Protein 8K8H (pdb70)

InterPro domains:
  IPR000562 Fibronectin type II domain [PF00040] (169-209)
  IPR000562 Fibronectin type II domain [PS00023] (169-209)
  IPR000562 Fibronectin type II domain [PS51092] (164-211)
  IPR000562 Fibronectin type II domain [SM00059] (162-209)
  IPR000562 Fibronectin type II domain [cd00062] (163-209)
  IPR000772 Ricin B, lectin domain [PF24562] (33-124)
  IPR000772 Ricin B, lectin domain [SM00458] (33-146)
  IPR001304 C-type lectin-like [PF00059] (237-342)
  IPR001304 C-type lectin-like [PF00059] (379-487)
  IPR001304 C-type lectin-like [PF00059] (531-625)
  IPR001304 C-type lectin-like [PF00059] (668-791)
  IPR001304 C-type lectin-like [PF00059] (831-932)
  IPR001304 C-type lectin-like [PF00059] (970-1090)
  IPR001304 C-type lectin-like [PF00059] (1121-1221)
  IPR001304 C-type lectin-like [PF00059] (1269-1342)
  IPR001304 C-type lectin-like [PF00059] (1412-1513)
  IPR001304 C-type lectin-like [PF00059] (1554-1660)
  IPR001304 C-type lectin-like [PS50041] (225-341)
  IPR001304 C-type lectin-like [PS50041] (368-486)
  IPR001304 C-type lectin-like [PS50041] (507-614)

Secondary structure (DSSP, 8-state):
----B-EEETTT-PEEEEETTEEEEE---SSSTT-EEEEGGGEEEETTTTEEEEEE-STT--EEEEE-TT-SSB---EEETTEEE-GGG-EEEESSSBEEEETT----EEESSS---TTSS------EESTTTTTPPP-SSEEETTEEESS-B--TTSSS-EEE-SS-HHHH--EEEE----SS--SS--EEGGGTEEEEEEEEEEE-HHHHHHHHHHTT-EE----SHHHHHHHHH-SSS-SEEEEEEESSSSSSS-EETT-----EE-B-TTS-SS-SSTT--EEEEETTT--EEEE-TT--EEEEEEEE------S----TTSEEETTEEEEEEEEEE-HHHHHHHHHTTTSEE----SHHHHHHIIIII--S--SS-EEEEEEE-SSSEE-B-TT--------BPTT---PPTT---EEEEEETTTTEEEEE-TT--EEEEEEEE-----TTTTEEEETTEEEEEEEEEE-TTSS------SHHHHHHHHHHHHHH-TTS--EEEEEEE-SSTTS--EE---------B-TT-S-SSS-EEEEESSTTTT-BEEE-TTT--EEEEEEE--

Organism: Homo sapiens (NCBI:txid9606)

Sequence (574 aa):
ANDPFTIVHGNTGKCIKPVYGWIVADDCDETEDKLWKWVSQHRLFHLHSQKCLGLDITKSVNELRMFSCDSSAMLWWKCEHHSLYGAARYRLALKDGHGTAISNASDVWKKGGSEESLCDQQPYHEIYTRDGNSYGRPCEFPFLIDGTWHHDCILDEDHSGPWCATTLNYEYDRKWGICLKPENGCEDNWEKNEQFGSCYQFNTQTALSWKEAYVSCQNQGADLLSINSAAELTYLKEKEGIAKIFWIGLNQLYSARGWEWSDHKPLNFLNWDPDRPSAPTIGGSSCARMDAESGLWQSFSCEAQLPYVCRKPLNNTYSDTRCDAGWLPNNGFCYLLVNESNSWDKAHAKCKAFSSDLISIHSLADVEVVVTKLHNEDIKEEVWIGLKNINIPTLFQWSDGTEVTLTYWDENEPNVPYNKTPNCVSYLGELGQWKVQSCEEKLKYVCKRKGEMCPPDEGWKRHGETCYKIYEDEVPFGTNCNLTITSRFEQEYLNDLMKKYDKSLRKYFWTGLRDVDSCGEYNWATRAVTFSNWNFLEPASPGGCVAMSTGKSVGKWEVKDCRSFKALSICKKMS

Foldseek 3Di:
DDDKFFKAKDVPRFTWFDDVFWIFTHHDDPDQRRIWDAFPPAWIARQPVRWTWFFAPPPNCRGTTTDNPPDPTFRHWDDDQFWIATPVGFTWDDDPRTTGTHPPDDIGIATPPDGDHPCVDDDQWWWFADFQAQTATAHAFEDDPHHTDGFFDADPVDPGTKHARDRYCVPPVGMGHTLAADADQPPQWADDPVVQKIKGFRARHWFFLVRQQSNLVRNVWGFDDQADPVSLVVLLPDPDGHQKAFGQWWQQQALAFTARLLRFADFFAFADPQAALCGPPPPQTGWMARSNVSHIHRGRRGTTGITMIMHGHDDVQDWWDDDPQWDTDRQKTKHWFQFFFFQVVVQVVLVVVVFGFADAADLLRLVCCDPPNDDPPLVFWAFGQWKFFDVRGGIAGVVRDDDHYQQAHHSPAGDDPPDDIWTKTFGDPRRHIYIDDRGGGGIGMTMGGTGPADVVVAWDDRGQKIKGKAPDWAFPQPPHAADQADPSSLNVVLVVQSNPCSPQPAKEFHQWFQQDQPDDTDGVVDGPPDAFADPCPPVGGGFGWIATTTSRRSHIYTHHRSRGTHMYMDMDSD

Radius of gyration: 27.58 Å; Cα contacts (8 Å, |Δi|>4): 1359; chains: 1; bounding box: 54×62×80 Å

Solvent-accessible surface area: 27143 Å² total; per-residue (Å²): 18,70,78,58,24,30,1,21,11,41,142,74,44,71,0,1,29,16,68,221,28,123,3,19,14,49,110,66,54,177,68,104,32,1,42,0,10,28,2,12,111,102,22,0,1,4,33,113,49,51,62,0,2,0,0,31,56,99,181,76,74,36,53,5,72,15,19,47,3,102,38,115,25,77,11,87,1,87,34,60,48,49,10,0,16,0,5,88,129,50,46,1,2,23,156,108,20,102,15,40,4,84,62,136,7,100,27,51,0,54,14,25,94,54,107,68,5,1,51,46,67,53,66,58,58,19,14,0,45,86,37,58,3,135,0,74,24,4,29,14,5,3,40,27,119,66,46,27,48,54,48,26,18,139,56,181,114,34,103,12,49,6,0,0,19,27,120,71,19,75,180,66,124,86,60,0,5,1,5,64,82,68,154,36,6,116,123,24,17,72,110,30,152,142,43,38,6,0,0,9,31,6,48,129,8,26,0,13,0,52,43,0,10,54,2,0,47,40,3,58,6,31,2,0,1,0,28,36,48,48,10,3,63,47,0,82,121,53,158,75,26,16,141,54,2,0,0,0,0,0,21,31,12,11,44,49,0,5,27,1,2,30,48,91,29,2,19,2,0,17,7,11,59,106,61,27,0,42,29,87,112,72,67,9,24,0,0,29,0,26,12,122,47,0,33,0,17,2,36,50,8,112,27,109,23,22,1,2,0,25,18,93,79,140,158,186,232,100,110,7,208,26,112,102,68,36,52,53,30,114,26,66,5,5,40,26,8,85,119,63,36,18,8,89,134,0,52,58,69,0,121,83,76,77,5,16,0,0,1,1,52,40,24,24,14,3,52,31,3,7,38,127,37,19,80,139,72,41,175,38,19,2,0,0,0,0,39,2,113,73,104,36,10,51,0,97,10,39,51,61,59,136,15,73,35,22,25,6,32,95,52,18,0,59,18,61,124,114,140,61,64,10,0,0,0,13,40,17,103,21,2,20,0,44,14,33,60,10,135,80,148,18,33,2,0,0,22,101,150,26,132,167,14,46,111,138,102,29,38,110,144,20,48,105,19,0,4,28,21,64,120,102,66,27,67,26,29,76,61,38,58,6,19,1,49,36,93,16,12,4,18,16,0,6,40,12,0,26,113,87,6,54,44,32,158,76,51,0,8,1,0,0,79,3,118,101,92,90,41,114,23,80,13,24,166,212,84,51,118,39,57,16,56,27,168,138,40,63,65,58,79,26,4,0,0,0,0,13,12,6,120,44,9,0,81,0,34,18,38,80,29,179,36,54,53,0,0,2,1,8,69,85,77,104

GO terms:
  GO:0005886 plasma membrane (C, TAS)
  GO:0038023 signaling receptor activity (F, TAS)
  GO:0006954 inflammatory response (P, TAS)
  GO:0006955 immune response (P, TAS)
  GO:0070062 extracellular exosome (C, HDA)
  GO:0005515 protein binding (F, IPI)

Structure (mmCIF, N/CA/C/O backbone):
data_8K8H
#
_entry.id   8K8H
#
_cell.length_a   141.582
_cell.length_b   79.205
_cell.length_c   89.542
_cell.angle_alpha   90.00
_cell.angle_beta   121.53
_cell.angle_gamma   90.00
#
_symmetry.space_group_name_H-M   'C 1 2 1'
#
loop_
_entity.id
_entity.type
_entity.pdbx_description
1 polymer 'Lymphocyte antigen 75'
2 water water
#
loop_
_atom_site.group_PDB
_atom_site.id
_atom_site.type_symbol
_atom_site.label_atom_id
_atom_site.label_alt_id
_atom_site.label_comp_id
_atom_site.label_asym_id
_atom_site.label_entity_id
_atom_site.label_seq_id
_atom_site.pdbx_PDB_ins_code
_atom_site.Cartn_x
_atom_site.Cartn_y
_atom_site.Cartn_z
_atom_site.occupancy
_atom_site.B_iso_or_equiv
_atom_site.auth_seq_id
_atom_site.auth_comp_id
_atom_site.auth_asym_id
_atom_site.auth_atom_id
_atom_site.pdbx_PDB_model_num
ATOM 1 N N . ALA A 1 1 ? 33.373 -6.422 53.506 1.00 53.37 32 ALA A N 1
ATOM 2 C CA . ALA A 1 1 ? 32.452 -6.470 52.387 1.00 46.38 32 ALA A CA 1
ATOM 3 C C . ALA A 1 1 ? 31.146 -5.897 52.823 1.00 59.40 32 ALA A C 1
ATOM 4 O O . ALA A 1 1 ? 30.936 -4.671 52.868 1.00 58.76 32 ALA A O 1
ATOM 6 N N . ASN A 1 2 ? 30.207 -6.785 53.177 1.00 62.49 33 ASN A N 1
ATOM 7 C CA . ASN A 1 2 ? 28.841 -6.265 53.446 1.00 56.89 33 ASN A CA 1
ATOM 8 C C . ASN A 1 2 ? 28.108 -6.923 54.619 1.00 53.06 33 ASN A C 1
ATOM 9 O O . ASN A 1 2 ? 28.027 -6.279 55.682 1.00 47.84 33 ASN A O 1
ATOM 14 N N . ASP A 1 3 ? 27.586 -8.144 54.446 1.00 54.82 34 ASP A N 1
ATOM 15 C CA . ASP A 1 3 ? 26.683 -8.703 55.493 1.00 50.80 34 ASP A CA 1
ATOM 16 C C . ASP A 1 3 ? 27.203 -9.915 56.271 1.00 49.06 34 ASP A C 1
ATOM 17 O O . ASP A 1 3 ? 27.861 -10.783 55.663 1.00 45.53 34 ASP A O 1
ATOM 22 N N . PRO A 1 4 ? 26.942 -9.983 57.598 1.00 44.31 35 PRO A N 1
ATOM 23 C CA . PRO A 1 4 ? 27.253 -11.171 58.413 1.00 43.31 35 PRO A CA 1
ATOM 24 C C . PRO A 1 4 ? 26.725 -12.457 57.817 1.00 37.29 35 PRO A C 1
ATOM 25 O O . PRO A 1 4 ? 25.824 -12.431 56.985 1.00 44.81 35 PRO A O 1
ATOM 29 N N . PHE A 1 5 ? 27.276 -13.590 58.216 1.00 39.19 36 PHE A N 1
ATOM 30 C CA . PHE A 1 5 ? 26.710 -14.866 57.812 1.00 41.88 36 PHE A CA 1
ATOM 31 C C . PHE A 1 5 ? 27.170 -15.957 58.778 1.00 52.37 36 PHE A C 1
ATOM 32 O O . PHE A 1 5 ? 27.963 -15.722 59.699 1.00 51.26 36 PHE A O 1
ATOM 40 N N . THR A 1 6 ? 26.653 -17.161 58.558 1.00 42.30 37 THR A N 1
ATOM 41 C CA . THR A 1 6 ? 26.964 -18.314 59.376 1.00 40.73 37 THR A CA 1
ATOM 42 C C . THR A 1 6 ? 27.636 -19.350 58.505 1.00 46.75 37 THR A C 1
ATOM 43 O O . THR A 1 6 ? 27.273 -19.519 57.338 1.00 55.89 37 THR A O 1
ATOM 47 N N . ILE A 1 7 ? 28.605 -20.050 59.077 1.00 44.49 38 ILE A N 1
ATOM 48 C CA . ILE A 1 7 ? 29.445 -20.968 58.327 1.00 45.46 38 ILE A CA 1
ATOM 49 C C . ILE A 1 7 ? 28.995 -22.378 58.677 1.00 48.73 38 ILE A C 1
ATOM 50 O O . ILE A 1 7 ? 29.047 -22.787 59.841 1.00 54.03 38 ILE A O 1
ATOM 55 N N . VAL A 1 8 ? 28.499 -23.103 57.680 1.00 51.60 39 VAL A N 1
ATOM 56 C CA . VAL A 1 8 ? 27.715 -24.313 57.900 1.00 59.57 39 VAL A CA 1
ATOM 57 C C . VAL A 1 8 ? 28.466 -25.493 57.310 1.00 59.57 39 VAL A C 1
ATOM 58 O O . VAL A 1 8 ? 28.852 -25.466 56.131 1.00 51.53 39 VAL A O 1
ATOM 62 N N . HIS A 1 9 ? 28.670 -26.526 58.130 1.00 63.26 40 HIS A N 1
ATOM 63 C CA . HIS A 1 9 ? 29.380 -27.707 57.662 1.00 62.83 40 HIS A CA 1
ATOM 64 C C . HIS A 1 9 ? 28.502 -28.477 56.687 1.00 59.78 40 HIS A C 1
ATOM 65 O O . HIS A 1 9 ? 27.286 -28.591 56.871 1.00 59.99 40 HIS A O 1
ATOM 72 N N . GLY A 1 10 ? 29.126 -28.978 55.623 1.00 59.39 41 GLY A N 1
ATOM 73 C CA . GLY A 1 10 ? 28.367 -29.661 54.590 1.00 63.28 41 GLY A CA 1
ATOM 74 C C . GLY A 1 10 ? 27.817 -30.996 55.057 1.00 63.80 41 GLY A C 1
ATOM 75 O O . GLY A 1 10 ? 26.642 -31.307 54.838 1.00 56.08 41 GLY A O 1
ATOM 76 N N . ASN A 1 11 ? 28.657 -31.804 55.707 1.00 61.00 42 ASN A N 1
ATOM 77 C CA . ASN A 1 11 ? 28.250 -33.158 56.064 1.00 62.85 42 ASN A CA 1
ATOM 78 C C . ASN A 1 11 ? 27.344 -33.202 57.289 1.00 59.06 42 ASN A C 1
ATOM 79 O O . ASN A 1 11 ? 26.545 -34.140 57.409 1.00 50.02 42 ASN A O 1
ATOM 84 N N . THR A 1 12 ? 27.430 -32.209 58.184 1.00 55.31 43 THR A N 1
ATOM 85 C CA . THR A 1 12 ? 26.620 -32.217 59.393 1.00 57.26 43 THR A CA 1
ATOM 86 C C . THR A 1 12 ? 25.601 -31.090 59.448 1.00 50.95 43 THR A C 1
ATOM 87 O O . THR A 1 12 ? 24.716 -31.129 60.305 1.00 52.48 43 THR A O 1
ATOM 91 N N . GLY A 1 13 ? 25.691 -30.092 58.576 1.00 50.13 44 GLY A N 1
ATOM 92 C CA . GLY A 1 13 ? 24.778 -28.969 58.676 1.00 54.36 44 GLY A CA 1
ATOM 93 C C . GLY A 1 13 ? 24.910 -28.168 59.951 1.00 60.76 44 GLY A C 1
ATOM 94 O O . GLY A 1 13 ? 23.998 -27.404 60.295 1.00 53.09 44 GLY A O 1
ATOM 95 N N . LYS A 1 14 ? 26.030 -28.311 60.661 1.00 68.52 45 LYS A N 1
ATOM 96 C CA . LYS A 1 14 ? 26.242 -27.633 61.933 1.00 65.89 45 LYS A CA 1
ATOM 97 C C . LYS A 1 14 ? 27.068 -26.360 61.716 1.00 63.51 45 LYS A C 1
ATOM 98 O O . LYS A 1 14 ? 27.950 -26.306 60.850 1.00 61.72 45 LYS A O 1
ATOM 104 N N . CYS A 1 15 ? 26.755 -25.327 62.487 1.00 56.92 46 CYS A N 1
ATOM 105 C CA . CYS A 1 15 ? 27.386 -24.022 62.340 1.00 58.38 46 CYS A CA 1
ATOM 106 C C . CYS A 1 15 ? 28.601 -23.915 63.255 1.00 53.76 46 CYS A C 1
ATOM 107 O O . CYS A 1 15 ? 28.474 -24.028 64.476 1.00 59.66 46 CYS A O 1
ATOM 110 N N . ILE A 1 16 ? 29.771 -23.658 62.673 1.00 53.63 47 ILE A N 1
ATOM 111 C CA . ILE A 1 16 ? 30.987 -23.523 63.467 1.00 50.14 47 ILE A CA 1
ATOM 112 C C . ILE A 1 16 ? 30.986 -22.191 64.205 1.00 41.76 47 ILE A C 1
ATOM 113 O O . ILE A 1 16 ? 30.421 -21.194 63.746 1.00 47.58 47 ILE A O 1
ATOM 118 N N . LYS A 1 17 ? 31.653 -22.175 65.352 1.00 48.32 48 LYS A N 1
ATOM 119 C CA . LYS A 1 17 ? 31.850 -20.971 66.151 1.00 55.73 48 LYS A CA 1
ATOM 120 C C . LYS A 1 17 ? 33.058 -21.202 67.058 1.00 55.35 48 LYS A C 1
ATOM 121 O O . LYS A 1 17 ? 33.601 -22.319 67.122 1.00 47.95 48 LYS A O 1
ATOM 127 N N . PRO A 1 18 ? 33.598 -20.151 67.734 1.00 51.19 49 PRO A N 1
ATOM 128 C CA . PRO A 1 18 ? 34.710 -20.313 68.665 1.00 50.66 49 PRO A CA 1
ATOM 129 C C . PRO A 1 18 ? 34.185 -20.309 70.108 1.00 53.47 49 PRO A C 1
ATOM 130 O O . PRO A 1 18 ? 33.268 -19.567 70.413 1.00 51.79 49 PRO A O 1
ATOM 134 N N . VAL A 1 19 ? 34.683 -21.194 70.943 1.00 55.53 50 VAL A N 1
ATOM 135 C CA . VAL A 1 19 ? 34.597 -21.097 72.403 1.00 60.37 50 VAL A CA 1
ATOM 136 C C . VAL A 1 19 ? 35.974 -21.104 73.053 1.00 47.22 50 VAL A C 1
ATOM 137 O O . VAL A 1 19 ? 36.767 -22.026 72.825 1.00 44.63 50 VAL A O 1
ATOM 141 N N . TYR A 1 20 ? 36.270 -20.061 73.828 1.00 44.17 51 TYR A N 1
ATOM 142 C CA . TYR A 1 20 ? 37.626 -19.804 74.304 1.00 45.26 51 TYR A CA 1
ATOM 143 C C . TYR A 1 20 ? 38.630 -19.881 73.149 1.00 49.95 51 TYR A C 1
ATOM 144 O O . TYR A 1 20 ? 39.673 -20.543 73.229 1.00 49.77 51 TYR A O 1
ATOM 153 N N . GLY A 1 21 ? 38.271 -19.221 72.042 1.00 53.50 52 GLY A N 1
ATOM 154 C CA . GLY A 1 21 ? 39.081 -19.106 70.844 1.00 31.17 52 GLY A CA 1
ATOM 155 C C . GLY A 1 21 ? 39.343 -20.375 70.071 1.00 36.14 52 GLY A C 1
ATOM 156 O O . GLY A 1 21 ? 40.238 -20.373 69.228 1.00 45.76 52 GLY A O 1
ATOM 157 N N . TRP A 1 22 ? 38.619 -21.465 70.324 1.00 44.07 53 TRP A N 1
ATOM 158 C CA . TRP A 1 22 ? 38.773 -22.692 69.549 1.00 46.49 53 TRP A CA 1
ATOM 159 C C . TRP A 1 22 ? 37.495 -22.946 68.760 1.00 48.47 53 TRP A C 1
ATOM 160 O O . TRP A 1 22 ? 36.396 -22.620 69.212 1.00 47.16 53 TRP A O 1
ATOM 171 N N . ILE A 1 23 ? 37.644 -23.536 67.579 1.00 46.23 54 ILE A N 1
ATOM 172 C CA . ILE A 1 23 ? 36.524 -23.731 66.666 1.00 54.58 54 ILE A CA 1
ATOM 173 C C . ILE A 1 23 ? 35.806 -25.037 67.005 1.00 50.36 54 ILE A C 1
ATOM 174 O O . ILE A 1 23 ? 36.406 -26.116 66.964 1.00 50.46 54 ILE A O 1
ATOM 179 N N . VAL A 1 24 ? 34.509 -24.948 67.305 1.00 50.32 55 VAL A N 1
ATOM 180 C CA . VAL A 1 24 ? 33.680 -26.128 67.518 1.00 53.77 55 VAL A CA 1
ATOM 181 C C . VAL A 1 24 ? 32.393 -25.988 66.727 1.00 55.96 55 VAL A C 1
ATOM 182 O O . VAL A 1 24 ? 31.827 -24.892 66.634 1.00 55.30 55 VAL A O 1
ATOM 186 N N . ALA A 1 25 ? 31.910 -27.111 66.198 1.00 60.60 56 ALA A N 1
ATOM 187 C CA . ALA A 1 25 ? 30.597 -27.156 65.568 1.00 60.90 56 ALA A CA 1
ATOM 188 C C . ALA A 1 25 ? 29.483 -27.077 66.614 1.00 58.15 56 ALA A C 1
ATOM 189 O O . ALA A 1 25 ? 29.623 -27.560 67.739 1.00 62.23 56 ALA A O 1
ATOM 191 N N . ASP A 1 26 ? 28.361 -26.474 66.217 1.00 57.10 57 ASP A N 1
ATOM 192 C CA . ASP A 1 26 ? 27.244 -26.171 67.103 1.00 56.61 57 ASP A CA 1
ATOM 193 C C . ASP A 1 26 ? 25.961 -26.125 66.280 1.00 67.49 57 ASP A C 1
ATOM 194 O O . ASP A 1 26 ? 25.994 -25.981 65.056 1.00 69.40 57 ASP A O 1
ATOM 199 N N . ASP A 1 27 ? 24.824 -26.256 66.961 1.00 71.00 58 ASP A N 1
ATOM 200 C CA . ASP A 1 27 ? 23.535 -26.206 66.279 1.00 65.00 58 ASP A CA 1
ATOM 201 C C . ASP A 1 27 ? 23.181 -24.760 65.949 1.00 67.09 58 ASP A C 1
ATOM 202 O O . ASP A 1 27 ? 23.134 -23.904 66.839 1.00 63.65 58 ASP A O 1
ATOM 207 N N . CYS A 1 28 ? 22.932 -24.492 64.670 1.00 67.28 59 CYS A N 1
ATOM 208 C CA . CYS A 1 28 ? 22.709 -23.093 64.215 1.00 63.83 59 CYS A CA 1
ATOM 209 C C . CYS A 1 28 ? 21.581 -22.512 65.073 1.00 69.14 59 CYS A C 1
ATOM 210 O O . CYS A 1 28 ? 20.434 -22.973 64.920 1.00 77.51 59 CYS A O 1
ATOM 213 N N . ASP A 1 29 ? 21.879 -21.520 65.913 1.00 67.50 60 ASP A N 1
ATOM 214 C CA . ASP A 1 29 ? 20.786 -20.840 66.658 1.00 63.91 60 ASP A CA 1
ATOM 215 C C . ASP A 1 29 ? 20.568 -19.565 65.841 1.00 72.67 60 ASP A C 1
ATOM 216 O O . ASP A 1 29 ? 20.967 -19.543 64.659 1.00 72.41 60 ASP A O 1
ATOM 221 N N . GLU A 1 30 ? 19.731 -18.679 66.222 1.00 80.19 61 GLU A N 1
ATOM 222 C CA . GLU A 1 30 ? 19.497 -17.421 65.471 1.00 76.88 61 GLU A CA 1
ATOM 223 C C . GLU A 1 30 ? 20.109 -16.220 66.177 1.00 78.10 61 GLU A C 1
ATOM 224 O O . GLU A 1 30 ? 19.538 -15.116 66.095 1.00 74.56 61 GLU A O 1
ATOM 230 N N . THR A 1 31 ? 21.240 -16.455 66.844 1.00 77.16 62 THR A N 1
ATOM 231 C CA . THR A 1 31 ? 21.851 -15.388 67.671 1.00 80.05 62 THR A CA 1
ATOM 232 C C . THR A 1 31 ? 23.038 -14.736 66.965 1.00 78.11 62 THR A C 1
ATOM 233 O O . THR A 1 31 ? 23.190 -14.933 65.744 1.00 66.17 62 THR A O 1
ATOM 237 N N . GLU A 1 32 ? 23.846 -13.998 67.724 1.00 74.94 63 GLU A N 1
ATOM 238 C CA . GLU A 1 32 ? 24.997 -13.287 67.183 1.00 73.22 63 GLU A CA 1
ATOM 239 C C . GLU A 1 32 ? 26.229 -14.167 67.135 1.00 63.76 63 GLU A C 1
ATOM 240 O O . GLU A 1 32 ? 27.062 -14.017 66.237 1.00 59.95 63 GLU A O 1
ATOM 246 N N . ASP A 1 33 ? 26.350 -15.103 68.069 1.00 62.60 64 ASP A N 1
ATOM 247 C CA . ASP A 1 33 ? 27.621 -15.770 68.299 1.00 63.82 64 ASP A CA 1
ATOM 248 C C . ASP A 1 33 ? 27.940 -16.848 67.253 1.00 63.46 64 ASP A C 1
ATOM 249 O O . ASP A 1 33 ? 28.919 -17.582 67.429 1.00 64.04 64 ASP A O 1
ATOM 254 N N . LYS A 1 34 ? 27.167 -16.946 66.164 1.00 63.19 65 LYS A N 1
ATOM 255 C CA . LYS A 1 34 ? 27.509 -17.835 65.055 1.00 61.49 65 LYS A CA 1
ATOM 256 C C . LYS A 1 34 ? 27.772 -17.069 63.764 1.00 54.19 65 LYS A C 1
ATOM 257 O O . LYS A 1 34 ? 27.813 -17.680 62.686 1.00 44.63 65 LYS A O 1
ATOM 263 N N . LEU A 1 35 ? 27.984 -15.758 63.860 1.00 50.79 66 LEU A N 1
ATOM 264 C CA . LEU A 1 35 ? 27.976 -14.837 62.733 1.00 54.65 66 LEU A CA 1
ATOM 265 C C . LEU A 1 35 ? 29.394 -14.458 62.328 1.00 51.10 66 LEU A C 1
ATOM 266 O O . LEU A 1 35 ? 30.260 -14.242 63.180 1.00 48.38 66 LEU A O 1
ATOM 271 N N . TRP A 1 36 ? 29.621 -14.377 61.023 1.00 51.24 67 TRP A N 1
ATOM 272 C CA . TRP A 1 36 ? 30.903 -13.942 60.489 1.00 52.48 67 TRP A CA 1
ATOM 273 C C . TRP A 1 36 ? 30.675 -12.997 59.318 1.00 51.74 67 TRP A C 1
ATOM 274 O O . TRP A 1 36 ? 29.701 -13.133 58.573 1.00 52.98 67 TRP A O 1
ATOM 285 N N . LYS A 1 37 ? 31.601 -12.058 59.135 1.00 48.22 68 LYS A N 1
ATOM 286 C CA . LYS A 1 37 ? 31.723 -11.344 57.873 1.00 44.39 68 LYS A CA 1
ATOM 287 C C . LYS A 1 37 ? 33.158 -11.452 57.381 1.00 44.35 68 LYS A C 1
ATOM 288 O O . LYS A 1 37 ? 34.070 -11.800 58.132 1.00 43.43 68 LYS A O 1
ATOM 294 N N . TRP A 1 38 ? 33.356 -11.160 56.101 1.00 44.94 69 TRP A N 1
ATOM 295 C CA . TRP A 1 38 ? 34.703 -10.968 55.599 1.00 31.58 69 TRP A CA 1
ATOM 296 C C . TRP A 1 38 ? 35.196 -9.581 55.981 1.00 38.10 69 TRP A C 1
ATOM 297 O O . TRP A 1 38 ? 34.432 -8.604 56.020 1.00 36.27 69 TRP A O 1
ATOM 308 N N . VAL A 1 39 ? 36.486 -9.500 56.294 1.00 34.56 70 VAL A N 1
ATOM 309 C CA . VAL A 1 39 ? 37.104 -8.198 56.485 1.00 32.60 70 VAL A CA 1
ATOM 310 C C . VAL A 1 39 ? 38.226 -8.067 55.468 1.00 32.21 70 VAL A C 1
ATOM 311 O O . VAL A 1 39 ? 38.467 -8.985 54.673 1.00 38.99 70 VAL A O 1
ATOM 315 N N . SER A 1 40 ? 38.903 -6.924 55.470 1.00 36.77 71 SER A N 1
ATOM 316 C CA . SER A 1 40 ? 39.943 -6.665 54.486 1.00 33.45 71 SER A CA 1
ATOM 317 C C . SER A 1 40 ? 41.031 -7.731 54.575 1.00 34.38 71 SER A C 1
ATOM 318 O O . SER A 1 40 ? 41.155 -8.450 55.570 1.00 36.26 71 SER A O 1
ATOM 321 N N . GLN A 1 41 ? 41.766 -7.891 53.476 1.00 33.38 72 GLN A N 1
ATOM 322 C CA . GLN A 1 41 ? 42.918 -8.786 53.388 1.00 31.82 72 GLN A CA 1
ATOM 323 C C . GLN A 1 41 ? 42.548 -10.263 53.520 1.00 36.25 72 GLN A C 1
ATOM 324 O O . GLN A 1 41 ? 43.404 -11.083 53.895 1.00 36.71 72 GLN A O 1
ATOM 330 N N . HIS A 1 42 ? 41.289 -10.616 53.225 1.00 33.98 73 HIS A N 1
ATOM 331 C CA . HIS A 1 42 ? 40.824 -11.999 53.084 1.00 34.97 73 HIS A CA 1
ATOM 332 C C . HIS A 1 42 ? 40.626 -12.626 54.443 1.00 34.37 73 HIS A C 1
ATOM 333 O O . HIS A 1 42 ? 40.876 -13.824 54.614 1.00 35.82 73 HIS A O 1
ATOM 340 N N . ARG A 1 43 ? 40.449 -11.918 55.472 1.00 32.98 74 ARG A N 1
ATOM 341 C CA . ARG A 1 43 ? 40.088 -12.460 56.771 1.00 38.87 74 ARG A CA 1
ATOM 342 C C . ARG A 1 43 ? 38.635 -12.689 57.161 1.00 36.42 74 ARG A C 1
ATOM 343 O O . ARG A 1 43 ? 37.756 -11.921 56.765 1.00 39.09 74 ARG A O 1
ATOM 351 N N . LEU A 1 44 ? 38.384 -13.767 57.917 1.00 36.35 75 LEU A N 1
ATOM 352 C CA . LEU A 1 44 ? 37.060 -14.061 58.468 1.00 37.24 75 LEU A CA 1
ATOM 353 C C . LEU A 1 44 ? 36.988 -13.538 59.902 1.00 36.56 75 LEU A C 1
ATOM 354 O O . LEU A 1 44 ? 37.688 -14.034 60.796 1.00 36.04 75 LEU A O 1
ATOM 359 N N . PHE A 1 45 ? 36.133 -12.546 60.114 1.00 32.54 76 PHE A N 1
ATOM 360 C CA . PHE A 1 45 ? 35.956 -11.878 61.399 1.00 35.18 76 PHE A CA 1
ATOM 361 C C . PHE A 1 45 ? 34.747 -12.481 62.099 1.00 43.42 76 PHE A C 1
ATOM 362 O O . PHE A 1 45 ? 33.637 -12.440 61.558 1.00 48.11 76 PHE A O 1
ATOM 370 N N . HIS A 1 46 ? 34.958 -13.052 63.284 1.00 42.27 77 HIS A N 1
ATOM 371 C CA . HIS A 1 46 ? 33.857 -13.533 64.116 1.00 43.94 77 HIS A CA 1
ATOM 372 C C . HIS A 1 46 ? 33.365 -12.364 64.959 1.00 41.66 77 HIS A C 1
ATOM 373 O O . HIS A 1 46 ? 34.099 -11.849 65.806 1.00 42.64 77 HIS A O 1
ATOM 380 N N . LEU A 1 47 ? 32.121 -11.943 64.719 1.00 45.99 78 LEU A N 1
ATOM 381 C CA . LEU A 1 47 ? 31.675 -10.643 65.216 1.00 43.46 78 LEU A CA 1
ATOM 382 C C . LEU A 1 47 ? 31.659 -10.597 66.729 1.00 36.52 78 LEU A C 1
ATOM 383 O O . LEU A 1 47 ? 32.076 -9.597 67.325 1.00 35.60 78 LEU A O 1
ATOM 388 N N . HIS A 1 48 ? 31.174 -11.665 67.370 1.00 43.87 79 HIS A N 1
ATOM 389 C CA . HIS A 1 48 ? 30.957 -11.614 68.811 1.00 51.63 79 HIS A CA 1
ATOM 390 C C . HIS A 1 48 ? 32.272 -11.435 69.566 1.00 49.49 79 HIS A C 1
ATOM 391 O O . HIS A 1 48 ? 32.387 -10.556 70.432 1.00 44.71 79 HIS A O 1
ATOM 398 N N . SER A 1 49 ? 33.284 -12.244 69.232 1.00 44.89 80 SER A N 1
ATOM 399 C CA . SER A 1 49 ? 34.552 -12.231 69.945 1.00 43.60 80 SER A CA 1
ATOM 400 C C . SER A 1 49 ? 35.518 -11.163 69.450 1.00 44.28 80 SER A C 1
ATOM 401 O O . SER A 1 49 ? 36.530 -10.919 70.119 1.00 50.77 80 SER A O 1
ATOM 404 N N . GLN A 1 50 ? 35.254 -10.534 68.304 1.00 38.18 81 GLN A N 1
ATOM 405 C CA . GLN A 1 50 ? 36.162 -9.526 67.754 1.00 40.50 81 GLN A CA 1
ATOM 406 C C . GLN A 1 50 ? 37.536 -10.126 67.443 1.00 41.90 81 GLN A C 1
ATOM 407 O O . GLN A 1 50 ? 38.577 -9.504 67.667 1.00 40.61 81 GLN A O 1
ATOM 413 N N . LYS A 1 51 ? 37.530 -11.351 66.928 1.00 35.17 82 LYS A N 1
ATOM 414 C CA . LYS A 1 51 ? 38.731 -12.081 66.569 1.00 37.03 82 LYS A CA 1
ATOM 415 C C . LYS A 1 51 ? 38.594 -12.570 65.133 1.00 35.49 82 LYS A C 1
ATOM 416 O O . LYS A 1 51 ? 37.489 -12.730 64.619 1.00 35.19 82 LYS A O 1
ATOM 422 N N . CYS A 1 52 ? 39.730 -12.822 64.491 1.00 35.00 83 CYS A N 1
ATOM 423 C CA . CYS A 1 52 ? 39.781 -13.319 63.125 1.00 33.05 83 CYS A CA 1
ATOM 424 C C . CYS A 1 52 ? 40.210 -14.783 63.120 1.00 35.15 83 CYS A C 1
ATOM 425 O O . CYS A 1 52 ? 41.131 -15.173 63.842 1.00 34.49 83 CYS A O 1
ATOM 428 N N . LEU A 1 53 ? 39.558 -15.595 62.301 1.00 39.02 84 LEU A N 1
ATOM 429 C CA . LEU A 1 53 ? 39.984 -16.983 62.174 1.00 39.07 84 LEU A CA 1
ATOM 430 C C . LEU A 1 53 ? 41.371 -17.049 61.557 1.00 35.72 84 LEU A C 1
ATOM 431 O O . LEU A 1 53 ? 41.656 -16.366 60.568 1.00 42.63 84 LEU A O 1
ATOM 436 N N . GLY A 1 54 ? 42.232 -17.880 62.137 1.00 33.10 85 GLY A N 1
ATOM 437 C CA . GLY A 1 54 ? 43.602 -17.968 61.685 1.00 34.16 85 GLY A CA 1
ATOM 438 C C . GLY A 1 54 ? 44.198 -19.339 61.916 1.00 37.15 85 GLY A C 1
ATOM 439 O O . GLY A 1 54 ? 43.554 -20.246 62.443 1.00 43.06 85 GLY A O 1
ATOM 440 N N . LEU A 1 55 ? 45.463 -19.468 61.529 1.00 38.49 86 LEU A N 1
ATOM 441 C CA . LEU A 1 55 ? 46.125 -20.764 61.457 1.00 37.44 86 LEU A CA 1
ATOM 442 C C . LEU A 1 55 ? 47.606 -20.540 61.737 1.00 43.17 86 LEU A C 1
ATOM 443 O O . LEU A 1 55 ? 48.289 -19.866 60.967 1.00 43.69 86 LEU A O 1
ATOM 448 N N . ASP A 1 56 ? 48.100 -21.080 62.850 1.00 53.64 87 ASP A N 1
ATOM 449 C CA . ASP A 1 56 ? 49.512 -20.956 63.208 1.00 54.07 87 ASP A CA 1
ATOM 450 C C . ASP A 1 56 ? 50.298 -22.056 62.510 1.00 54.08 87 ASP A C 1
ATOM 451 O O . ASP A 1 56 ? 50.127 -23.239 62.831 1.00 57.79 87 ASP A O 1
ATOM 456 N N . ILE A 1 57 ? 51.172 -21.671 61.572 1.00 48.71 88 ILE A N 1
ATOM 457 C CA . ILE A 1 57 ? 51.988 -22.644 60.849 1.00 51.31 88 ILE A CA 1
ATOM 458 C C . ILE A 1 57 ? 53.429 -22.667 61.317 1.00 57.77 88 ILE A C 1
ATOM 459 O O . ILE A 1 57 ? 54.247 -23.372 60.708 1.00 56.61 88 ILE A O 1
ATOM 464 N N . THR A 1 58 ? 53.785 -21.894 62.343 1.00 58.30 89 THR A N 1
ATOM 465 C CA . THR A 1 58 ? 55.131 -21.997 62.894 1.00 57.17 89 THR A CA 1
ATOM 466 C C . THR A 1 58 ? 55.329 -23.393 63.464 1.00 64.35 89 THR A C 1
ATOM 467 O O . THR A 1 58 ? 54.467 -23.909 64.177 1.00 69.56 89 THR A O 1
ATOM 471 N N . LYS A 1 59 ? 56.456 -24.004 63.128 1.00 62.40 90 LYS A N 1
ATOM 472 C CA . LYS A 1 59 ? 56.674 -25.450 63.280 1.00 68.86 90 LYS A CA 1
ATOM 473 C C . LYS A 1 59 ? 55.667 -26.143 62.356 1.00 73.42 90 LYS A C 1
ATOM 474 O O . LYS A 1 59 ? 55.421 -25.672 61.239 1.00 76.61 90 LYS A O 1
ATOM 480 N N . SER A 1 60 ? 55.115 -27.281 62.752 1.00 81.03 91 SER A N 1
ATOM 481 C CA . SER A 1 60 ? 54.059 -27.963 62.019 1.00 82.42 91 SER A CA 1
ATOM 482 C C . SER A 1 60 ? 52.775 -27.999 62.836 1.00 74.51 91 SER A C 1
ATOM 483 O O . SER A 1 60 ? 51.934 -28.880 62.620 1.00 74.76 91 SER A O 1
ATOM 486 N N . VAL A 1 61 ? 52.636 -27.086 63.807 1.00 75.42 92 VAL A N 1
ATOM 487 C CA . VAL A 1 61 ? 51.509 -27.165 64.737 1.00 75.56 92 VAL A CA 1
ATOM 488 C C . VAL A 1 61 ? 50.198 -27.179 63.962 1.00 67.98 92 VAL A C 1
ATOM 489 O O . VAL A 1 61 ? 49.283 -27.950 64.279 1.00 67.96 92 VAL A O 1
ATOM 493 N N . ASN A 1 62 ? 50.120 -26.375 62.893 1.00 66.57 93 ASN A N 1
ATOM 494 C CA . ASN A 1 62 ? 48.902 -26.191 62.102 1.00 57.27 93 ASN A CA 1
ATOM 495 C C . ASN A 1 62 ? 47.719 -25.864 63.006 1.00 53.98 93 ASN A C 1
ATOM 496 O O . ASN A 1 62 ? 46.587 -26.285 62.773 1.00 56.79 93 ASN A O 1
ATOM 501 N N . GLU A 1 63 ? 47.988 -25.116 64.063 1.00 50.47 94 GLU A N 1
ATOM 502 C CA . GLU A 1 63 ? 46.958 -24.845 65.043 1.00 46.53 94 GLU A CA 1
ATOM 503 C C . GLU A 1 63 ? 45.930 -23.906 64.429 1.00 51.08 94 GLU A C 1
ATOM 504 O O . GLU A 1 63 ? 46.281 -22.828 63.938 1.00 45.87 94 GLU A O 1
ATOM 510 N N . LEU A 1 64 ? 44.660 -24.326 64.438 1.00 50.36 95 LEU A N 1
ATOM 511 C CA . LEU A 1 64 ? 43.550 -23.572 63.860 1.00 41.04 95 LEU A CA 1
ATOM 512 C C . LEU A 1 64 ? 42.757 -22.958 65.002 1.00 38.81 95 LEU A C 1
ATOM 513 O O . LEU A 1 64 ? 42.048 -23.674 65.712 1.00 47.88 95 LEU A O 1
ATOM 518 N N . ARG A 1 65 ? 42.868 -21.648 65.191 1.00 32.65 96 ARG A N 1
ATOM 519 C CA . ARG A 1 65 ? 42.211 -21.023 66.338 1.00 40.82 96 ARG A CA 1
ATOM 520 C C . ARG A 1 65 ? 42.016 -19.540 66.028 1.00 43.47 96 ARG A C 1
ATOM 521 O O . ARG A 1 65 ? 42.337 -19.079 64.930 1.00 44.94 96 ARG A O 1
ATOM 529 N N . MET A 1 66 ? 41.472 -18.786 66.989 1.00 32.48 97 MET A N 1
ATOM 530 C CA . MET A 1 66 ? 41.296 -17.355 66.786 1.00 33.79 97 MET A CA 1
ATOM 531 C C . MET A 1 66 ? 42.515 -16.568 67.227 1.00 36.45 97 MET A C 1
ATOM 532 O O . MET A 1 66 ? 43.177 -16.933 68.197 1.00 42.27 97 MET A O 1
ATOM 537 N N . PHE A 1 67 ? 42.794 -15.481 66.498 1.00 38.81 98 PHE A N 1
ATOM 538 C CA . PHE A 1 67 ? 43.835 -14.512 66.815 1.00 39.03 98 PHE A CA 1
ATOM 539 C C . PHE A 1 67 ? 43.266 -13.099 66.747 1.00 38.26 98 PHE A C 1
ATOM 540 O O . PHE A 1 67 ? 42.256 -12.851 66.087 1.00 36.70 98 PHE A O 1
ATOM 548 N N . SER A 1 68 ? 43.917 -12.177 67.464 1.00 34.81 99 SER A N 1
ATOM 549 C CA . SER A 1 68 ? 43.742 -10.754 67.199 1.00 41.42 99 SER A CA 1
ATOM 550 C C . SER A 1 68 ? 43.938 -10.500 65.712 1.00 42.73 99 SER A C 1
ATOM 551 O O . SER A 1 68 ? 44.757 -11.158 65.068 1.00 40.32 99 SER A O 1
ATOM 554 N N . CYS A 1 69 ? 43.175 -9.558 65.150 1.00 40.13 100 CYS A N 1
ATOM 555 C CA . CYS A 1 69 ? 43.185 -9.444 63.695 1.00 43.79 100 CYS A CA 1
ATOM 556 C C . CYS A 1 69 ? 44.472 -8.819 63.175 1.00 44.11 100 CYS A C 1
ATOM 557 O O . CYS A 1 69 ? 44.820 -9.029 62.005 1.00 37.52 100 CYS A O 1
ATOM 560 N N . ASP A 1 70 ? 45.200 -8.090 64.020 1.00 39.37 101 ASP A N 1
ATOM 561 C CA . ASP A 1 70 ? 46.522 -7.605 63.658 1.00 36.29 101 ASP A CA 1
ATOM 562 C C . ASP A 1 70 ? 47.611 -8.614 63.962 1.00 41.66 101 ASP A C 1
ATOM 563 O O . ASP A 1 70 ? 48.793 -8.264 63.893 1.00 45.92 101 ASP A O 1
ATOM 568 N N . SER A 1 71 ? 47.245 -9.843 64.315 1.00 39.55 102 SER A N 1
ATOM 569 C CA . SER A 1 71 ? 48.232 -10.881 64.566 1.00 35.29 102 SER A CA 1
ATOM 570 C C . SER A 1 71 ? 49.033 -11.197 63.305 1.00 35.42 102 SER A C 1
ATOM 571 O O . SER A 1 71 ? 48.625 -10.907 62.179 1.00 38.26 102 SER A O 1
ATOM 574 N N . SER A 1 72 ? 50.188 -11.816 63.518 1.00 36.77 103 SER A N 1
ATOM 575 C CA . SER A 1 72 ? 51.097 -12.203 62.449 1.00 42.10 103 SER A CA 1
ATOM 576 C C . SER A 1 72 ? 50.924 -13.652 62.055 1.00 38.16 103 SER A C 1
ATOM 577 O O . SER A 1 72 ? 51.753 -14.187 61.316 1.00 40.26 103 SER A O 1
ATOM 580 N N . ALA A 1 73 ? 49.898 -14.313 62.570 1.00 36.34 104 ALA A N 1
ATOM 581 C CA . ALA A 1 73 ? 49.588 -15.646 62.091 1.00 38.30 104 ALA A CA 1
ATOM 582 C C . ALA A 1 73 ? 49.006 -15.566 60.683 1.00 35.79 104 ALA A C 1
ATOM 583 O O . ALA A 1 73 ? 48.752 -14.485 60.141 1.00 37.44 104 ALA A O 1
ATOM 585 N N . MET A 1 74 ? 48.838 -16.741 60.065 1.00 33.07 105 MET A N 1
ATOM 586 C CA . MET A 1 74 ? 48.280 -16.791 58.685 1.00 23.98 105 MET A CA 1
ATOM 587 C C . MET A 1 74 ? 46.752 -16.680 58.787 1.00 35.52 105 MET A C 1
ATOM 588 O O . MET A 1 74 ? 46.100 -17.722 58.995 1.00 37.87 105 MET A O 1
ATOM 593 N N . LEU A 1 75 ? 46.213 -15.465 58.657 1.00 35.10 106 LEU A N 1
ATOM 594 C CA . LEU A 1 75 ? 44.794 -15.135 58.807 1.00 31.84 106 LEU A CA 1
ATOM 595 C C . LEU A 1 75 ? 44.023 -15.063 57.484 1.00 36.27 106 LEU A C 1
ATOM 596 O O . LEU A 1 75 ? 42.900 -14.533 57.464 1.00 40.87 106 LEU A O 1
ATOM 601 N N . TRP A 1 76 ? 44.575 -15.570 56.386 1.00 28.57 107 TRP A N 1
ATOM 602 C CA . TRP A 1 76 ? 43.957 -15.368 55.087 1.00 29.69 107 TRP A CA 1
ATOM 603 C C . TRP A 1 76 ? 43.297 -16.645 54.613 1.00 31.45 107 TRP A C 1
ATOM 604 O O . TRP A 1 76 ? 43.827 -17.737 54.825 1.00 38.90 107 TRP A O 1
ATOM 615 N N . TRP A 1 77 ? 42.147 -16.500 53.953 1.00 30.48 108 TRP A N 1
ATOM 616 C CA . TRP A 1 77 ? 41.346 -17.652 53.559 1.00 37.13 108 TRP A CA 1
ATOM 617 C C . TRP A 1 77 ? 40.766 -17.436 52.173 1.00 39.30 108 TRP A C 1
ATOM 618 O O . TRP A 1 77 ? 40.258 -16.354 51.869 1.00 46.16 108 TRP A O 1
ATOM 629 N N . LYS A 1 78 ? 40.843 -18.461 51.336 1.00 37.57 109 LYS A N 1
ATOM 630 C CA . LYS A 1 78 ? 40.313 -18.385 49.988 1.00 43.69 109 LYS A CA 1
ATOM 631 C C . LYS A 1 78 ? 39.509 -19.643 49.671 1.00 47.89 109 LYS A C 1
ATOM 632 O O . LYS A 1 78 ? 39.790 -20.727 50.196 1.00 43.71 109 LYS A O 1
ATOM 638 N N . CYS A 1 79 ? 38.505 -19.484 48.804 1.00 48.76 110 CYS A N 1
ATOM 639 C CA . CYS A 1 79 ? 37.620 -20.631 48.477 1.00 38.35 110 CYS A CA 1
ATOM 640 C C . CYS A 1 79 ? 38.141 -21.404 47.270 1.00 42.37 110 CYS A C 1
ATOM 641 O O . CYS A 1 79 ? 38.618 -20.762 46.314 1.00 44.19 110 CYS A O 1
ATOM 644 N N . GLU A 1 80 ? 38.008 -22.728 47.333 1.00 46.29 111 GLU A N 1
ATOM 645 C CA . GLU A 1 80 ? 38.379 -23.594 46.191 1.00 47.21 111 GLU A CA 1
ATOM 646 C C . GLU A 1 80 ? 37.182 -24.520 45.980 1.00 55.85 111 GLU A C 1
ATOM 647 O O . GLU A 1 80 ? 37.039 -25.459 46.792 1.00 55.45 111 GLU A O 1
ATOM 653 N N . HIS A 1 81 ? 36.365 -24.212 44.959 1.00 56.79 112 HIS A N 1
ATOM 654 C CA . HIS A 1 81 ? 35.070 -24.921 44.787 1.00 55.73 112 HIS A CA 1
ATOM 655 C C . HIS A 1 81 ? 34.345 -24.613 46.095 1.00 51.07 112 HIS A C 1
ATOM 656 O O . HIS A 1 81 ? 34.178 -23.417 46.421 1.00 53.03 112 HIS A O 1
ATOM 663 N N . HIS A 1 82 ? 34.062 -25.665 46.866 1.00 52.23 113 HIS A N 1
ATOM 664 C CA . HIS A 1 82 ? 33.301 -25.492 48.130 1.00 56.51 113 HIS A CA 1
ATOM 665 C C . HIS A 1 82 ? 34.228 -25.315 49.335 1.00 55.19 113 HIS A C 1
ATOM 666 O O . HIS A 1 82 ? 33.783 -24.566 50.233 1.00 53.09 113 HIS A O 1
ATOM 673 N N . SER A 1 83 ? 35.431 -25.932 49.422 1.00 44.90 114 SER A N 1
ATOM 674 C CA . SER A 1 83 ? 36.311 -25.891 50.578 1.00 49.67 114 SER A CA 1
ATOM 675 C C . SER A 1 83 ? 37.006 -24.541 50.686 1.00 48.00 114 SER A C 1
ATOM 676 O O . SER A 1 83 ? 37.150 -23.802 49.709 1.00 45.82 114 SER A O 1
ATOM 679 N N . LEU A 1 84 ? 37.420 -24.231 51.910 1.00 49.34 115 LEU A N 1
ATOM 680 C CA . LEU A 1 84 ? 38.075 -22.981 52.262 1.00 44.49 115 LEU A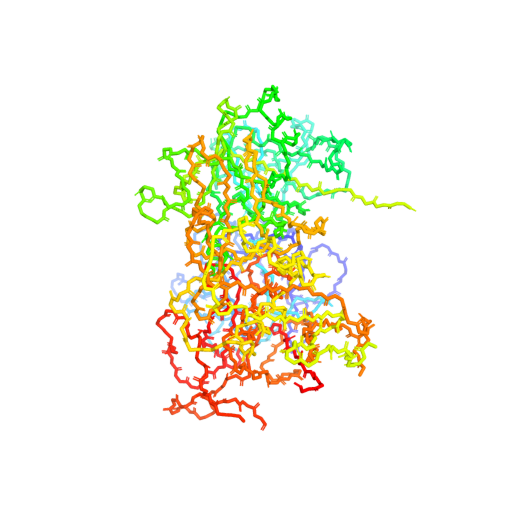 CA 1
ATOM 681 C C . LEU A 1 84 ? 39.525 -23.293 52.610 1.00 43.14 115 LEU A C 1
ATOM 682 O O . LEU A 1 84 ? 39.789 -24.087 53.515 1.00 47.09 115 LEU A O 1
ATOM 687 N N . TYR A 1 85 ? 40.469 -22.712 51.888 1.00 44.54 116 TYR A N 1
ATOM 688 C CA . TYR A 1 85 ? 41.864 -22.981 52.205 1.00 46.78 116 TYR A CA 1
ATOM 689 C C . TYR A 1 85 ? 42.568 -21.729 52.725 1.00 43.97 116 TYR A C 1
ATOM 690 O O . TYR A 1 85 ? 42.165 -20.599 52.439 1.00 49.68 116 TYR A O 1
ATOM 699 N N . GLY A 1 86 ? 43.596 -21.950 53.539 1.00 37.73 117 GLY A N 1
ATOM 700 C CA . GLY A 1 86 ? 44.486 -20.897 53.979 1.00 39.65 117 GLY A CA 1
ATOM 701 C C . GLY A 1 86 ? 45.916 -21.228 53.608 1.00 36.59 117 GLY A C 1
ATOM 702 O O . GLY A 1 86 ? 46.158 -21.815 52.550 1.00 36.14 117 GLY A O 1
ATOM 703 N N . ALA A 1 87 ? 46.816 -20.998 54.567 1.00 30.00 118 ALA A N 1
ATOM 704 C CA . ALA A 1 87 ? 48.259 -21.255 54.362 1.00 30.00 118 ALA A CA 1
ATOM 705 C C . ALA A 1 87 ? 48.539 -22.600 53.694 1.00 30.00 118 ALA A C 1
ATOM 706 O O . ALA A 1 87 ? 47.951 -23.614 54.129 1.00 30.00 118 ALA A O 1
ATOM 708 N N . ALA A 1 88 ? 49.420 -22.596 52.695 1.00 35.16 119 ALA A N 1
ATOM 709 C CA . ALA A 1 88 ? 49.873 -23.815 52.025 1.00 33.06 119 ALA A CA 1
ATOM 710 C C . ALA A 1 88 ? 48.731 -24.662 51.476 1.00 39.46 119 ALA A C 1
ATOM 711 O O . ALA A 1 88 ? 48.967 -25.764 50.961 1.00 43.83 119 ALA A O 1
ATOM 713 N N . ARG A 1 89 ? 47.504 -24.135 51.558 1.00 37.32 120 ARG A N 1
ATOM 714 C CA . ARG A 1 89 ? 46.262 -24.751 51.098 1.00 39.21 120 ARG A CA 1
ATOM 715 C C . ARG A 1 89 ? 45.781 -25.818 52.067 1.00 40.26 120 ARG A C 1
ATOM 716 O O . ARG A 1 89 ? 45.085 -26.746 51.655 1.00 51.97 120 ARG A O 1
ATOM 724 N N . TYR A 1 90 ? 46.124 -25.715 53.346 1.00 41.75 121 TYR A N 1
ATOM 725 C CA . TYR A 1 90 ? 45.378 -26.485 54.328 1.00 42.56 121 TYR A CA 1
ATOM 726 C C . TYR A 1 90 ? 43.930 -26.036 54.261 1.00 39.99 121 TYR A C 1
ATOM 727 O O . TYR A 1 90 ? 43.646 -24.846 54.122 1.00 39.20 121 TYR A O 1
ATOM 736 N N . ARG A 1 91 ? 43.004 -26.982 54.352 1.00 44.95 122 ARG A N 1
ATOM 737 C CA . ARG A 1 91 ? 41.589 -26.650 54.254 1.00 51.73 122 ARG A CA 1
ATOM 738 C C . ARG A 1 91 ? 40.896 -26.731 55.606 1.00 46.34 122 ARG A C 1
ATOM 739 O O . ARG A 1 91 ? 41.199 -27.610 56.421 1.00 48.11 122 ARG A O 1
ATOM 747 N N . LEU A 1 92 ? 39.984 -25.783 55.836 1.00 42.49 123 LEU A N 1
ATOM 748 C CA . LEU A 1 92 ? 39.157 -25.785 57.033 1.00 42.78 123 LEU A CA 1
ATOM 749 C C . LEU A 1 92 ? 38.346 -27.059 57.074 1.00 49.39 123 LEU A C 1
ATOM 750 O O . LEU A 1 92 ? 37.667 -27.395 56.101 1.00 52.40 123 LEU A O 1
ATOM 755 N N . ALA A 1 93 ? 38.423 -27.772 58.196 1.00 50.33 124 ALA A N 1
ATOM 756 C CA . ALA A 1 93 ? 37.765 -29.068 58.303 1.00 52.80 124 ALA A CA 1
ATOM 757 C C . ALA A 1 93 ? 37.271 -29.275 59.731 1.00 53.55 124 ALA A C 1
ATOM 758 O O . ALA A 1 93 ? 37.708 -28.596 60.667 1.00 52.54 124 ALA A O 1
ATOM 760 N N . LEU A 1 94 ? 36.333 -30.212 59.881 1.00 56.72 125 LEU A N 1
ATOM 761 C CA . LEU A 1 94 ? 35.824 -30.659 61.175 1.00 55.15 125 LEU A CA 1
ATOM 762 C C . LEU A 1 94 ? 36.328 -32.067 61.476 1.00 50.59 125 LEU A C 1
ATOM 763 O O . LEU A 1 94 ? 36.463 -32.902 60.577 1.00 46.02 125 LEU A O 1
ATOM 768 N N . LYS A 1 95 ? 36.610 -32.331 62.754 1.00 65.28 126 LYS A N 1
ATOM 769 C CA . LYS A 1 95 ? 36.999 -33.681 63.153 1.00 71.20 126 LYS A CA 1
ATOM 770 C C . LYS A 1 95 ? 35.855 -34.291 63.969 1.00 71.12 126 LYS A C 1
ATOM 771 O O . LYS A 1 95 ? 35.060 -35.091 63.444 1.00 65.76 126 LYS A O 1
ATOM 777 N N . ASP A 1 96 ? 35.736 -33.920 65.239 1.00 60.31 127 ASP A N 1
ATOM 778 C CA . ASP A 1 96 ? 34.676 -34.450 66.084 1.00 64.96 127 ASP A CA 1
ATOM 779 C C . ASP A 1 96 ? 33.913 -33.257 66.619 1.00 60.00 127 ASP A C 1
ATOM 780 O O . ASP A 1 96 ? 33.911 -32.978 67.824 1.00 55.52 127 ASP A O 1
ATOM 785 N N . GLY A 1 97 ? 33.288 -32.536 65.696 1.00 55.26 128 GLY A N 1
ATOM 786 C CA . GLY A 1 97 ? 32.739 -31.252 66.041 1.00 57.02 128 GLY A CA 1
ATOM 787 C C . GLY A 1 97 ? 33.784 -30.227 66.395 1.00 54.41 128 GLY A C 1
ATOM 788 O O . GLY A 1 97 ? 33.450 -29.222 67.028 1.00 57.03 128 GLY A O 1
ATOM 789 N N . HIS A 1 98 ? 35.046 -30.444 66.008 1.00 48.62 129 HIS A N 1
ATOM 790 C CA . HIS A 1 98 ? 36.108 -29.515 66.365 1.00 51.31 129 HIS A CA 1
ATOM 791 C C . HIS A 1 98 ? 36.872 -29.083 65.123 1.00 49.81 129 HIS A C 1
ATOM 792 O O . HIS A 1 98 ? 37.212 -29.908 64.267 1.00 50.21 129 HIS A O 1
ATOM 799 N N . GLY A 1 99 ? 37.127 -27.779 65.031 1.00 42.47 130 GLY A N 1
ATOM 800 C CA . GLY A 1 99 ? 37.696 -27.213 63.820 1.00 50.37 130 GLY A CA 1
ATOM 801 C C . GLY A 1 99 ? 39.155 -27.581 63.663 1.00 53.32 130 GLY A C 1
ATOM 802 O O . GLY A 1 99 ? 39.959 -27.395 64.583 1.00 52.90 130 GLY A O 1
ATOM 803 N N . THR A 1 100 ? 39.499 -28.119 62.494 1.00 50.43 131 THR A N 1
ATOM 804 C CA . THR A 1 100 ? 40.870 -28.522 62.213 1.00 52.48 131 THR A CA 1
ATOM 805 C C . THR A 1 100 ? 41.315 -27.857 60.907 1.00 53.95 131 THR A C 1
ATOM 806 O O . THR A 1 100 ? 40.582 -27.034 60.353 1.00 56.50 131 THR A O 1
ATOM 810 N N . ALA A 1 101 ? 42.513 -28.175 60.418 1.00 56.06 132 ALA A N 1
ATOM 811 C CA . ALA A 1 101 ? 43.006 -27.628 59.154 1.00 54.80 132 ALA A CA 1
ATOM 812 C C . ALA A 1 101 ? 43.946 -28.662 58.560 1.00 53.95 132 ALA A C 1
ATOM 813 O O . ALA A 1 101 ? 45.045 -28.872 59.086 1.00 54.47 132 ALA A O 1
ATOM 815 N N . ILE A 1 102 ? 43.521 -29.331 57.490 1.00 50.14 133 ILE A N 1
ATOM 816 C CA . ILE A 1 102 ? 44.274 -30.475 56.992 1.00 54.15 133 ILE A CA 1
ATOM 817 C C . ILE A 1 102 ? 44.264 -30.504 55.467 1.00 52.90 133 ILE A C 1
ATOM 818 O O . ILE A 1 102 ? 43.312 -30.048 54.821 1.00 52.56 133 ILE A O 1
ATOM 823 N N . SER A 1 103 ? 45.351 -31.047 54.904 1.00 47.09 134 SER A N 1
ATOM 824 C CA . SER A 1 103 ? 45.534 -31.161 53.460 1.00 53.90 134 SER A CA 1
ATOM 825 C C . SER A 1 103 ? 44.512 -32.104 52.821 1.00 65.26 134 SER A C 1
ATOM 826 O O . SER A 1 103 ? 44.136 -33.139 53.386 1.00 60.58 134 SER A O 1
ATOM 829 N N . ASN A 1 104 ? 44.124 -31.779 51.582 1.00 65.01 135 ASN A N 1
ATOM 830 C CA . ASN A 1 104 ? 43.196 -32.657 50.815 1.00 57.80 135 ASN A CA 1
ATOM 831 C C . ASN A 1 104 ? 41.969 -33.015 51.655 1.00 59.85 135 ASN A C 1
ATOM 832 O O . ASN A 1 104 ? 41.428 -34.120 51.459 1.00 49.37 135 ASN A O 1
ATOM 837 N N . ALA A 1 105 ? 41.541 -32.121 52.549 1.00 50.71 136 ALA A N 1
ATOM 838 C CA . ALA A 1 105 ? 40.317 -32.382 53.291 1.00 44.35 136 ALA A CA 1
ATOM 839 C C . ALA A 1 105 ? 39.111 -32.298 52.372 1.00 52.41 136 ALA A C 1
ATOM 840 O O . ALA A 1 105 ? 39.112 -31.582 51.366 1.00 51.92 136 ALA A O 1
ATOM 842 N N . SER A 1 106 ? 38.076 -33.051 52.727 1.00 57.18 137 SER A N 1
ATOM 843 C CA . SER A 1 106 ? 36.888 -33.176 51.905 1.00 50.37 137 SER A CA 1
ATOM 844 C C . SER A 1 106 ? 35.709 -32.355 52.409 1.00 54.89 137 SER A C 1
ATOM 845 O O . SER A 1 106 ? 34.708 -32.243 51.692 1.00 57.25 137 SER A O 1
ATOM 848 N N . ASP A 1 107 ? 35.806 -31.765 53.599 1.00 49.31 138 ASP A N 1
ATOM 849 C CA . ASP A 1 107 ? 34.678 -31.046 54.178 1.00 50.02 138 ASP A CA 1
ATOM 850 C C . ASP A 1 107 ? 34.175 -29.952 53.245 1.00 52.99 138 ASP A C 1
ATOM 851 O O . ASP A 1 107 ? 34.933 -29.378 52.459 1.00 56.27 138 ASP A O 1
ATOM 856 N N . VAL A 1 108 ? 32.876 -29.666 53.346 1.00 55.64 139 VAL A N 1
ATOM 857 C CA . VAL A 1 108 ? 32.183 -28.712 52.483 1.00 52.83 139 VAL A CA 1
ATOM 858 C C . VAL A 1 108 ? 31.644 -27.576 53.343 1.00 54.80 139 VAL A C 1
ATOM 859 O O . VAL A 1 108 ? 31.131 -27.813 54.443 1.00 60.65 139 VAL A O 1
ATOM 863 N N . TRP A 1 109 ? 31.755 -26.342 52.840 1.00 50.01 140 TRP A N 1
ATOM 864 C CA . TRP A 1 109 ? 31.403 -25.151 53.599 1.00 46.57 140 TRP A CA 1
ATOM 865 C C . TRP A 1 109 ? 30.532 -24.233 52.759 1.00 57.02 140 TRP A C 1
ATOM 866 O O . TRP A 1 109 ? 30.812 -24.007 51.572 1.00 56.84 140 TRP A O 1
ATOM 877 N N . LYS A 1 110 ? 29.478 -23.705 53.390 1.00 45.31 141 LYS A N 1
ATOM 878 C CA . LYS A 1 110 ? 28.467 -22.908 52.713 1.00 47.25 141 LYS A CA 1
ATOM 879 C C . LYS A 1 110 ? 27.863 -21.962 53.735 1.00 53.08 141 LYS A C 1
ATOM 880 O O . LYS A 1 110 ? 27.750 -22.306 54.912 1.00 56.46 141 LYS A O 1
ATOM 886 N N . LYS A 1 111 ? 27.504 -20.749 53.307 1.00 54.92 142 LYS A N 1
ATOM 887 C CA . LYS A 1 111 ? 26.913 -19.757 54.248 1.00 51.74 142 LYS A CA 1
ATOM 888 C C . LYS A 1 111 ? 25.446 -20.120 54.490 1.00 54.62 142 LYS A C 1
ATOM 889 O O . LYS A 1 111 ? 24.747 -20.181 53.513 1.00 62.77 142 LYS A O 1
ATOM 895 N N . GLY A 1 112 ? 25.004 -20.317 55.737 1.00 56.28 143 GLY A N 1
ATOM 896 C CA . GLY A 1 112 ? 23.649 -20.698 56.073 1.00 54.27 143 GLY A CA 1
ATOM 897 C C . GLY A 1 112 ? 22.632 -19.697 55.564 1.00 62.07 143 GLY A C 1
ATOM 898 O O . GLY A 1 112 ? 22.943 -18.544 55.259 1.00 64.59 143 GLY A O 1
ATOM 899 N N . GLY A 1 113 ? 21.384 -20.150 55.480 1.00 61.51 144 GLY A N 1
ATOM 900 C CA . GLY A 1 113 ? 20.319 -19.317 54.952 1.00 72.07 144 GLY A CA 1
ATOM 901 C C . GLY A 1 113 ? 20.240 -19.416 53.443 1.00 65.61 144 GLY A C 1
ATOM 902 O O . GLY A 1 113 ? 19.254 -19.916 52.894 1.00 72.64 144 GLY A O 1
ATOM 903 N N . SER A 1 114 ? 21.336 -18.975 52.814 1.00 62.24 145 SER A N 1
ATOM 904 C CA . SER A 1 114 ? 21.503 -19.203 51.364 1.00 62.96 145 SER A CA 1
ATOM 905 C C . SER A 1 114 ? 22.321 -20.476 51.308 1.00 64.71 145 SER A C 1
ATOM 906 O O . SER A 1 114 ? 22.403 -21.144 52.352 1.00 63.98 145 SER A O 1
ATOM 909 N N . GLU A 1 115 ? 22.903 -20.813 50.154 1.00 58.44 146 GLU A N 1
ATOM 910 C CA . GLU A 1 115 ? 23.779 -22.014 50.076 1.00 66.89 146 GLU A CA 1
ATOM 911 C C . GLU A 1 115 ? 24.925 -21.759 49.094 1.00 68.54 146 GLU A C 1
ATOM 912 O O . GLU A 1 115 ? 25.270 -22.685 48.336 1.00 64.92 146 GLU A O 1
ATOM 918 N N . GLU A 1 116 ? 25.491 -20.552 49.115 1.00 62.62 147 GLU A N 1
ATOM 919 C CA . GLU A 1 116 ? 26.604 -20.239 48.235 1.00 61.07 147 GLU A CA 1
ATOM 920 C C . GLU A 1 116 ? 27.924 -20.480 48.962 1.00 55.33 147 GLU A C 1
ATOM 921 O O . GLU A 1 116 ? 27.988 -20.459 50.191 1.00 54.66 147 GLU A O 1
ATOM 927 N N . SER A 1 117 ? 28.981 -20.728 48.186 1.00 55.27 148 SER A N 1
ATOM 928 C CA . SER A 1 117 ? 30.315 -20.865 48.753 1.00 51.76 148 SER A CA 1
ATOM 929 C C . SER A 1 117 ? 30.682 -19.587 49.513 1.00 50.22 148 SER A C 1
ATOM 930 O O . SER A 1 117 ? 30.011 -18.559 49.414 1.00 53.96 148 SER A O 1
ATOM 933 N N . LEU A 1 118 ? 31.742 -19.667 50.318 1.00 48.78 149 LEU A N 1
ATOM 934 C CA . LEU A 1 118 ? 31.997 -18.586 51.262 1.00 49.30 149 LEU A CA 1
ATOM 935 C C . LEU A 1 118 ? 32.542 -17.331 50.592 1.00 48.00 149 LEU A C 1
ATOM 936 O O . LEU A 1 118 ? 32.441 -16.246 51.171 1.00 44.33 149 LEU A O 1
ATOM 941 N N . CYS A 1 119 ? 33.096 -17.447 49.383 1.00 50.65 150 CYS A N 1
ATOM 942 C CA . CYS A 1 119 ? 33.661 -16.317 48.652 1.00 51.55 150 CYS A CA 1
ATOM 943 C C . CYS A 1 119 ? 32.801 -15.854 47.494 1.00 52.60 150 CYS A C 1
ATOM 944 O O . CYS A 1 119 ? 33.304 -15.147 46.612 1.00 53.76 150 CYS A O 1
ATOM 947 N N . ASP A 1 120 ? 31.531 -16.253 47.457 1.00 52.39 151 ASP A N 1
ATOM 948 C CA . ASP A 1 120 ? 30.707 -15.907 46.306 1.00 57.68 151 ASP A CA 1
ATOM 949 C C . ASP A 1 120 ? 30.343 -14.428 46.312 1.00 55.27 151 ASP A C 1
ATOM 950 O O . ASP A 1 120 ? 30.255 -13.810 45.249 1.00 58.82 151 ASP A O 1
ATOM 955 N N A GLN A 1 121 ? 30.151 -13.833 47.485 0.49 55.92 152 GLN A N 1
ATOM 956 N N B GLN A 1 121 ? 30.114 -13.856 47.482 0.51 59.23 152 GLN A N 1
ATOM 957 C CA A GLN A 1 121 ? 29.989 -12.384 47.387 0.49 53.40 152 GLN A CA 1
ATOM 958 C CA B GLN A 1 121 ? 30.033 -12.415 47.317 0.51 54.65 152 GLN A CA 1
ATOM 959 C C A GLN A 1 121 ? 31.359 -11.703 47.494 0.49 54.74 152 GLN A C 1
ATOM 960 C C B GLN A 1 121 ? 31.430 -11.806 47.378 0.51 54.72 152 GLN A C 1
ATOM 961 O O A GLN A 1 121 ? 32.182 -12.099 48.329 0.49 55.94 152 GLN A O 1
ATOM 962 O O B GLN A 1 121 ? 32.320 -12.344 48.048 0.51 55.69 152 GLN A O 1
ATOM 973 N N . PRO A 1 122 ? 31.667 -10.700 46.665 1.00 56.12 153 PRO A N 1
ATOM 974 C CA . PRO A 1 122 ? 33.000 -10.088 46.695 1.00 48.26 153 PRO A CA 1
ATOM 975 C C . PRO A 1 122 ? 33.074 -8.953 47.702 1.00 46.51 153 PRO A C 1
ATOM 976 O O . PRO A 1 122 ? 32.054 -8.425 48.150 1.00 53.03 153 PRO A O 1
ATOM 980 N N . TYR A 1 123 ? 34.294 -8.579 48.070 1.00 45.28 154 TYR A N 1
ATOM 981 C CA . TYR A 1 123 ? 34.495 -7.638 49.170 1.00 44.13 154 TYR A CA 1
ATOM 982 C C . TYR A 1 123 ? 34.084 -6.246 48.712 1.00 42.07 154 TYR A C 1
ATOM 983 O O . TYR A 1 123 ? 34.807 -5.598 47.950 1.00 46.11 154 TYR A O 1
ATOM 992 N N . HIS A 1 124 ? 32.911 -5.786 49.154 1.00 35.14 155 HIS A N 1
ATOM 993 C CA . HIS A 1 124 ? 32.498 -4.421 48.855 1.00 43.98 155 HIS A CA 1
ATOM 994 C C . HIS A 1 124 ? 33.351 -3.430 49.640 1.00 42.27 155 HIS A C 1
ATOM 995 O O . HIS A 1 124 ? 33.477 -3.534 50.859 1.00 55.84 155 HIS A O 1
ATOM 1002 N N . GLU A 1 125 ? 33.937 -2.466 48.948 1.00 40.41 156 GLU A N 1
ATOM 1003 C CA . GLU A 1 125 ? 34.570 -1.370 49.653 1.00 34.08 156 GLU A CA 1
ATOM 1004 C C . GLU A 1 125 ? 33.531 -0.299 49.987 1.00 34.93 156 GLU A C 1
ATOM 1005 O O . GLU A 1 125 ? 32.464 -0.219 49.381 1.00 35.75 156 GLU A O 1
ATOM 1011 N N . ILE A 1 126 ? 33.837 0.505 50.996 1.00 34.29 157 ILE A N 1
ATOM 1012 C CA . ILE A 1 126 ? 32.988 1.610 51.417 1.00 28.05 157 ILE A CA 1
ATOM 1013 C C . ILE A 1 126 ? 33.849 2.861 51.360 1.00 34.55 157 ILE A C 1
ATOM 1014 O O . ILE A 1 126 ? 34.800 3.004 52.141 1.00 36.35 157 ILE A O 1
ATOM 1019 N N . TYR A 1 127 ? 33.527 3.775 50.457 1.00 30.82 158 TYR A N 1
ATOM 1020 C CA . TYR A 1 127 ? 34.360 4.956 50.367 1.00 27.38 158 TYR A CA 1
ATOM 1021 C C . TYR A 1 127 ? 33.809 6.045 51.284 1.00 36.00 158 TYR A C 1
ATOM 1022 O O . TYR A 1 127 ? 32.669 5.989 51.744 1.00 39.25 158 TYR A O 1
ATOM 1031 N N . THR A 1 128 ? 34.659 7.008 51.603 1.00 38.28 159 THR A N 1
ATOM 1032 C CA . THR A 1 128 ? 34.315 8.060 52.543 1.00 38.28 159 THR A CA 1
ATOM 1033 C C . THR A 1 128 ? 34.240 9.406 51.847 1.00 40.93 159 THR A C 1
ATOM 1034 O O . THR A 1 128 ? 34.679 9.586 50.705 1.00 39.99 159 THR A O 1
ATOM 1038 N N . ARG A 1 129 ? 33.675 10.359 52.575 1.00 44.60 160 ARG A N 1
ATOM 1039 C CA . ARG A 1 129 ? 33.823 11.771 52.268 1.00 48.29 160 ARG A CA 1
ATOM 1040 C C . ARG A 1 129 ? 34.197 12.489 53.551 1.00 46.27 160 ARG A C 1
ATOM 1041 O O . ARG A 1 129 ? 34.035 11.959 54.658 1.00 46.49 160 ARG A O 1
ATOM 1049 N N . ASP A 1 130 ? 34.751 13.683 53.372 1.00 43.88 161 ASP A N 1
ATOM 1050 C CA . ASP A 1 130 ? 35.126 14.564 54.471 1.00 52.02 161 ASP A CA 1
ATOM 1051 C C . ASP A 1 130 ? 36.227 13.961 55.330 1.00 47.27 161 ASP A C 1
ATOM 1052 O O . ASP A 1 130 ? 37.176 13.368 54.807 1.00 53.68 161 ASP A O 1
ATOM 1057 N N . GLY A 1 131 ? 36.103 14.109 56.647 1.00 45.10 162 GLY A N 1
ATOM 1058 C CA . GLY A 1 131 ? 37.151 13.669 57.552 1.00 45.35 162 GLY A CA 1
ATOM 1059 C C . GLY A 1 131 ? 38.489 14.301 57.204 1.00 51.89 162 GLY A C 1
ATOM 1060 O O . GLY A 1 131 ? 38.579 15.490 56.864 1.00 55.53 162 GLY A O 1
ATOM 1061 N N . ASN A 1 132 ? 39.546 13.484 57.276 1.00 43.17 163 ASN A N 1
ATOM 1062 C CA . ASN A 1 132 ? 40.905 13.878 56.933 1.00 36.30 163 ASN A CA 1
ATOM 1063 C C . ASN A 1 132 ? 41.511 12.896 55.937 1.00 46.45 163 ASN A C 1
ATOM 1064 O O . ASN A 1 132 ? 42.723 12.663 55.946 1.00 51.38 163 ASN A O 1
ATOM 1069 N N . SER A 1 133 ? 40.682 12.298 55.079 1.00 43.66 164 SER A N 1
ATOM 1070 C CA . SER A 1 133 ? 41.118 11.178 54.255 1.00 41.26 164 SER A CA 1
ATOM 1071 C C . SER A 1 133 ? 40.938 11.377 52.756 1.00 41.17 164 SER A C 1
ATOM 1072 O O . SER A 1 133 ? 41.238 10.453 51.987 1.00 37.27 164 SER A O 1
ATOM 1075 N N . TYR A 1 134 ? 40.443 12.531 52.317 1.00 38.51 165 TYR A N 1
ATOM 1076 C CA . TYR A 1 134 ? 40.303 12.815 50.895 1.00 32.17 165 TYR A CA 1
ATOM 1077 C C . TYR A 1 134 ? 39.666 11.643 50.155 1.00 31.06 165 TYR A C 1
ATOM 1078 O O . TYR A 1 134 ? 40.052 11.304 49.036 1.00 35.11 165 TYR A O 1
ATOM 1087 N N . GLY A 1 135 ? 38.714 10.980 50.815 1.00 33.38 166 GLY A N 1
ATOM 1088 C CA . GLY A 1 135 ? 37.814 10.047 50.171 1.00 34.86 166 GLY A CA 1
ATOM 1089 C C . GLY A 1 135 ? 38.210 8.594 50.246 1.00 36.40 166 GLY A C 1
ATOM 1090 O O . GLY A 1 135 ? 37.386 7.732 49.906 1.00 38.58 166 GLY A O 1
ATOM 1091 N N . ARG A 1 136 ? 39.437 8.295 50.674 1.00 34.41 167 ARG A N 1
ATOM 1092 C CA . ARG A 1 136 ? 39.933 6.929 50.824 1.00 37.63 167 ARG A CA 1
ATOM 1093 C C . ARG A 1 136 ? 38.948 6.037 51.585 1.00 42.33 167 ARG A C 1
ATOM 1094 O O . ARG A 1 136 ? 38.223 6.523 52.463 1.00 40.29 167 ARG A O 1
ATOM 1102 N N . PRO A 1 137 ? 38.878 4.742 51.275 1.00 39.51 168 PRO A N 1
ATOM 1103 C CA . PRO A 1 137 ? 37.856 3.884 51.886 1.00 33.22 168 PRO A CA 1
ATOM 1104 C C . PRO A 1 137 ? 38.265 3.364 53.261 1.00 35.16 168 PRO A C 1
ATOM 1105 O O . PRO A 1 137 ? 39.427 3.412 53.662 1.00 37.55 168 PRO A O 1
ATOM 1109 N N . CYS A 1 138 ? 37.269 2.845 53.976 1.00 37.42 169 CYS A N 1
ATOM 1110 C CA . CYS A 1 138 ? 37.477 2.287 55.307 1.00 40.69 169 CYS A CA 1
ATOM 1111 C C . CYS A 1 138 ? 38.349 1.046 55.271 1.00 38.06 169 CYS A C 1
ATOM 1112 O O . CYS A 1 138 ? 38.296 0.253 54.326 1.00 33.50 169 CYS A O 1
ATOM 1115 N N . GLU A 1 139 ? 39.119 0.863 56.351 1.00 35.91 170 GLU A N 1
ATOM 1116 C CA . GLU A 1 139 ? 39.897 -0.348 56.587 1.00 34.96 170 GLU A CA 1
ATOM 1117 C C . GLU A 1 139 ? 39.220 -1.146 57.695 1.00 36.57 170 GLU A C 1
ATOM 1118 O O . GLU A 1 139 ? 39.334 -0.804 58.872 1.00 36.56 170 GLU A O 1
ATOM 1124 N N . PHE A 1 140 ? 38.535 -2.224 57.320 1.00 35.57 171 PHE A N 1
ATOM 1125 C CA . PHE A 1 140 ? 37.937 -3.031 58.375 1.00 40.66 171 PHE A CA 1
ATOM 1126 C C . PHE A 1 140 ? 38.757 -4.292 58.636 1.00 41.67 171 PHE A C 1
ATOM 1127 O O . PHE A 1 140 ? 39.166 -4.980 57.691 1.00 40.50 171 PHE A O 1
ATOM 1135 N N . PRO A 1 141 ? 38.966 -4.628 59.905 1.00 37.91 172 PRO A N 1
ATOM 1136 C CA . PRO A 1 141 ? 38.467 -3.909 61.075 1.00 35.42 172 PRO A CA 1
ATOM 1137 C C . PRO A 1 141 ? 39.460 -2.855 61.515 1.00 40.30 172 PRO A C 1
ATOM 1138 O O . PRO A 1 141 ? 40.615 -2.869 61.116 1.00 47.32 172 PRO A O 1
ATOM 1142 N N . PHE A 1 142 ? 39.020 -1.899 62.316 1.00 39.62 173 PHE A N 1
ATOM 1143 C CA . PHE A 1 142 ? 39.902 -0.926 62.926 1.00 41.43 173 PHE A CA 1
ATOM 1144 C C . PHE A 1 142 ? 39.700 -0.995 64.435 1.00 48.39 173 PHE A C 1
ATOM 1145 O O . PHE A 1 142 ? 38.688 -1.512 64.917 1.00 47.13 173 PHE A O 1
ATOM 1153 N N . LEU A 1 143 ? 40.679 -0.496 65.188 1.00 43.94 174 LEU A N 1
ATOM 1154 C CA . LEU A 1 143 ? 40.720 -0.717 66.627 1.00 45.30 174 LEU A CA 1
ATOM 1155 C C . LEU A 1 143 ? 40.726 0.618 67.355 1.00 48.26 174 LEU A C 1
ATOM 1156 O O . LEU A 1 143 ? 41.621 1.442 67.142 1.00 49.40 174 LEU A O 1
ATOM 1161 N N . ILE A 1 144 ? 39.726 0.822 68.211 1.00 49.72 175 ILE A N 1
ATOM 1162 C CA . ILE A 1 144 ? 39.673 1.954 69.127 1.00 51.75 175 ILE A CA 1
ATOM 1163 C C . ILE A 1 144 ? 39.375 1.414 70.516 1.00 60.94 175 ILE A C 1
ATOM 1164 O O . ILE A 1 144 ? 38.291 0.862 70.749 1.00 62.24 175 ILE A O 1
ATOM 1169 N N . ASP A 1 145 ? 40.331 1.569 71.437 1.00 65.02 176 ASP A N 1
ATOM 1170 C CA . ASP A 1 145 ? 40.098 1.328 72.862 1.00 62.37 176 ASP A CA 1
ATOM 1171 C C . ASP A 1 145 ? 39.588 -0.090 73.106 1.00 58.54 176 ASP A C 1
ATOM 1172 O O . ASP A 1 145 ? 38.501 -0.313 73.643 1.00 61.03 176 ASP A O 1
ATOM 1177 N N . GLY A 1 146 ? 40.400 -1.053 72.671 1.00 57.67 177 GLY A N 1
ATOM 1178 C CA . GLY A 1 146 ? 40.131 -2.456 72.894 1.00 51.65 177 GLY A CA 1
ATOM 1179 C C . GLY A 1 146 ? 39.093 -3.077 71.994 1.00 47.86 177 GLY A C 1
ATOM 1180 O O . GLY A 1 146 ? 38.983 -4.308 71.971 1.00 50.51 177 GLY A O 1
ATOM 1181 N N . THR A 1 147 ? 38.335 -2.283 71.243 1.00 51.36 178 THR A N 1
ATOM 1182 C CA . THR A 1 147 ? 37.235 -2.792 70.435 1.00 54.35 178 THR A CA 1
ATOM 1183 C C . THR A 1 147 ? 37.606 -2.779 68.954 1.00 50.12 178 THR A C 1
ATOM 1184 O O . THR A 1 147 ? 38.113 -1.775 68.438 1.00 45.71 178 THR A O 1
ATOM 1188 N N . TRP A 1 148 ? 37.353 -3.896 68.283 1.00 45.45 179 TRP A N 1
ATOM 1189 C CA . TRP A 1 148 ? 37.647 -4.063 66.863 1.00 45.18 179 TRP A CA 1
ATOM 1190 C C . TRP A 1 148 ? 36.346 -3.898 66.078 1.00 47.93 179 TRP A C 1
ATOM 1191 O O . TRP A 1 148 ? 35.531 -4.823 66.003 1.00 47.66 179 TRP A O 1
ATOM 1202 N N . HIS A 1 149 ? 36.167 -2.723 65.477 1.00 42.37 180 HIS A N 1
ATOM 1203 C CA . HIS A 1 149 ? 34.949 -2.407 64.749 1.00 43.50 180 HIS A CA 1
ATOM 1204 C C . HIS A 1 149 ? 35.005 -2.953 63.327 1.00 45.09 180 HIS A C 1
ATOM 1205 O O . HIS A 1 149 ? 35.997 -2.766 62.616 1.00 46.28 180 HIS A O 1
ATOM 1212 N N . HIS A 1 150 ? 33.928 -3.624 62.919 1.00 42.76 181 HIS A N 1
ATOM 1213 C CA . HIS A 1 150 ? 33.779 -4.240 61.604 1.00 40.31 181 HIS A CA 1
ATOM 1214 C C . HIS A 1 150 ? 32.892 -3.440 60.653 1.00 45.45 181 HIS A C 1
ATOM 1215 O O . HIS A 1 150 ? 32.751 -3.808 59.482 1.00 46.68 181 HIS A O 1
ATOM 1222 N N . ASP A 1 151 ? 32.270 -2.371 61.120 1.00 43.05 182 ASP A N 1
ATOM 1223 C CA . ASP A 1 151 ? 31.412 -1.566 60.275 1.00 45.00 182 ASP A CA 1
ATOM 1224 C C . ASP A 1 151 ? 31.584 -0.128 60.734 1.00 44.67 182 ASP A C 1
ATOM 1225 O O . ASP A 1 151 ? 32.398 0.165 61.611 1.00 40.34 182 ASP A O 1
ATOM 1230 N N . CYS A 1 152 ? 30.838 0.777 60.119 1.00 46.69 183 CYS A N 1
ATOM 1231 C CA . CYS A 1 152 ? 30.975 2.166 60.497 1.00 46.62 183 CYS A CA 1
ATOM 1232 C C . CYS A 1 152 ? 30.363 2.380 61.878 1.00 53.96 183 CYS A C 1
ATOM 1233 O O . CYS A 1 152 ? 29.590 1.562 62.384 1.00 51.71 183 CYS A O 1
ATOM 1236 N N . ILE A 1 153 ? 30.749 3.485 62.501 1.00 59.35 184 ILE A N 1
ATOM 1237 C CA . ILE A 1 153 ? 30.400 3.778 63.881 1.00 58.32 184 ILE A CA 1
ATOM 1238 C C . ILE A 1 153 ? 29.512 5.009 63.894 1.00 60.58 184 ILE A C 1
ATOM 1239 O O . ILE A 1 153 ? 29.791 5.989 63.193 1.00 55.47 184 ILE A O 1
ATOM 1244 N N . LEU A 1 154 ? 28.441 4.954 64.688 1.00 68.99 185 LEU A N 1
ATOM 1245 C CA . LEU A 1 154 ? 27.615 6.121 64.975 1.00 70.23 185 LEU A CA 1
ATOM 1246 C C . LEU A 1 154 ? 27.980 6.672 66.345 1.00 65.78 185 LEU A C 1
ATOM 1247 O O . LEU A 1 154 ? 27.896 5.960 67.351 1.00 67.32 185 LEU A O 1
ATOM 1252 N N . ASP A 1 155 ? 28.387 7.936 66.369 1.00 68.93 186 ASP A N 1
ATOM 1253 C CA . ASP A 1 155 ? 28.877 8.604 67.563 1.00 66.00 186 ASP A CA 1
ATOM 1254 C C . ASP A 1 155 ? 28.288 10.003 67.568 1.00 71.45 186 ASP A C 1
ATOM 1255 O O . ASP A 1 155 ? 27.955 10.554 66.513 1.00 80.68 186 ASP A O 1
ATOM 1260 N N . GLU A 1 156 ? 28.167 10.581 68.757 1.00 71.92 187 GLU A N 1
ATOM 1261 C CA . GLU A 1 156 ? 27.864 12.005 68.816 1.00 84.90 187 GLU A CA 1
ATOM 1262 C C . GLU A 1 156 ? 29.029 12.846 68.309 1.00 83.34 187 GLU A C 1
ATOM 1263 O O . GLU A 1 156 ? 28.837 14.026 67.991 1.00 79.70 187 GLU A O 1
ATOM 1269 N N . ASP A 1 157 ? 30.218 12.237 68.187 1.00 87.44 188 ASP A N 1
ATOM 1270 C CA . ASP A 1 157 ? 31.449 12.953 67.855 1.00 83.29 188 ASP A CA 1
ATOM 1271 C C . ASP A 1 157 ? 31.567 13.269 66.366 1.00 76.02 188 ASP A C 1
ATOM 1272 O O . ASP A 1 157 ? 32.321 14.176 65.983 1.00 75.02 188 ASP A O 1
ATOM 1277 N N . HIS A 1 158 ? 30.858 12.533 65.512 1.00 72.92 189 HIS A N 1
ATOM 1278 C CA . HIS A 1 158 ? 31.012 12.669 64.071 1.00 68.29 189 HIS A CA 1
ATOM 1279 C C . HIS A 1 158 ? 29.650 12.852 63.401 1.00 65.45 189 HIS A C 1
ATOM 1280 O O . HIS A 1 158 ? 28.636 12.310 63.853 1.00 65.41 189 HIS A O 1
ATOM 1287 N N . SER A 1 159 ? 29.652 13.612 62.296 1.00 63.94 190 SER A N 1
ATOM 1288 C CA . SER A 1 159 ? 28.475 14.064 61.546 1.00 58.15 190 SER A CA 1
ATOM 1289 C C . SER A 1 159 ? 27.482 12.915 61.388 1.00 60.57 190 SER A C 1
ATOM 1290 O O . SER A 1 159 ? 26.270 13.132 61.262 1.00 59.08 190 SER A O 1
ATOM 1293 N N . GLY A 1 160 ? 28.023 11.735 61.053 1.00 58.35 191 GLY A N 1
ATOM 1294 C CA . GLY A 1 160 ? 27.207 10.562 60.863 1.00 59.91 191 GLY A CA 1
ATOM 1295 C C . GLY A 1 160 ? 28.171 9.399 60.859 1.00 57.50 191 GLY A C 1
ATOM 1296 O O . GLY A 1 160 ? 29.300 9.521 61.346 1.00 54.57 191 GLY A O 1
ATOM 1297 N N . PRO A 1 161 ? 27.763 8.260 60.303 1.00 51.86 192 PRO A N 1
ATOM 1298 C CA . PRO A 1 161 ? 28.601 7.061 60.398 1.00 55.80 192 PRO A CA 1
ATOM 1299 C C . PRO A 1 161 ? 29.998 7.322 59.844 1.00 57.61 192 PRO A C 1
ATOM 1300 O O . PRO A 1 161 ? 30.194 8.137 58.933 1.00 53.77 192 PRO A O 1
ATOM 1304 N N . TRP A 1 162 ? 30.984 6.657 60.448 1.00 55.06 193 TRP A N 1
ATOM 1305 C CA . TRP A 1 162 ? 32.385 6.949 60.175 1.00 52.70 193 TRP A CA 1
ATOM 1306 C C . TRP A 1 162 ? 33.219 5.699 60.426 1.00 51.12 193 TRP A C 1
ATOM 1307 O O . TRP A 1 162 ? 32.776 4.738 61.066 1.00 41.45 193 TRP A O 1
ATOM 1318 N N . CYS A 1 163 ? 34.449 5.737 59.921 1.00 48.22 194 CYS A N 1
ATOM 1319 C CA . CYS A 1 163 ? 35.331 4.582 59.926 1.00 43.07 194 CYS A CA 1
ATOM 1320 C C . CYS A 1 163 ? 36.748 5.100 59.830 1.00 41.74 194 CYS A C 1
ATOM 1321 O O . CYS A 1 163 ? 36.983 6.202 59.326 1.00 41.19 194 CYS A O 1
ATOM 1324 N N . ALA A 1 164 ? 37.684 4.301 60.324 1.00 40.85 195 ALA A N 1
ATOM 1325 C CA . ALA A 1 164 ? 39.086 4.568 60.070 1.00 36.17 195 ALA A CA 1
ATOM 1326 C C . ALA A 1 164 ? 39.481 3.985 58.720 1.00 40.67 195 ALA A C 1
ATOM 1327 O O . ALA A 1 164 ? 38.953 2.955 58.264 1.00 33.63 195 ALA A O 1
ATOM 1329 N N . THR A 1 165 ? 40.427 4.657 58.074 1.00 42.48 196 THR A N 1
ATOM 1330 C CA . THR A 1 165 ? 40.814 4.297 56.719 1.00 35.03 196 THR A CA 1
ATOM 1331 C C . THR A 1 165 ? 42.254 3.818 56.636 1.00 34.13 196 THR A C 1
ATOM 1332 O O . THR A 1 165 ? 42.813 3.759 55.540 1.00 41.98 196 THR A O 1
ATOM 1336 N N . THR A 1 166 ? 42.871 3.480 57.763 1.00 29.32 197 THR A N 1
ATOM 1337 C CA . THR A 1 166 ? 44.176 2.852 57.746 1.00 32.81 197 THR A CA 1
ATOM 1338 C C . THR A 1 166 ? 44.110 1.637 58.640 1.00 38.47 197 THR A C 1
ATOM 1339 O O . THR A 1 166 ? 43.086 1.380 59.279 1.00 39.71 197 THR A O 1
ATOM 1343 N N . LEU A 1 167 ? 45.212 0.886 58.685 1.00 36.45 198 LEU A N 1
ATOM 1344 C CA . LEU A 1 167 ? 45.284 -0.323 59.494 1.00 39.00 198 LEU A CA 1
ATOM 1345 C C . LEU A 1 167 ? 45.718 -0.051 60.927 1.00 46.69 198 LEU A C 1
ATOM 1346 O O . LEU A 1 167 ? 46.016 -1.001 61.666 1.00 47.30 198 LEU A O 1
ATOM 1351 N N . ASN A 1 168 ? 45.768 1.217 61.331 1.00 46.32 199 ASN A N 1
ATOM 1352 C CA . ASN A 1 168 ? 46.218 1.570 62.666 1.00 48.23 199 ASN A CA 1
ATOM 1353 C C . ASN A 1 168 ? 45.598 2.904 63.070 1.00 51.37 199 ASN A C 1
ATOM 1354 O O . ASN A 1 168 ? 46.243 3.958 62.986 1.00 52.71 199 ASN A O 1
ATOM 1359 N N . TYR A 1 169 ? 44.342 2.859 63.523 1.00 48.69 200 TYR A N 1
ATOM 1360 C CA . TYR A 1 169 ? 43.629 4.092 63.823 1.00 50.43 200 TYR A CA 1
ATOM 1361 C C . TYR A 1 169 ? 44.277 4.855 64.971 1.00 55.61 200 TYR A C 1
ATOM 1362 O O . TYR A 1 169 ? 44.548 6.055 64.842 1.00 58.33 200 TYR A O 1
ATOM 1371 N N . GLU A 1 170 ? 44.525 4.185 66.108 1.00 54.94 201 GLU A N 1
ATOM 1372 C CA . GLU A 1 170 ? 44.984 4.914 67.293 1.00 54.73 201 GLU A CA 1
ATOM 1373 C C . GLU A 1 170 ? 46.266 5.692 67.022 1.00 52.51 201 GLU A C 1
ATOM 1374 O O . GLU A 1 170 ? 46.471 6.757 67.611 1.00 61.84 201 GLU A O 1
ATOM 1380 N N . TYR A 1 171 ? 47.126 5.201 66.127 1.00 55.90 202 TYR A N 1
ATOM 1381 C CA . TYR A 1 171 ? 48.289 5.982 65.712 1.00 54.19 202 TYR A CA 1
ATOM 1382 C C . TYR A 1 171 ? 47.920 6.995 64.634 1.00 56.72 202 TYR A C 1
ATOM 1383 O O . TYR A 1 171 ? 48.075 8.202 64.839 1.00 63.61 202 TYR A O 1
ATOM 1392 N N . ASP A 1 172 ? 47.465 6.531 63.465 1.00 50.76 203 ASP A N 1
ATOM 1393 C CA . ASP A 1 172 ? 47.347 7.451 62.338 1.00 50.91 203 ASP A CA 1
ATOM 1394 C C . ASP A 1 172 ? 46.185 8.427 62.472 1.00 46.31 203 ASP A C 1
ATOM 1395 O O . ASP A 1 172 ? 46.240 9.508 61.875 1.00 41.81 203 ASP A O 1
ATOM 1400 N N . ARG A 1 173 ? 45.148 8.081 63.239 1.00 52.80 204 ARG A N 1
ATOM 1401 C CA . ARG A 1 173 ? 43.976 8.946 63.428 1.00 49.18 204 ARG A CA 1
ATOM 1402 C C . ARG A 1 173 ? 43.469 9.501 62.093 1.00 47.84 204 ARG A C 1
ATOM 1403 O O . ARG A 1 173 ? 43.181 10.692 61.956 1.00 47.52 204 ARG A O 1
ATOM 1411 N N . LYS A 1 174 ? 43.391 8.627 61.088 1.00 47.49 205 LYS A N 1
ATOM 1412 C CA . LYS A 1 174 ? 42.952 8.979 59.742 1.00 42.16 205 LYS A CA 1
ATOM 1413 C C . LYS A 1 174 ? 41.619 8.288 59.496 1.00 35.30 205 LYS A C 1
ATOM 1414 O O . LYS A 1 174 ? 41.528 7.060 59.579 1.00 36.83 205 LYS A O 1
ATOM 1420 N N . TRP A 1 175 ? 40.595 9.073 59.183 1.00 34.02 206 TRP A N 1
ATOM 1421 C CA . TRP A 1 175 ? 39.225 8.581 59.205 1.00 39.41 206 TRP A CA 1
ATOM 1422 C C . TRP A 1 175 ? 38.386 9.377 58.207 1.00 39.89 206 TRP A C 1
ATOM 1423 O O . TRP A 1 175 ? 38.810 10.420 57.691 1.00 36.38 206 TRP A O 1
ATOM 1434 N N . GLY A 1 176 ? 37.174 8.879 57.953 1.00 34.63 207 GLY A N 1
ATOM 1435 C CA . GLY A 1 176 ? 36.235 9.603 57.119 1.00 38.56 207 GLY A CA 1
ATOM 1436 C C . GLY A 1 176 ? 34.808 9.194 57.404 1.00 43.31 207 GLY A C 1
ATOM 1437 O O . GLY A 1 176 ? 34.538 8.243 58.145 1.00 40.50 207 GLY A O 1
ATOM 1438 N N . ILE A 1 177 ? 33.890 9.938 56.782 1.00 40.36 208 ILE A N 1
ATOM 1439 C CA . ILE A 1 177 ? 32.458 9.687 56.899 1.00 42.87 208 ILE A CA 1
ATOM 1440 C C . ILE A 1 177 ? 32.038 8.677 55.832 1.00 46.20 208 ILE A C 1
ATOM 1441 O O . ILE A 1 177 ? 32.314 8.868 54.640 1.00 44.13 208 ILE A O 1
ATOM 1446 N N . CYS A 1 178 ? 31.348 7.616 56.254 1.00 42.71 209 CYS A N 1
ATOM 1447 C CA . CYS A 1 178 ? 31.006 6.517 55.357 1.00 37.68 209 CYS A CA 1
ATOM 1448 C C . CYS A 1 178 ? 29.973 6.925 54.314 1.00 44.73 209 CYS A C 1
ATOM 1449 O O . CYS A 1 178 ? 28.955 7.546 54.636 1.00 49.16 209 CYS A O 1
ATOM 1452 N N . LEU A 1 179 ? 30.227 6.542 53.063 1.00 45.79 210 LEU A N 1
ATOM 1453 C CA . LEU A 1 179 ? 29.309 6.762 51.948 1.00 40.42 210 LEU A CA 1
ATOM 1454 C C . LEU A 1 179 ? 28.553 5.465 51.704 1.00 40.71 210 LEU A C 1
ATOM 1455 O O . LEU A 1 179 ? 28.965 4.636 50.900 1.00 47.40 210 LEU A O 1
ATOM 1460 N N . LYS A 1 180 ? 27.447 5.295 52.390 1.00 41.55 211 LYS A N 1
ATOM 1461 C CA . LYS A 1 180 ? 26.654 4.088 52.234 1.00 38.78 211 LYS A CA 1
ATOM 1462 C C . LYS A 1 180 ? 25.413 4.373 51.403 1.00 39.38 211 LYS A C 1
ATOM 1463 O O . LYS A 1 180 ? 25.066 5.533 51.162 1.00 43.93 211 LYS A O 1
ATOM 1469 N N . PRO A 1 181 ? 24.719 3.342 50.926 1.00 36.25 212 PRO A N 1
ATOM 1470 C CA . PRO A 1 181 ? 23.611 3.580 50.004 1.00 35.38 212 PRO A CA 1
ATOM 1471 C C . PRO A 1 181 ? 22.417 4.153 50.731 1.00 39.99 212 PRO A C 1
ATOM 1472 O O . PRO A 1 181 ? 22.358 4.208 51.955 1.00 47.56 212 PRO A O 1
ATOM 1476 N N . GLU A 1 182 ? 21.430 4.691 49.989 1.00 52.54 213 GLU A N 1
ATOM 1477 C CA . GLU A 1 182 ? 20.318 5.419 50.678 1.00 55.15 213 GLU A CA 1
ATOM 1478 C C . GLU A 1 182 ? 18.950 5.280 49.987 1.00 60.12 213 GLU A C 1
ATOM 1479 O O . GLU A 1 182 ? 18.881 4.628 48.927 1.00 64.80 213 GLU A O 1
ATOM 1485 N N . ASN A 1 183 ? 17.924 5.938 50.537 1.00 57.93 214 ASN A N 1
ATOM 1486 C CA . ASN A 1 183 ? 16.580 5.932 49.899 1.00 62.98 214 ASN A CA 1
ATOM 1487 C C . ASN A 1 183 ? 16.242 7.362 49.465 1.00 75.22 214 ASN A C 1
ATOM 1488 O O . ASN A 1 183 ? 16.045 7.575 48.253 1.00 72.50 214 ASN A O 1
ATOM 1493 N N . GLY A 1 184 ? 16.191 8.302 50.416 1.00 76.38 215 GLY A N 1
ATOM 1494 C CA . GLY A 1 184 ? 15.919 9.717 50.088 1.00 72.95 215 GLY A CA 1
ATOM 1495 C C . GLY A 1 184 ? 17.187 10.440 49.665 1.00 73.16 215 GLY A C 1
ATOM 1496 O O . GLY A 1 184 ? 18.248 9.784 49.612 1.00 72.94 215 GLY A O 1
ATOM 1497 N N . CYS A 1 185 ? 17.099 11.745 49.382 1.00 71.64 216 CYS A N 1
ATOM 1498 C CA . CYS A 1 185 ? 18.308 12.478 49.034 1.00 64.91 216 CYS A CA 1
ATOM 1499 C C . CYS A 1 185 ? 18.610 13.462 50.159 1.00 68.73 216 CYS A C 1
ATOM 1500 O O . CYS A 1 185 ? 18.524 14.688 50.023 1.00 69.25 216 CYS A O 1
ATOM 1503 N N . GLU A 1 186 ? 18.960 12.870 51.301 1.00 73.08 217 GLU A N 1
ATOM 1504 C CA . GLU A 1 186 ? 19.133 13.596 52.549 1.00 78.22 217 GLU A CA 1
ATOM 1505 C C . GLU A 1 186 ? 20.567 13.483 53.034 1.00 78.78 217 GLU A C 1
ATOM 1506 O O . GLU A 1 186 ? 21.143 12.385 53.052 1.00 72.92 217 GLU A O 1
ATOM 1512 N N . ASP A 1 187 ? 21.139 14.631 53.405 1.00 80.99 218 ASP A N 1
ATOM 1513 C CA . ASP A 1 187 ? 22.386 14.703 54.160 1.00 89.14 218 ASP A CA 1
ATOM 1514 C C . ASP A 1 187 ? 23.578 14.282 53.308 1.00 84.14 218 ASP A C 1
ATOM 1515 O O . ASP A 1 187 ? 24.639 14.914 53.368 1.00 83.45 218 ASP A O 1
ATOM 1520 N N . ASN A 1 188 ? 23.421 13.218 52.523 1.00 74.38 219 ASN A N 1
ATOM 1521 C CA . ASN A 1 188 ? 24.485 12.736 51.654 1.00 71.04 219 ASN A CA 1
ATOM 1522 C C . ASN A 1 188 ? 24.286 13.153 50.202 1.00 70.06 219 ASN A C 1
ATOM 1523 O O . ASN A 1 188 ? 25.101 12.782 49.351 1.00 65.85 219 ASN A O 1
ATOM 1528 N N . TRP A 1 189 ? 23.231 13.913 49.896 1.00 71.70 220 TRP A N 1
ATOM 1529 C CA . TRP A 1 189 ? 22.813 14.137 48.516 1.00 62.78 220 TRP A CA 1
ATOM 1530 C C . TRP A 1 189 ? 22.158 15.505 48.391 1.00 54.76 220 TRP A C 1
ATOM 1531 O O . TRP A 1 189 ? 22.089 16.275 49.349 1.00 58.19 220 TRP A O 1
ATOM 1542 N N . GLU A 1 190 ? 21.661 15.793 47.191 1.00 54.74 221 GLU A N 1
ATOM 1543 C CA . GLU A 1 190 ? 21.158 17.125 46.866 1.00 56.90 221 GLU A CA 1
ATOM 1544 C C . GLU A 1 190 ? 20.070 16.984 45.822 1.00 53.00 221 GLU A C 1
ATOM 1545 O O . GLU A 1 190 ? 20.350 16.556 44.701 1.00 49.80 221 GLU A O 1
ATOM 1551 N N . LYS A 1 191 ? 18.844 17.347 46.180 1.00 55.66 222 LYS A N 1
ATOM 1552 C CA . LYS A 1 191 ? 17.765 17.273 45.215 1.00 48.50 222 LYS A CA 1
ATOM 1553 C C . LYS A 1 191 ? 17.920 18.372 44.177 1.00 50.02 222 LYS A C 1
ATOM 1554 O O . LYS A 1 191 ? 18.449 19.450 44.450 1.00 44.80 222 LYS A O 1
ATOM 1560 N N . ASN A 1 192 ? 17.490 18.067 42.960 1.00 47.63 223 ASN A N 1
ATOM 1561 C CA . ASN A 1 192 ? 17.364 19.072 41.914 1.00 41.61 223 ASN A CA 1
ATOM 1562 C C . ASN A 1 192 ? 16.206 18.611 41.040 1.00 54.87 223 ASN A C 1
ATOM 1563 O O . ASN A 1 192 ? 16.380 17.715 40.202 1.00 53.91 223 ASN A O 1
ATOM 1568 N N . GLU A 1 193 ? 15.037 19.235 41.238 1.00 57.61 224 GLU A N 1
ATOM 1569 C CA . GLU A 1 193 ? 13.814 18.741 40.608 1.00 58.83 224 GLU A CA 1
ATOM 1570 C C . GLU A 1 193 ? 13.823 18.941 39.099 1.00 53.05 224 GLU A C 1
ATOM 1571 O O . GLU A 1 193 ? 13.239 18.127 38.371 1.00 52.72 224 GLU A O 1
ATOM 1577 N N . GLN A 1 194 ? 14.476 20.005 38.612 1.00 50.49 225 GLN A N 1
ATOM 1578 C CA . GLN A 1 194 ? 14.443 20.288 37.178 1.00 56.10 225 GLN A CA 1
ATOM 1579 C C . GLN A 1 194 ? 14.977 19.123 36.355 1.00 57.44 225 GLN A C 1
ATOM 1580 O O . GLN A 1 194 ? 14.532 18.906 35.220 1.00 55.83 225 GLN A O 1
ATOM 1586 N N . PHE A 1 195 ? 15.925 18.367 36.904 1.00 56.02 226 PHE A N 1
ATOM 1587 C CA . PHE A 1 195 ? 16.559 17.278 36.181 1.00 53.19 226 PHE A CA 1
ATOM 1588 C C . PHE A 1 195 ? 16.123 15.903 36.670 1.00 50.41 226 PHE A C 1
ATOM 1589 O O . PHE A 1 195 ? 16.572 14.897 36.115 1.00 48.65 226 PHE A O 1
ATOM 1597 N N . GLY A 1 196 ? 15.274 15.830 37.692 1.00 49.17 227 GLY A N 1
ATOM 1598 C CA . GLY A 1 196 ? 14.739 14.551 38.119 1.00 52.22 227 GLY A CA 1
ATOM 1599 C C . GLY A 1 196 ? 15.728 13.646 38.821 1.00 49.16 227 GLY A C 1
ATOM 1600 O O . GLY A 1 196 ? 15.562 12.420 38.804 1.00 49.51 227 GLY A O 1
ATOM 1601 N N . SER A 1 197 ? 16.734 14.219 39.474 1.00 43.57 228 SER A N 1
ATOM 1602 C CA . SER A 1 197 ? 17.850 13.429 39.965 1.00 48.70 228 SER A CA 1
ATOM 1603 C C . SER A 1 197 ? 18.496 14.140 41.147 1.00 44.64 228 SER A C 1
ATOM 1604 O O . SER A 1 197 ? 18.373 15.355 41.299 1.00 45.90 228 SER A O 1
ATOM 1607 N N . CYS A 1 198 ? 19.186 13.368 41.992 1.00 48.00 229 CYS A N 1
ATOM 1608 C CA . CYS A 1 198 ? 19.985 13.918 43.084 1.00 49.77 229 CYS A CA 1
ATOM 1609 C C . CYS A 1 198 ? 21.473 13.814 42.774 1.00 47.00 229 CYS A C 1
ATOM 1610 O O . CYS A 1 198 ? 21.918 12.856 42.141 1.00 47.03 229 CYS A O 1
ATOM 1613 N N . TYR A 1 199 ? 22.237 14.789 43.252 1.00 40.14 230 TYR A N 1
ATOM 1614 C CA . TYR A 1 199 ? 23.646 14.934 42.938 1.00 38.09 230 TYR A CA 1
ATOM 1615 C C . TYR A 1 199 ? 24.460 14.807 44.215 1.00 44.86 230 TYR A C 1
ATOM 1616 O O . TYR A 1 199 ? 24.060 15.318 45.261 1.00 49.71 230 TYR A O 1
ATOM 1625 N N . GLN A 1 200 ? 25.601 14.129 44.132 1.00 40.57 231 GLN A N 1
ATOM 1626 C CA . GLN A 1 200 ? 26.523 14.019 45.251 1.00 34.28 231 GLN A CA 1
ATOM 1627 C C . GLN A 1 200 ? 27.889 14.514 44.815 1.00 37.93 231 GLN A C 1
ATOM 1628 O O . GLN A 1 200 ? 28.479 13.966 43.879 1.00 40.49 231 GLN A O 1
ATOM 1634 N N . PHE A 1 201 ? 28.398 15.534 45.500 1.00 35.66 232 PHE A N 1
ATOM 1635 C CA . PHE A 1 201 ? 29.578 16.269 45.057 1.00 37.25 232 PHE A CA 1
ATOM 1636 C C . PHE A 1 201 ? 30.724 15.968 46.013 1.00 38.13 232 PHE A C 1
ATOM 1637 O O . PHE A 1 201 ? 30.927 16.681 46.993 1.00 45.75 232 PHE A O 1
ATOM 1645 N N . ASN A 1 202 ? 31.505 14.933 45.701 1.00 38.44 233 ASN A N 1
ATOM 1646 C CA . ASN A 1 202 ? 32.564 14.487 46.609 1.00 37.05 233 ASN A CA 1
ATOM 1647 C C . ASN A 1 202 ? 33.799 15.355 46.375 1.00 41.56 233 ASN A C 1
ATOM 1648 O O . ASN A 1 202 ? 34.767 14.983 45.700 1.00 37.94 233 ASN A O 1
ATOM 1653 N N . THR A 1 203 ? 33.756 16.533 47.012 1.00 40.58 234 THR A N 1
ATOM 1654 C CA . THR A 1 203 ? 34.534 17.688 46.571 1.00 43.41 234 THR A CA 1
ATOM 1655 C C . THR A 1 203 ? 36.003 17.550 46.943 1.00 44.12 234 THR A C 1
ATOM 1656 O O . THR A 1 203 ? 36.887 17.840 46.127 1.00 43.48 234 THR A O 1
ATOM 1660 N N . GLN A 1 204 ? 36.294 17.134 48.169 1.00 33.76 235 GLN A N 1
ATOM 1661 C CA . GLN A 1 204 ? 37.680 16.986 48.591 1.00 41.16 235 GLN A CA 1
ATOM 1662 C C . GLN A 1 204 ? 37.962 15.487 48.685 1.00 43.15 235 GLN A C 1
ATOM 1663 O O . GLN A 1 204 ? 37.990 14.892 49.772 1.00 43.42 235 GLN A O 1
ATOM 1669 N N . THR A 1 205 ? 38.135 14.868 47.515 1.00 30.66 236 THR A N 1
ATOM 1670 C CA . THR A 1 205 ? 38.429 13.450 47.415 1.00 33.39 236 THR A CA 1
ATOM 1671 C C . THR A 1 205 ? 39.404 13.219 46.277 1.00 32.08 236 THR A C 1
ATOM 1672 O O . THR A 1 205 ? 39.530 14.030 45.356 1.00 30.02 236 THR A O 1
ATOM 1676 N N . ALA A 1 206 ? 40.082 12.064 46.355 1.00 31.81 237 ALA A N 1
ATOM 1677 C CA . ALA A 1 206 ? 41.205 11.723 45.495 1.00 31.52 237 ALA A CA 1
ATOM 1678 C C . ALA A 1 206 ? 41.033 10.264 45.047 1.00 31.59 237 ALA A C 1
ATOM 1679 O O . ALA A 1 206 ? 41.672 9.353 45.578 1.00 34.15 237 ALA A O 1
ATOM 1681 N N . LEU A 1 207 ? 40.156 10.030 44.071 1.00 22.70 238 LEU A N 1
ATOM 1682 C CA . LEU A 1 207 ? 39.871 8.677 43.602 1.00 28.20 238 LEU A CA 1
ATOM 1683 C C . LEU A 1 207 ? 40.230 8.516 42.126 1.00 29.16 238 LEU A C 1
ATOM 1684 O O . LEU A 1 207 ? 40.087 9.452 41.328 1.00 33.11 238 LEU A O 1
ATOM 1689 N N . SER A 1 208 ? 40.721 7.337 41.767 1.00 21.15 239 SER A N 1
ATOM 1690 C CA . SER A 1 208 ? 40.840 7.030 40.358 1.00 20.33 239 SER A CA 1
ATOM 1691 C C . SER A 1 208 ? 39.450 6.872 39.750 1.00 23.99 239 SER A C 1
ATOM 1692 O O . SER A 1 208 ? 38.444 6.711 40.444 1.00 24.72 239 SER A O 1
ATOM 1695 N N . TRP A 1 209 ? 39.396 6.889 38.429 1.00 21.67 240 TRP A N 1
ATOM 1696 C CA . TRP A 1 209 ? 38.097 6.798 37.796 1.00 20.79 240 TRP A CA 1
ATOM 1697 C C . TRP A 1 209 ? 37.416 5.480 38.143 1.00 24.63 240 TRP A C 1
ATOM 1698 O O . TRP A 1 209 ? 36.190 5.433 38.299 1.00 23.07 240 TRP A O 1
ATOM 1709 N N . LYS A 1 210 ? 38.192 4.401 38.304 1.00 26.31 241 LYS A N 1
ATOM 1710 C CA . LYS A 1 210 ? 37.566 3.118 38.622 1.00 26.34 241 LYS A CA 1
ATOM 1711 C C . LYS A 1 210 ? 37.096 3.085 40.079 1.00 29.80 241 LYS A C 1
ATOM 1712 O O . LYS A 1 210 ? 35.980 2.622 40.377 1.00 22.26 241 LYS A O 1
ATOM 1718 N N . GLU A 1 211 ? 37.922 3.587 41.005 1.00 26.70 242 GLU A N 1
ATOM 1719 C CA . GLU A 1 211 ? 37.457 3.715 42.387 1.00 27.53 242 GLU A CA 1
ATOM 1720 C C . GLU A 1 211 ? 36.181 4.551 42.445 1.00 28.55 242 GLU A C 1
ATOM 1721 O O . GLU A 1 211 ? 35.238 4.212 43.164 1.00 29.58 242 GLU A O 1
ATOM 1727 N N . ALA A 1 212 ? 36.120 5.629 41.653 1.00 29.02 243 ALA A N 1
ATOM 1728 C CA . ALA A 1 212 ? 34.957 6.511 41.649 1.00 25.27 243 ALA A CA 1
ATOM 1729 C C . ALA A 1 212 ? 33.718 5.805 41.120 1.00 26.66 243 ALA A C 1
ATOM 1730 O O . ALA A 1 212 ? 32.638 5.905 41.712 1.00 28.68 243 ALA A O 1
ATOM 1732 N N . TYR A 1 213 ? 33.847 5.111 39.986 1.00 24.99 244 TYR A N 1
ATOM 1733 C CA . TYR A 1 213 ? 32.742 4.293 39.494 1.00 27.11 244 TYR A CA 1
ATOM 1734 C C . TYR A 1 213 ? 32.190 3.392 40.603 1.00 26.33 244 TYR A C 1
ATOM 1735 O O . TYR A 1 213 ? 30.969 3.265 40.760 1.00 23.39 244 TYR A O 1
ATOM 1744 N N . VAL A 1 214 ? 33.077 2.763 41.383 1.00 23.22 245 VAL A N 1
ATOM 1745 C CA . VAL A 1 214 ? 32.631 1.782 42.369 1.00 29.09 245 VAL A CA 1
ATOM 1746 C C . VAL A 1 214 ? 31.927 2.472 43.527 1.00 28.17 245 VAL A C 1
ATOM 1747 O O . VAL A 1 214 ? 30.963 1.939 44.093 1.00 29.16 245 VAL A O 1
ATOM 1751 N N . SER A 1 215 ? 32.380 3.667 43.893 1.00 27.28 246 SER A N 1
ATOM 1752 C CA . SER A 1 215 ? 31.763 4.327 45.034 1.00 26.61 246 SER A CA 1
ATOM 1753 C C . SER A 1 215 ? 30.363 4.843 44.711 1.00 29.27 246 SER A C 1
ATOM 1754 O O . SER A 1 215 ? 29.531 4.948 45.618 1.00 37.14 246 SER A O 1
ATOM 1757 N N . CYS A 1 216 ? 30.070 5.183 43.454 1.00 25.27 247 CYS A N 1
ATOM 1758 C CA . CYS A 1 216 ? 28.685 5.520 43.139 1.00 30.06 247 CYS A CA 1
ATOM 1759 C C . CYS A 1 216 ? 27.850 4.255 42.976 1.00 32.07 247 CYS A C 1
ATOM 1760 O O . CYS A 1 216 ? 26.652 4.241 43.305 1.00 26.41 247 CYS A O 1
ATOM 1763 N N . GLN A 1 217 ? 28.477 3.195 42.467 1.00 30.34 248 GLN A N 1
ATOM 1764 C CA . GLN A 1 217 ? 27.776 1.938 42.232 1.00 31.13 248 GLN A CA 1
ATOM 1765 C C . GLN A 1 217 ? 27.328 1.315 43.551 1.00 32.73 248 GLN A C 1
ATOM 1766 O O . GLN A 1 217 ? 26.202 0.812 43.671 1.00 29.84 248 GLN A O 1
ATOM 1772 N N . ASN A 1 218 ? 28.196 1.369 44.557 1.00 34.36 249 ASN A N 1
ATOM 1773 C CA . ASN A 1 218 ? 27.850 0.877 45.877 1.00 27.43 249 ASN A CA 1
ATOM 1774 C C . ASN A 1 218 ? 26.755 1.725 46.505 1.00 35.27 249 ASN A C 1
ATOM 1775 O O . ASN A 1 218 ? 25.877 1.196 47.192 1.00 40.99 249 ASN A O 1
ATOM 1780 N N . GLN A 1 219 ? 26.769 3.035 46.268 1.00 32.44 250 GLN A N 1
ATOM 1781 C CA . GLN A 1 219 ? 25.661 3.850 46.784 1.00 31.73 250 GLN A CA 1
ATOM 1782 C C . GLN A 1 219 ? 24.352 3.683 45.998 1.00 30.09 250 GLN A C 1
ATOM 1783 O O . GLN A 1 219 ? 23.420 4.448 46.244 1.00 39.73 250 GLN A O 1
ATOM 1789 N N . GLY A 1 220 ? 24.211 2.751 45.064 1.00 33.94 251 GLY A N 1
ATOM 1790 C CA . GLY A 1 220 ? 23.039 2.713 44.202 1.00 32.84 251 GLY A CA 1
ATOM 1791 C C . GLY A 1 220 ? 22.912 3.859 43.212 1.00 37.81 251 GLY A C 1
ATOM 1792 O O . GLY A 1 220 ? 21.791 4.213 42.837 1.00 37.59 251 GLY A O 1
ATOM 1793 N N . ALA A 1 221 ? 24.021 4.450 42.774 1.00 36.58 252 ALA A N 1
ATOM 1794 C CA . ALA A 1 221 ? 23.967 5.595 41.872 1.00 36.07 252 ALA A CA 1
ATOM 1795 C C . ALA A 1 221 ? 24.921 5.362 40.702 1.00 36.47 252 ALA A C 1
ATOM 1796 O O . ALA A 1 221 ? 25.349 4.240 40.412 1.00 37.85 252 ALA A O 1
ATOM 1798 N N . ASP A 1 222 ? 25.258 6.434 39.993 1.00 33.96 253 ASP A N 1
ATOM 1799 C CA . ASP A 1 222 ? 26.146 6.352 38.849 1.00 32.11 253 ASP A CA 1
ATOM 1800 C C . ASP A 1 222 ? 27.096 7.529 38.887 1.00 38.98 253 ASP A C 1
ATOM 1801 O O . ASP A 1 222 ? 26.889 8.499 39.620 1.00 42.12 253 ASP A O 1
ATOM 1806 N N . LEU A 1 223 ? 28.161 7.438 38.104 1.00 35.00 254 LEU A N 1
ATOM 1807 C CA . LEU A 1 223 ? 28.929 8.637 37.854 1.00 29.30 254 LEU A CA 1
ATOM 1808 C C . LEU A 1 223 ? 28.089 9.580 36.994 1.00 33.48 254 LEU A C 1
ATOM 1809 O O . LEU A 1 223 ? 27.274 9.153 36.170 1.00 29.30 254 LEU A O 1
ATOM 1814 N N . LEU A 1 224 ? 28.285 10.874 37.212 1.00 35.12 255 LEU A N 1
ATOM 1815 C CA . LEU A 1 224 ? 27.561 11.905 36.489 1.00 32.00 255 LEU A CA 1
ATOM 1816 C C . LEU A 1 224 ? 27.560 11.661 34.978 1.00 31.16 255 LEU A C 1
ATOM 1817 O O . LEU A 1 224 ? 28.602 11.403 34.377 1.00 35.34 255 LEU A O 1
ATOM 1822 N N . SER A 1 225 ? 26.381 11.717 34.366 1.00 33.22 256 SER A N 1
ATOM 1823 C CA . SER A 1 225 ? 26.269 11.915 32.928 1.00 34.87 256 SER A CA 1
ATOM 1824 C C . SER A 1 225 ? 25.604 13.262 32.721 1.00 39.76 256 SER A C 1
ATOM 1825 O O . SER A 1 225 ? 24.692 13.618 33.475 1.00 41.69 256 SER A O 1
ATOM 1828 N N . ILE A 1 226 ? 26.076 14.009 31.719 1.00 35.34 257 ILE A N 1
ATOM 1829 C CA . ILE A 1 226 ? 25.540 15.322 31.377 1.00 39.21 257 ILE A CA 1
ATOM 1830 C C . ILE A 1 226 ? 24.779 15.208 30.063 1.00 38.22 257 ILE A C 1
ATOM 1831 O O . ILE A 1 226 ? 25.366 14.913 29.013 1.00 37.19 257 ILE A O 1
ATOM 1836 N N . ASN A 1 227 ? 23.478 15.472 30.105 1.00 40.97 258 ASN A N 1
ATOM 1837 C CA . ASN A 1 227 ? 22.620 15.128 28.981 1.00 45.11 258 ASN A CA 1
ATOM 1838 C C . ASN A 1 227 ? 22.058 16.316 28.218 1.00 40.85 258 ASN A C 1
ATOM 1839 O O . ASN A 1 227 ? 21.321 16.108 27.259 1.00 38.53 258 ASN A O 1
ATOM 1844 N N . SER A 1 228 ? 22.441 17.540 28.559 1.00 42.02 259 SER A N 1
ATOM 1845 C CA . SER A 1 228 ? 21.783 18.712 28.012 1.00 37.72 259 SER A CA 1
ATOM 1846 C C . SER A 1 228 ? 22.593 19.943 28.382 1.00 45.72 259 SER A C 1
ATOM 1847 O O . SER A 1 228 ? 23.349 19.939 29.363 1.00 47.00 259 SER A O 1
ATOM 1850 N N . ALA A 1 229 ? 22.377 21.016 27.618 1.00 40.75 260 ALA A N 1
ATOM 1851 C CA . ALA A 1 229 ? 23.051 22.273 27.916 1.00 40.19 260 ALA A CA 1
ATOM 1852 C C . ALA A 1 229 ? 22.600 22.846 29.249 1.00 39.02 260 ALA A C 1
ATOM 1853 O O . ALA A 1 229 ? 23.389 23.490 29.946 1.00 41.85 260 ALA A O 1
ATOM 1855 N N . ALA A 1 230 ? 21.343 22.628 29.623 1.00 39.14 261 ALA A N 1
ATOM 1856 C CA . ALA A 1 230 ? 20.893 23.096 30.927 1.00 39.34 261 ALA A CA 1
ATOM 1857 C C . ALA A 1 230 ? 21.667 22.399 32.035 1.00 46.88 261 ALA A C 1
ATOM 1858 O O . ALA A 1 230 ? 22.244 23.052 32.917 1.00 46.30 261 ALA A O 1
ATOM 1860 N N . GLU A 1 231 ? 21.686 21.060 31.990 1.00 45.56 262 GLU A N 1
ATOM 1861 C CA . GLU A 1 231 ? 22.482 20.251 32.905 1.00 40.93 262 GLU A CA 1
ATOM 1862 C C . GLU A 1 231 ? 23.915 20.759 32.983 1.00 44.02 262 GLU A C 1
ATOM 1863 O O . GLU A 1 231 ? 24.483 20.907 34.076 1.00 38.57 262 GLU A O 1
ATOM 1869 N N . LEU A 1 232 ? 24.515 21.037 31.821 1.00 40.10 263 LEU A N 1
ATOM 1870 C CA . LEU A 1 232 ? 25.889 21.518 31.798 1.00 38.22 263 LEU A CA 1
ATOM 1871 C C . LEU A 1 232 ? 26.003 22.856 32.503 1.00 40.45 263 LEU A C 1
ATOM 1872 O O . LEU A 1 232 ? 26.914 23.065 33.319 1.00 38.64 263 LEU A O 1
ATOM 1877 N N . THR A 1 233 ? 25.054 23.759 32.232 1.00 47.31 264 THR A N 1
ATOM 1878 C CA . THR A 1 233 ? 25.122 25.118 32.770 1.00 48.10 264 THR A CA 1
ATOM 1879 C C . THR A 1 233 ? 24.885 25.121 34.280 1.00 47.02 264 THR A C 1
ATOM 1880 O O . THR A 1 233 ? 25.549 25.862 35.024 1.00 41.42 264 THR A O 1
ATOM 1884 N N . TYR A 1 234 ? 23.958 24.280 34.746 1.00 39.44 265 TYR A N 1
ATOM 1885 C CA . TYR A 1 234 ? 23.822 24.018 36.172 1.00 39.81 265 TYR A CA 1
ATOM 1886 C C . TYR A 1 234 ? 25.175 23.709 36.811 1.00 50.59 265 TYR A C 1
ATOM 1887 O O . TYR A 1 234 ? 25.587 24.364 37.776 1.00 54.89 265 TYR A O 1
ATOM 1896 N N . LEU A 1 235 ? 25.891 22.712 36.273 1.00 49.00 266 LEU A N 1
ATOM 1897 C CA . LEU A 1 235 ? 27.128 22.278 36.920 1.00 50.15 266 LEU A CA 1
ATOM 1898 C C . LEU A 1 235 ? 28.215 23.350 36.864 1.00 42.43 266 LEU A C 1
ATOM 1899 O O . LEU A 1 235 ? 28.977 23.486 37.826 1.00 43.24 266 LEU A O 1
ATOM 1904 N N . LYS A 1 236 ? 28.296 24.115 35.761 1.00 43.74 267 LYS A N 1
ATOM 1905 C CA . LYS A 1 236 ? 29.285 25.195 35.629 1.00 41.81 267 LYS A CA 1
ATOM 1906 C C . LYS A 1 236 ? 29.110 26.248 36.705 1.00 43.43 267 LYS A C 1
ATOM 1907 O O . LYS A 1 236 ? 30.086 26.690 37.323 1.00 46.94 267 LYS A O 1
ATOM 1913 N N . GLU A 1 237 ? 27.867 26.685 36.924 1.00 46.15 268 GLU A N 1
ATOM 1914 C CA . GLU A 1 237 ? 27.612 27.778 37.850 1.00 49.64 268 GLU A CA 1
ATOM 1915 C C . GLU A 1 237 ? 27.473 27.332 39.290 1.00 50.38 268 GLU A C 1
ATOM 1916 O O . GLU A 1 237 ? 27.388 28.190 40.170 1.00 60.50 268 GLU A O 1
ATOM 1922 N N . LYS A 1 238 ? 27.433 26.033 39.556 1.00 55.30 269 LYS A N 1
ATOM 1923 C CA . LYS A 1 238 ? 27.357 25.581 40.936 1.00 60.14 269 LYS A CA 1
ATOM 1924 C C . LYS A 1 238 ? 28.552 26.107 41.724 1.00 61.72 269 LYS A C 1
ATOM 1925 O O . LYS A 1 238 ? 29.666 26.217 41.201 1.00 61.40 269 LYS A O 1
ATOM 1931 N N . GLU A 1 239 ? 28.300 26.465 42.979 1.00 66.21 270 GLU A N 1
ATOM 1932 C CA . GLU A 1 239 ? 29.284 27.083 43.854 1.00 62.52 270 GLU A CA 1
ATOM 1933 C C . GLU A 1 239 ? 29.665 26.109 44.960 1.00 58.48 270 GLU A C 1
ATOM 1934 O O . GLU A 1 239 ? 28.790 25.484 45.569 1.00 61.31 270 GLU A O 1
ATOM 1940 N N . GLY A 1 240 ? 30.965 25.979 45.214 1.00 57.84 271 GLY A N 1
ATOM 1941 C CA . GLY A 1 240 ? 31.441 25.206 46.345 1.00 55.68 271 GLY A CA 1
ATOM 1942 C C . GLY A 1 240 ? 31.761 23.761 46.055 1.00 59.62 271 GLY A C 1
ATOM 1943 O O . GLY A 1 240 ? 31.892 22.968 46.996 1.00 60.03 271 GLY A O 1
ATOM 1944 N N . ILE A 1 241 ? 31.884 23.392 44.786 1.00 60.85 272 ILE A N 1
ATOM 1945 C CA . ILE A 1 241 ? 32.264 22.051 44.379 1.00 53.91 272 ILE A CA 1
ATOM 1946 C C . ILE A 1 241 ? 33.584 22.144 43.616 1.00 55.54 272 ILE A C 1
ATOM 1947 O O . ILE A 1 241 ? 33.988 23.217 43.156 1.00 59.04 272 ILE A O 1
ATOM 1952 N N . ALA A 1 242 ? 34.256 20.998 43.490 1.00 47.45 273 ALA A N 1
ATOM 1953 C CA . ALA A 1 242 ? 35.578 20.939 42.872 1.00 44.84 273 ALA A CA 1
ATOM 1954 C C . ALA A 1 242 ? 35.625 21.681 41.543 1.00 40.43 273 ALA A C 1
ATOM 1955 O O . ALA A 1 242 ? 34.637 21.763 40.812 1.00 41.77 273 ALA A O 1
ATOM 1957 N N . LYS A 1 243 ? 36.804 22.211 41.230 1.00 40.81 274 LYS A N 1
ATOM 1958 C CA . LYS A 1 243 ? 37.037 22.788 39.914 1.00 47.08 274 LYS A CA 1
ATOM 1959 C C . LYS A 1 243 ? 37.235 21.727 38.834 1.00 44.19 274 LYS A C 1
ATOM 1960 O O . LYS A 1 243 ? 36.921 21.980 37.666 1.00 46.14 274 LYS A O 1
ATOM 1966 N N . ILE A 1 244 ? 37.765 20.554 39.187 1.00 45.72 275 ILE A N 1
ATOM 1967 C CA . ILE A 1 244 ? 37.943 19.449 38.246 1.00 39.25 275 ILE A CA 1
ATOM 1968 C C . ILE A 1 244 ? 37.483 18.160 38.911 1.00 32.51 275 ILE A C 1
ATOM 1969 O O . ILE A 1 244 ? 37.952 17.817 39.999 1.00 32.26 275 ILE A O 1
ATOM 1974 N N . PHE A 1 245 ? 36.581 17.436 38.262 1.00 32.33 276 PHE A N 1
ATOM 1975 C CA . PHE A 1 245 ? 36.084 16.199 38.843 1.00 33.44 276 PHE A CA 1
ATOM 1976 C C . PHE A 1 245 ? 35.822 15.153 37.762 1.00 35.32 276 PHE A C 1
ATOM 1977 O O . PHE A 1 245 ? 35.574 15.469 36.590 1.00 33.99 276 PHE A O 1
ATOM 1985 N N . TRP A 1 246 ? 35.884 13.889 38.179 1.00 29.05 277 TRP A N 1
ATOM 1986 C CA . TRP A 1 246 ? 35.527 12.785 37.297 1.00 32.09 277 TRP A CA 1
ATOM 1987 C C . TRP A 1 246 ? 34.066 12.882 36.853 1.00 31.79 277 TRP A C 1
ATOM 1988 O O . TRP A 1 246 ? 33.193 13.291 37.619 1.00 32.48 277 TRP A O 1
ATOM 1999 N N . ILE A 1 247 ? 33.793 12.494 35.610 1.00 28.05 278 ILE A N 1
ATOM 2000 C CA . ILE A 1 247 ? 32.427 12.256 35.171 1.00 30.92 278 ILE A CA 1
ATOM 2001 C C . ILE A 1 247 ? 32.390 10.861 34.559 1.00 28.23 278 ILE A C 1
ATOM 2002 O O . ILE A 1 247 ? 33.426 10.251 34.316 1.00 25.71 278 ILE A O 1
ATOM 2007 N N . GLY A 1 248 ? 31.181 10.346 34.333 1.00 25.98 279 GLY A N 1
ATOM 2008 C CA . GLY A 1 248 ? 31.029 8.977 33.872 1.00 22.33 279 GLY A CA 1
ATOM 2009 C C . GLY A 1 248 ? 31.318 8.725 32.411 1.00 24.30 279 GLY A C 1
ATOM 2010 O O . GLY A 1 248 ? 31.125 7.591 31.955 1.00 20.12 279 GLY A O 1
ATOM 2011 N N . LEU A 1 249 ? 31.755 9.740 31.658 1.00 29.62 280 LEU A N 1
ATOM 2012 C CA . LEU A 1 249 ? 32.102 9.560 30.248 1.00 28.58 280 LEU A CA 1
ATOM 2013 C C . LEU A 1 249 ? 33.440 8.826 30.127 1.00 25.20 280 LEU A C 1
ATOM 2014 O O . LEU A 1 249 ? 34.427 9.209 30.758 1.00 25.41 280 LEU A O 1
ATOM 2019 N N . ASN A 1 250 ? 33.469 7.755 29.341 1.00 23.94 281 ASN A N 1
ATOM 2020 C CA . ASN A 1 250 ? 34.581 6.814 29.439 1.00 27.04 281 ASN A CA 1
ATOM 2021 C C . ASN A 1 250 ? 34.643 5.945 28.188 1.00 29.37 281 ASN A C 1
ATOM 2022 O O . ASN A 1 250 ? 33.608 5.630 27.572 1.00 27.25 281 ASN A O 1
ATOM 2027 N N . GLN A 1 251 ? 35.872 5.554 27.833 1.00 24.50 282 GLN A N 1
ATOM 2028 C CA . GLN A 1 251 ? 36.130 4.640 26.728 1.00 25.86 282 GLN A CA 1
ATOM 2029 C C . GLN A 1 251 ? 36.759 3.338 27.214 1.00 31.40 282 GLN A C 1
ATOM 2030 O O . GLN A 1 251 ? 37.286 2.563 26.410 1.00 40.80 282 GLN A O 1
ATOM 2036 N N . LEU A 1 252 ? 36.692 3.073 28.514 1.00 28.17 283 LEU A N 1
ATOM 2037 C CA . LEU A 1 252 ? 37.275 1.909 29.162 1.00 22.78 283 LEU A CA 1
ATOM 2038 C C . LEU A 1 252 ? 36.316 0.728 29.179 1.00 27.10 283 LEU A C 1
ATOM 2039 O O . LEU A 1 252 ? 36.663 -0.367 28.733 1.00 36.35 283 LEU A O 1
ATOM 2044 N N . TYR A 1 253 ? 35.107 0.931 29.690 1.00 30.56 284 TYR A N 1
ATOM 2045 C CA . TYR A 1 253 ? 34.130 -0.140 29.856 1.00 28.76 284 TYR A CA 1
ATOM 2046 C C . TYR A 1 253 ? 33.269 -0.354 28.624 1.00 26.90 284 TYR A C 1
ATOM 2047 O O . TYR A 1 253 ? 32.292 -1.105 28.688 1.00 31.99 284 TYR A O 1
ATOM 2056 N N . SER A 1 254 ? 33.570 0.308 27.526 1.00 26.22 285 SER A N 1
ATOM 2057 C CA . SER A 1 254 ? 32.758 0.138 26.336 1.00 30.74 285 SER A CA 1
ATOM 2058 C C . SER A 1 254 ? 33.360 -0.975 25.495 1.00 31.32 285 SER A C 1
ATOM 2059 O O . SER A 1 254 ? 34.522 -1.354 25.668 1.00 39.44 285 SER A O 1
ATOM 2062 N N . ALA A 1 255 ? 32.547 -1.540 24.611 1.00 27.17 286 ALA A N 1
ATOM 2063 C CA . ALA A 1 255 ? 33.119 -2.463 23.638 1.00 33.26 286 ALA A CA 1
ATOM 2064 C C . ALA A 1 255 ? 34.133 -1.730 22.778 1.00 40.85 286 ALA A C 1
ATOM 2065 O O . ALA A 1 255 ? 35.214 -2.257 22.491 1.00 48.29 286 ALA A O 1
ATOM 2067 N N . ARG A 1 256 ? 33.799 -0.503 22.375 1.00 38.38 287 ARG A N 1
ATOM 2068 C CA . ARG A 1 256 ? 34.694 0.463 21.746 1.00 45.88 287 ARG A CA 1
ATOM 2069 C C . ARG A 1 256 ? 33.961 1.797 21.712 1.00 39.27 287 ARG A C 1
ATOM 2070 O O . ARG A 1 256 ? 32.728 1.835 21.739 1.00 40.94 287 ARG A O 1
ATOM 2078 N N . GLY A 1 257 ? 34.726 2.883 21.660 1.00 28.86 288 GLY A N 1
ATOM 2079 C CA . GLY A 1 257 ? 34.149 4.207 21.553 1.00 29.69 288 GLY A CA 1
ATOM 2080 C C . GLY A 1 257 ? 33.697 4.758 22.894 1.00 29.20 288 GLY A C 1
ATOM 2081 O O . GLY A 1 257 ? 33.492 4.028 23.859 1.00 35.36 288 GLY A O 1
ATOM 2082 N N . TRP A 1 258 ? 33.539 6.080 22.952 1.00 23.84 289 TRP A N 1
ATOM 2083 C CA . TRP A 1 258 ? 33.201 6.705 24.223 1.00 27.90 289 TRP A CA 1
ATOM 2084 C C . TRP A 1 258 ? 31.739 6.431 24.582 1.00 29.75 289 TRP A C 1
ATOM 2085 O O . TRP A 1 258 ? 30.877 6.292 23.710 1.00 26.72 289 TRP A O 1
ATOM 2096 N N . GLU A 1 259 ? 31.470 6.335 25.886 1.00 28.97 290 GLU A N 1
ATOM 2097 C CA . GLU A 1 259 ? 30.126 6.083 26.392 1.00 26.28 290 GLU A CA 1
ATOM 2098 C C . GLU A 1 259 ? 29.970 6.733 27.757 1.00 26.20 290 GLU A C 1
ATOM 2099 O O . GLU A 1 259 ? 30.959 7.073 28.418 1.00 24.89 290 GLU A O 1
ATOM 2105 N N . TRP A 1 260 ? 28.711 6.859 28.191 1.00 23.42 291 TRP A N 1
ATOM 2106 C CA . TRP A 1 260 ? 28.390 7.196 29.574 1.00 25.08 291 TRP A CA 1
ATOM 2107 C C . TRP A 1 260 ? 28.312 5.915 30.376 1.00 25.64 291 TRP A C 1
ATOM 2108 O O . TRP A 1 260 ? 27.616 4.981 29.980 1.00 25.75 291 TRP A O 1
ATOM 2119 N N . SER A 1 261 ? 28.994 5.878 31.518 1.00 25.10 292 SER A N 1
ATOM 2120 C CA . SER A 1 261 ? 28.965 4.658 32.307 1.00 22.86 292 SER A CA 1
ATOM 2121 C C . SER A 1 261 ? 27.539 4.253 32.679 1.00 27.04 292 SER A C 1
ATOM 2122 O O . SER A 1 261 ? 27.236 3.055 32.742 1.00 27.45 292 SER A O 1
ATOM 2125 N N . ASP A 1 262 ? 26.632 5.216 32.849 1.00 27.88 293 ASP A N 1
ATOM 2126 C CA . ASP A 1 262 ? 25.248 4.867 33.156 1.00 27.78 293 ASP A CA 1
ATOM 2127 C C . ASP A 1 262 ? 24.405 4.458 31.941 1.00 25.77 293 ASP A C 1
ATOM 2128 O O . ASP A 1 262 ? 23.210 4.188 32.101 1.00 25.86 293 ASP A O 1
ATOM 2133 N N . HIS A 1 263 ? 24.987 4.389 30.747 1.00 29.78 294 HIS A N 1
ATOM 2134 C CA . HIS A 1 263 ? 24.363 3.944 29.491 1.00 34.38 294 HIS A CA 1
ATOM 2135 C C . HIS A 1 263 ? 23.350 4.928 28.928 1.00 28.66 294 HIS A C 1
ATOM 2136 O O . HIS A 1 263 ? 22.666 4.615 27.950 1.00 28.05 294 HIS A O 1
ATOM 2143 N N . LYS A 1 264 ? 23.258 6.116 29.487 1.00 28.38 295 LYS A N 1
ATOM 2144 C CA . LYS A 1 264 ? 22.573 7.180 28.791 1.00 28.74 295 LYS A CA 1
ATOM 2145 C C . LYS A 1 264 ? 23.274 7.446 27.463 1.00 31.57 295 LYS A C 1
ATOM 2146 O O . LYS A 1 264 ? 24.509 7.384 27.387 1.00 29.35 295 LYS A O 1
ATOM 2152 N N . PRO A 1 265 ? 22.530 7.749 26.407 1.00 31.54 296 PRO A N 1
ATOM 2153 C CA . PRO A 1 265 ? 23.161 8.041 25.117 1.00 28.01 296 PRO A CA 1
ATOM 2154 C C . PRO A 1 265 ? 24.179 9.167 25.232 1.00 29.54 296 PRO A C 1
ATOM 2155 O O . PRO A 1 265 ? 24.014 10.105 26.018 1.00 31.90 296 PRO A O 1
ATOM 2159 N N . LEU A 1 266 ? 25.241 9.072 24.432 1.00 24.74 297 LEU A N 1
ATOM 2160 C CA . LEU A 1 266 ? 26.229 10.143 24.337 1.00 31.44 297 LEU A CA 1
ATOM 2161 C C . LEU A 1 266 ? 25.865 10.967 23.103 1.00 39.67 297 LEU A C 1
ATOM 2162 O O . LEU A 1 266 ? 26.323 10.709 21.983 1.00 35.76 297 LEU A O 1
ATOM 2167 N N . ASN A 1 267 ? 24.995 11.961 23.314 1.00 33.23 298 ASN A N 1
ATOM 2168 C CA . ASN A 1 267 ? 24.643 12.902 22.266 1.00 34.27 298 ASN A CA 1
ATOM 2169 C C . ASN A 1 267 ? 24.891 14.357 22.635 1.00 39.32 298 ASN A C 1
ATOM 2170 O O . ASN A 1 267 ? 24.951 15.199 21.731 1.00 36.32 298 ASN A O 1
ATOM 2175 N N . PHE A 1 268 ? 25.033 14.683 23.916 1.00 34.10 299 PHE A N 1
ATOM 2176 C CA . PHE A 1 268 ? 25.423 16.022 24.328 1.00 34.28 299 PHE A CA 1
ATOM 2177 C C . PHE A 1 268 ? 26.911 15.988 24.643 1.00 37.75 299 PH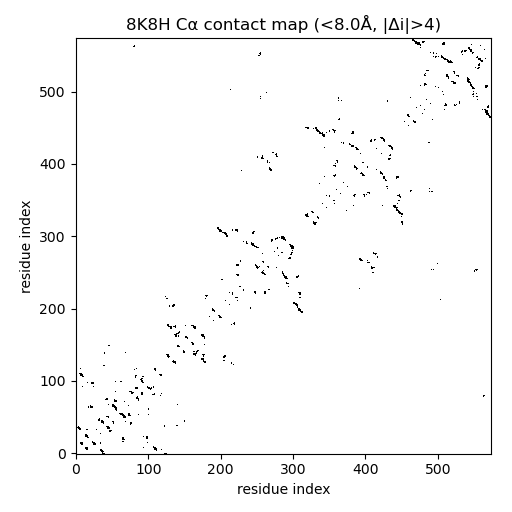E A C 1
ATOM 2178 O O . PHE A 1 268 ? 27.335 15.299 25.572 1.00 41.82 299 PHE A O 1
ATOM 2186 N N . LEU A 1 269 ? 27.714 16.720 23.879 1.00 36.86 300 LEU A N 1
ATOM 2187 C CA . LEU A 1 269 ? 29.147 16.731 24.141 1.00 38.48 300 LEU A CA 1
ATOM 2188 C C . LEU A 1 269 ? 29.699 18.130 24.343 1.00 39.13 300 LEU A C 1
ATOM 2189 O O . LEU A 1 269 ? 29.116 19.128 23.906 1.00 45.73 300 LEU A O 1
ATOM 2194 N N . ASN A 1 270 ? 30.828 18.185 25.045 1.00 29.89 301 ASN A N 1
ATOM 2195 C CA . ASN A 1 270 ? 31.502 19.444 25.314 1.00 31.91 301 ASN A CA 1
ATOM 2196 C C . ASN A 1 270 ? 32.999 19.201 25.479 1.00 34.32 301 ASN A C 1
ATOM 2197 O O . ASN A 1 270 ? 33.611 19.548 26.490 1.00 35.34 301 ASN A O 1
ATOM 2202 N N . TRP A 1 271 ? 33.593 18.590 24.454 1.00 36.04 302 TRP A N 1
ATOM 2203 C CA . TRP A 1 271 ? 35.009 18.239 24.460 1.00 37.61 302 TRP A CA 1
ATOM 2204 C C . TRP A 1 271 ? 35.900 19.475 24.543 1.00 35.53 302 TRP A C 1
ATOM 2205 O O . TRP A 1 271 ? 35.737 20.423 23.771 1.00 40.83 302 TRP A O 1
ATOM 2216 N N . ASP A 1 272 ? 36.856 19.450 25.462 1.00 39.29 303 ASP A N 1
ATOM 2217 C CA . ASP A 1 272 ? 37.977 20.393 25.452 1.00 40.16 303 ASP A CA 1
ATOM 2218 C C . ASP A 1 272 ? 38.888 20.032 24.289 1.00 38.89 303 ASP A C 1
ATOM 2219 O O . ASP A 1 272 ? 39.347 18.892 24.216 1.00 40.45 303 ASP A O 1
ATOM 2224 N N . PRO A 1 273 ? 39.146 20.944 23.349 1.00 46.39 304 PRO A N 1
ATOM 2225 C CA . PRO A 1 273 ? 40.020 20.602 22.209 1.00 43.86 304 PRO A CA 1
ATOM 2226 C C . PRO A 1 273 ? 41.426 20.182 22.602 1.00 45.81 304 PRO A C 1
ATOM 2227 O O . PRO A 1 273 ? 42.053 19.433 21.840 1.00 46.05 304 PRO A O 1
ATOM 2231 N N . ASP A 1 274 ? 41.932 20.621 23.770 1.00 45.24 305 ASP A N 1
ATOM 2232 C CA . ASP A 1 274 ? 43.278 20.238 24.214 1.00 45.31 305 ASP A CA 1
ATOM 2233 C C . ASP A 1 274 ? 43.377 18.766 24.612 1.00 47.28 305 ASP A C 1
ATOM 2234 O O . ASP A 1 274 ? 44.444 18.151 24.467 1.00 41.03 305 ASP A O 1
ATOM 2239 N N . ARG A 1 275 ? 42.302 18.197 25.150 1.00 49.06 306 ARG A N 1
ATOM 2240 C CA . ARG A 1 275 ? 42.269 16.803 25.591 1.00 45.93 306 ARG A CA 1
ATOM 2241 C C . ARG A 1 275 ? 40.980 16.202 25.053 1.00 36.28 306 ARG A C 1
ATOM 2242 O O . ARG A 1 275 ? 40.002 16.033 25.793 1.00 38.69 306 ARG A O 1
ATOM 2250 N N . PRO A 1 276 ? 40.913 15.976 23.708 1.00 34.70 307 PRO A N 1
ATOM 2251 C CA . PRO A 1 276 ? 39.666 15.595 23.066 1.00 40.26 307 PRO A CA 1
ATOM 2252 C C . PRO A 1 276 ? 39.381 14.103 22.973 1.00 38.13 307 PRO A C 1
ATOM 2253 O O . PRO A 1 276 ? 39.950 13.361 23.754 1.00 34.50 307 PRO A O 1
ATOM 2257 N N . SER A 1 277 ? 38.313 13.714 22.309 1.00 36.25 308 SER A N 1
ATOM 2258 C CA . SER A 1 277 ? 38.013 12.331 21.954 1.00 34.10 308 SER A CA 1
ATOM 2259 C C . SER A 1 277 ? 39.122 11.383 21.525 1.00 36.69 308 SER A C 1
ATOM 2260 O O . SER A 1 277 ? 39.186 10.241 21.991 1.00 36.03 308 SER A O 1
ATOM 2263 N N . ALA A 1 278 ? 39.986 11.822 20.619 1.00 42.21 309 ALA A N 1
ATOM 2264 C CA . ALA A 1 278 ? 41.220 11.108 20.343 1.00 38.96 309 ALA A CA 1
ATOM 2265 C C . ALA A 1 278 ? 42.237 11.643 21.336 1.00 40.45 309 ALA A C 1
ATOM 2266 O O . ALA A 1 278 ? 42.666 12.798 21.193 1.00 48.01 309 ALA A O 1
ATOM 2268 N N . PRO A 1 279 ? 42.608 10.888 22.361 1.00 41.04 310 PRO A N 1
ATOM 2269 C CA . PRO A 1 279 ? 43.422 11.471 23.438 1.00 40.13 310 PRO A CA 1
ATOM 2270 C C . PRO A 1 279 ? 44.837 11.782 22.983 1.00 41.12 310 PRO A C 1
ATOM 2271 O O . PRO A 1 279 ? 45.439 11.052 22.191 1.00 46.10 310 PRO A O 1
ATOM 2275 N N . THR A 1 280 ? 45.358 12.894 23.491 1.00 40.09 311 THR A N 1
ATOM 2276 C CA . THR A 1 280 ? 46.717 13.299 23.165 1.00 48.35 311 THR A CA 1
ATOM 2277 C C . THR A 1 280 ? 47.719 12.306 23.740 1.00 50.89 311 THR A C 1
ATOM 2278 O O . THR A 1 280 ? 48.450 11.638 22.999 1.00 56.96 311 THR A O 1
ATOM 2282 N N . ILE A 1 281 ? 47.752 12.195 25.066 1.00 45.90 312 ILE A N 1
ATOM 2283 C CA . ILE A 1 281 ? 48.461 11.132 25.777 1.00 49.83 312 ILE A CA 1
ATOM 2284 C C . ILE A 1 281 ? 47.774 9.803 25.471 1.00 44.44 312 ILE A C 1
ATOM 2285 O O . ILE A 1 281 ? 46.640 9.562 25.895 1.00 44.63 312 ILE A O 1
ATOM 2290 N N . GLY A 1 282 ? 48.463 8.931 24.745 1.00 42.73 313 GLY A N 1
ATOM 2291 C CA . GLY A 1 282 ? 47.812 7.746 24.208 1.00 39.78 313 GLY A CA 1
ATOM 2292 C C . GLY A 1 282 ? 47.458 6.770 25.302 1.00 39.78 313 GLY A C 1
ATOM 2293 O O . GLY A 1 282 ? 48.288 6.461 26.157 1.00 51.31 313 GLY A O 1
ATOM 2294 N N . GLY A 1 283 ? 46.211 6.285 25.292 1.00 38.47 314 GLY A N 1
ATOM 2295 C CA . GLY A 1 283 ? 45.696 5.372 26.294 1.00 27.88 314 GLY A CA 1
ATOM 2296 C C . GLY A 1 283 ? 44.830 6.011 27.363 1.00 35.98 314 GLY A C 1
ATOM 2297 O O . GLY A 1 283 ? 44.256 5.292 28.188 1.00 34.26 314 GLY A O 1
ATOM 2298 N N . SER A 1 284 ? 44.729 7.331 27.402 1.00 38.42 315 SER A N 1
ATOM 2299 C CA . SER A 1 284 ? 43.840 7.946 28.373 1.00 33.48 315 SER A CA 1
ATOM 2300 C C . SER A 1 284 ? 42.389 7.640 27.995 1.00 38.04 315 SER A C 1
ATOM 2301 O O . SER A 1 284 ? 41.912 8.031 26.925 1.00 41.05 315 SER A O 1
ATOM 2304 N N . SER A 1 285 ? 41.701 6.891 28.850 1.00 37.10 316 SER A N 1
ATOM 2305 C CA . SER A 1 285 ? 40.422 6.298 28.495 1.00 31.24 316 SER A CA 1
ATOM 2306 C C . SER A 1 285 ? 39.277 6.763 29.388 1.00 30.22 316 SER A C 1
ATOM 2307 O O . SER A 1 285 ? 38.156 6.256 29.253 1.00 30.66 316 SER A O 1
ATOM 2310 N N . CYS A 1 286 ? 39.523 7.693 30.301 1.00 30.06 317 CYS A N 1
ATOM 2311 C CA . CYS A 1 286 ? 38.483 8.309 31.106 1.00 24.91 317 CYS A CA 1
ATOM 2312 C C . CYS A 1 286 ? 38.404 9.806 30.806 1.00 29.25 317 CYS A C 1
ATOM 2313 O O . CYS A 1 286 ? 39.223 10.375 30.082 1.00 30.79 317 CYS A O 1
ATOM 2316 N N . ALA A 1 287 ? 37.387 10.450 31.354 1.00 30.72 318 ALA A N 1
ATOM 2317 C CA . ALA A 1 287 ? 37.130 11.848 31.061 1.00 24.13 318 ALA A CA 1
ATOM 2318 C C . ALA A 1 287 ? 36.683 12.531 32.338 1.00 25.05 318 ALA A C 1
ATOM 2319 O O . ALA A 1 287 ? 35.909 11.966 33.116 1.00 27.90 318 ALA A O 1
ATOM 2321 N N . ARG A 1 288 ? 37.210 13.729 32.553 1.00 25.56 319 ARG A N 1
ATOM 2322 C CA . ARG A 1 288 ? 36.897 14.585 33.683 1.00 25.34 319 ARG A CA 1
ATOM 2323 C C . ARG A 1 288 ? 36.249 15.859 33.161 1.00 29.98 319 ARG A C 1
ATOM 2324 O O . ARG A 1 288 ? 36.246 16.133 31.957 1.00 30.62 319 ARG A O 1
ATOM 2332 N N . MET A 1 289 ? 35.696 16.638 34.079 1.00 26.80 320 MET A N 1
ATOM 2333 C CA . MET A 1 289 ? 35.149 17.939 33.752 1.00 27.13 320 MET A CA 1
ATOM 2334 C C . MET A 1 289 ? 35.931 19.032 34.454 1.00 35.07 320 MET A C 1
ATOM 2335 O O . MET A 1 289 ? 36.423 18.856 35.572 1.00 33.63 320 MET A O 1
ATOM 2340 N N . ASP A 1 290 ? 36.044 20.156 33.764 1.00 36.47 321 ASP A N 1
ATOM 2341 C CA . ASP A 1 290 ? 36.588 21.392 34.299 1.00 36.73 321 ASP A CA 1
ATOM 2342 C C . ASP A 1 290 ? 35.401 22.309 34.536 1.00 37.86 321 ASP A C 1
ATOM 2343 O O . ASP A 1 290 ? 34.866 22.891 33.594 1.00 43.94 321 ASP A O 1
ATOM 2348 N N . ALA A 1 291 ? 34.982 22.432 35.789 1.00 39.40 322 ALA A N 1
ATOM 2349 C CA . ALA A 1 291 ? 33.784 23.210 36.097 1.00 47.55 322 ALA A CA 1
ATOM 2350 C C . ALA A 1 291 ? 33.969 24.712 35.899 1.00 48.89 322 ALA A C 1
ATOM 2351 O O . ALA A 1 291 ? 32.976 25.448 35.962 1.00 50.78 322 ALA A O 1
ATOM 2353 N N . GLU A 1 292 ? 35.203 25.187 35.698 1.00 48.19 323 GLU A N 1
ATOM 2354 C CA . GLU A 1 292 ? 35.424 26.570 35.292 1.00 47.89 323 GLU A CA 1
ATOM 2355 C C . GLU A 1 292 ? 35.204 26.875 33.816 1.00 48.11 323 GLU A C 1
ATOM 2356 O O . GLU A 1 292 ? 34.368 27.716 33.472 1.00 52.98 323 GLU A O 1
ATOM 2362 N N . SER A 1 293 ? 35.919 26.163 32.938 1.00 40.41 324 SER A N 1
ATOM 2363 C CA . SER A 1 293 ? 35.667 26.249 31.510 1.00 32.71 324 SER A CA 1
ATOM 2364 C C . SER A 1 293 ? 34.410 25.499 31.102 1.00 40.36 324 SER A C 1
ATOM 2365 O O . SER A 1 293 ? 33.824 25.818 30.063 1.00 41.09 324 SER A O 1
ATOM 2368 N N . GLY A 1 294 ? 33.985 24.508 31.888 1.00 44.08 325 GLY A N 1
ATOM 2369 C CA . GLY A 1 294 ? 32.900 23.628 31.502 1.00 38.41 325 GLY A CA 1
ATOM 2370 C C . GLY A 1 294 ? 33.265 22.546 30.508 1.00 39.09 325 GLY A C 1
ATOM 2371 O O . GLY A 1 294 ? 32.372 21.811 30.062 1.00 39.79 325 GLY A O 1
ATOM 2372 N N . LEU A 1 295 ? 34.534 22.414 30.140 1.00 34.53 326 LEU A N 1
ATOM 2373 C CA . LEU A 1 295 ? 34.880 21.484 29.080 1.00 33.50 326 LEU A CA 1
ATOM 2374 C C . LEU A 1 295 ? 35.217 20.106 29.650 1.00 38.12 326 LEU A C 1
ATOM 2375 O O . LEU A 1 295 ? 35.490 19.942 30.844 1.00 39.29 326 LEU A O 1
ATOM 2380 N N . TRP A 1 296 ? 35.182 19.108 28.775 1.00 34.57 327 TRP A N 1
ATOM 2381 C CA . TRP A 1 296 ? 35.454 17.722 29.133 1.00 32.28 327 TRP A CA 1
ATOM 2382 C C . TRP A 1 296 ? 36.793 17.292 28.549 1.00 34.48 327 TRP A C 1
ATOM 2383 O O . TRP A 1 296 ? 37.004 17.388 27.337 1.00 36.32 327 TRP A O 1
ATOM 2394 N N . GLN A 1 297 ? 37.683 16.789 29.398 1.00 38.47 328 GLN A N 1
ATOM 2395 C CA . GLN A 1 297 ? 39.020 16.384 28.975 1.00 38.01 328 GLN A CA 1
ATOM 2396 C C . GLN A 1 297 ? 39.225 14.886 29.167 1.00 35.91 328 GLN A C 1
ATOM 2397 O O . GLN A 1 297 ? 38.914 14.336 30.231 1.00 29.62 328 GLN A O 1
ATOM 2403 N N . SER A 1 298 ? 39.758 14.229 28.143 1.00 34.14 329 SER A N 1
ATOM 2404 C CA . SER A 1 298 ? 40.188 12.857 28.323 1.00 29.08 329 SER A CA 1
ATOM 2405 C C . SER A 1 298 ? 41.448 12.850 29.174 1.00 31.34 329 SER A C 1
ATOM 2406 O O . SER A 1 298 ? 42.294 13.743 29.066 1.00 31.41 329 SER A O 1
ATOM 2409 N N . PHE A 1 299 ? 41.571 11.836 30.025 1.00 33.65 330 PHE A N 1
ATOM 2410 C CA . PHE A 1 299 ? 42.577 11.842 31.079 1.00 29.52 330 PHE A CA 1
ATOM 2411 C C . PHE A 1 299 ? 42.895 10.409 31.494 1.00 30.84 330 PHE A C 1
ATOM 2412 O O . PHE A 1 299 ? 42.084 9.498 31.302 1.00 31.15 330 PHE A O 1
ATOM 2420 N N . SER A 1 300 ? 44.083 10.218 32.064 1.00 30.62 331 SER A N 1
ATOM 2421 C CA . SER A 1 300 ? 44.470 8.897 32.543 1.00 29.48 331 SER A CA 1
ATOM 2422 C C . SER A 1 300 ? 43.515 8.427 33.630 1.00 33.04 331 SER A C 1
ATOM 2423 O O . SER A 1 300 ? 43.289 9.127 34.624 1.00 32.85 331 SER A O 1
ATOM 2426 N N . CYS A 1 301 ? 42.965 7.223 33.445 1.00 32.04 332 CYS A N 1
ATOM 2427 C CA . CYS A 1 301 ? 41.973 6.715 34.381 1.00 28.25 332 CYS A CA 1
ATOM 2428 C C . CYS A 1 301 ? 42.527 6.543 35.789 1.00 29.08 332 CYS A C 1
ATOM 2429 O O . CYS A 1 301 ? 41.752 6.283 36.713 1.00 31.99 332 CYS A O 1
ATOM 2432 N N . GLU A 1 302 ? 43.834 6.668 35.990 1.00 28.69 333 GLU A N 1
ATOM 2433 C CA . GLU A 1 302 ? 44.409 6.370 37.293 1.00 32.57 333 GLU A CA 1
ATOM 2434 C C . GLU A 1 302 ? 44.670 7.617 38.117 1.00 35.79 333 GLU A C 1
ATOM 2435 O O . GLU A 1 302 ? 45.035 7.499 39.296 1.00 32.54 333 GLU A O 1
ATOM 2441 N N . ALA A 1 303 ? 44.506 8.797 37.524 1.00 28.93 334 ALA A N 1
ATOM 2442 C CA . ALA A 1 303 ? 44.632 10.020 38.291 1.00 32.55 334 ALA A CA 1
ATOM 2443 C C . ALA A 1 303 ? 43.622 10.026 39.438 1.00 34.55 334 ALA A C 1
ATOM 2444 O O . ALA A 1 303 ? 42.464 9.615 39.274 1.00 31.87 334 ALA A O 1
ATOM 2446 N N . GLN A 1 304 ? 44.073 10.467 40.615 1.00 29.09 335 GLN A N 1
ATOM 2447 C CA . GLN A 1 304 ? 43.191 10.631 41.771 1.00 30.38 335 GLN A CA 1
ATOM 2448 C C . GLN A 1 304 ? 42.584 12.029 41.732 1.00 34.52 335 GLN A C 1
ATOM 2449 O O . GLN A 1 304 ? 43.290 13.033 41.903 1.00 29.91 335 GLN A O 1
ATOM 2455 N N . LEU A 1 305 ? 41.284 12.095 41.503 1.00 30.40 336 LEU A N 1
ATOM 2456 C CA . LEU A 1 305 ? 40.553 13.348 41.379 1.00 31.81 336 LEU A CA 1
ATOM 2457 C C . LEU A 1 305 ? 39.321 13.283 42.254 1.00 31.07 336 LEU A C 1
ATOM 2458 O O . LEU A 1 305 ? 39.014 12.234 42.838 1.00 28.52 336 LEU A O 1
ATOM 2463 N N . PRO A 1 306 ? 38.591 14.404 42.405 1.00 29.64 337 PRO A N 1
ATOM 2464 C CA . PRO A 1 306 ? 37.248 14.339 43.006 1.00 31.18 337 PRO A CA 1
ATOM 2465 C C . PRO A 1 306 ? 36.241 13.751 42.038 1.00 29.12 337 PRO A C 1
ATOM 2466 O O . PRO A 1 306 ? 36.586 13.488 40.885 1.00 31.73 337 PRO A O 1
ATOM 2470 N N . TYR A 1 307 ? 35.000 13.537 42.460 1.00 31.22 338 TYR A N 1
ATOM 2471 C CA . TYR A 1 307 ? 34.032 12.926 41.557 1.00 30.74 338 TYR A CA 1
ATOM 2472 C C . TYR A 1 307 ? 32.623 13.265 42.026 1.00 33.27 338 TYR A C 1
ATOM 2473 O O . TYR A 1 307 ? 32.416 13.824 43.111 1.00 31.80 338 TYR A O 1
ATOM 2482 N N . VAL A 1 308 ? 31.652 12.929 41.178 1.00 24.24 339 VAL A N 1
ATOM 2483 C CA . VAL A 1 308 ? 30.269 13.296 41.409 1.00 31.74 339 VAL A CA 1
ATOM 2484 C C . VAL A 1 308 ? 29.410 12.093 41.078 1.00 35.06 339 VAL A C 1
ATOM 2485 O O . VAL A 1 308 ? 29.510 11.545 39.977 1.00 35.57 339 VAL A O 1
ATOM 2489 N N . CYS A 1 309 ? 28.556 11.696 42.014 1.00 36.51 340 CYS A N 1
ATOM 2490 C CA . CYS A 1 309 ? 27.556 10.669 41.777 1.00 31.33 340 CYS A CA 1
ATOM 2491 C C . CYS A 1 309 ? 26.191 11.308 41.520 1.00 38.17 340 CYS A C 1
ATOM 2492 O O . CYS A 1 309 ? 25.948 12.474 41.832 1.00 39.02 340 CYS A O 1
ATOM 2495 N N . ARG A 1 310 ? 25.300 10.529 40.922 1.00 37.52 341 ARG A N 1
ATOM 2496 C CA . ARG A 1 310 ? 23.960 10.990 40.608 1.00 31.53 341 ARG A CA 1
ATOM 2497 C C . ARG A 1 310 ? 23.042 9.784 40.518 1.00 38.10 341 ARG A C 1
ATOM 2498 O O . ARG A 1 310 ? 23.461 8.710 40.084 1.00 44.64 341 ARG A O 1
ATOM 2506 N N . LYS A 1 311 ? 21.798 9.968 40.950 1.00 43.01 342 LYS A N 1
ATOM 2507 C CA . LYS A 1 311 ? 20.779 8.927 40.887 1.00 43.93 342 LYS A CA 1
ATOM 2508 C C . LYS A 1 311 ? 19.433 9.588 40.641 1.00 48.26 342 LYS A C 1
ATOM 2509 O O . LYS A 1 311 ? 19.279 10.789 40.887 1.00 53.15 342 LYS A O 1
ATOM 2515 N N . PRO A 1 312 ? 18.432 8.824 40.157 1.00 51.72 343 PRO A N 1
ATOM 2516 C CA . PRO A 1 312 ? 17.113 9.428 39.905 1.00 52.57 343 PRO A CA 1
ATOM 2517 C C . PRO A 1 312 ? 16.223 9.450 41.137 1.00 53.01 343 PRO A C 1
ATOM 2518 O O . PRO A 1 312 ? 16.688 9.232 42.260 1.00 50.56 343 PRO A O 1
ATOM 2522 N N . LEU A 1 313 ? 14.945 9.744 40.922 1.00 62.22 344 LEU A N 1
ATOM 2523 C CA . LEU A 1 313 ? 13.843 9.463 41.833 1.00 56.86 344 LEU A CA 1
ATOM 2524 C C . LEU A 1 313 ? 12.843 8.608 41.063 1.00 64.87 344 LEU A C 1
ATOM 2525 O O . LEU A 1 313 ? 13.111 8.190 39.933 1.00 65.75 344 LEU A O 1
ATOM 2530 N N . ASN A 1 314 ? 11.680 8.337 41.647 1.00 71.53 345 ASN A N 1
ATOM 2531 C CA . ASN A 1 314 ? 10.757 7.408 41.003 1.00 80.95 345 ASN A CA 1
ATOM 2532 C C . ASN A 1 314 ? 9.321 7.917 41.043 1.00 83.07 345 ASN A C 1
ATOM 2533 O O . ASN A 1 314 ? 8.942 8.712 41.910 1.00 83.74 345 ASN A O 1
ATOM 2538 N N . ASN A 1 315 ? 8.551 7.495 40.039 1.00 87.31 346 ASN A N 1
ATOM 2539 C CA . ASN A 1 315 ? 7.193 8.067 39.855 1.00 86.57 346 ASN A CA 1
ATOM 2540 C C . ASN A 1 315 ? 6.169 7.623 40.895 1.00 93.23 346 ASN A C 1
ATOM 2541 O O . ASN A 1 315 ? 6.487 6.759 41.736 1.00 91.35 346 ASN A O 1
ATOM 2546 N N . THR A 1 316 ? 4.970 8.205 40.838 1.00 93.99 347 THR A N 1
ATOM 2547 C CA . THR A 1 316 ? 3.931 7.892 41.853 1.00 90.07 347 THR A CA 1
ATOM 2548 C C . THR A 1 316 ? 2.624 7.518 41.146 1.00 82.07 347 THR A C 1
ATOM 2549 O O . THR A 1 316 ? 1.800 6.850 41.800 1.00 79.16 347 THR A O 1
ATOM 2553 N N . TYR A 1 325 ? 2.348 -6.409 12.583 1.00 108.72 356 TYR A N 1
ATOM 2554 C CA . TYR A 1 325 ? 3.701 -6.280 13.181 1.00 108.26 356 TYR A CA 1
ATOM 2555 C C . TYR A 1 325 ? 4.615 -7.340 12.577 1.00 112.15 356 TYR A C 1
ATOM 2556 O O . TYR A 1 325 ? 5.821 -7.081 12.422 1.00 108.61 356 TYR A O 1
ATOM 2565 N N . SER A 1 326 ? 4.078 -8.535 12.314 1.00 116.44 357 SER A N 1
ATOM 2566 C CA . SER A 1 326 ? 4.923 -9.672 11.857 1.00 112.38 357 SER A CA 1
ATOM 2567 C C . SER A 1 326 ? 5.829 -9.306 10.680 1.00 105.18 357 SER A C 1
ATOM 2568 O O . SER A 1 326 ? 7.037 -9.600 10.755 1.00 97.40 357 SER A O 1
ATOM 2571 N N . ASP A 1 327 ? 5.240 -8.826 9.587 1.00 99.59 358 ASP A N 1
ATOM 2572 C CA . ASP A 1 327 ? 6.046 -8.389 8.419 1.00 96.42 358 ASP A CA 1
ATOM 2573 C C . ASP A 1 327 ? 5.570 -6.976 8.095 1.00 89.93 358 ASP A C 1
ATOM 2574 O O . ASP A 1 327 ? 4.707 -6.473 8.844 1.00 83.72 358 ASP A O 1
ATOM 2579 N N . THR A 1 328 ? 6.091 -6.367 7.029 1.00 77.70 359 THR A N 1
ATOM 2580 C CA . THR A 1 328 ? 5.672 -4.963 6.762 1.00 71.80 359 THR A CA 1
ATOM 2581 C C . THR A 1 328 ? 5.723 -4.696 5.274 1.00 67.14 359 THR A C 1
ATOM 2582 O O . THR A 1 328 ? 6.745 -4.988 4.622 1.00 69.08 359 THR A O 1
ATOM 2586 N N . ARG A 1 329 ? 4.610 -4.217 4.785 1.00 67.57 360 ARG A N 1
ATOM 2587 C CA . ARG A 1 329 ? 4.481 -3.842 3.387 1.00 69.52 360 ARG A CA 1
ATOM 2588 C C . ARG A 1 329 ? 5.404 -2.657 3.136 1.00 68.65 360 ARG A C 1
ATOM 2589 O O . ARG A 1 329 ? 5.277 -1.621 3.804 1.00 55.74 360 ARG A O 1
ATOM 2597 N N . CYS A 1 330 ? 6.371 -2.835 2.222 1.00 66.98 361 CYS A N 1
ATOM 2598 C CA . CYS A 1 330 ? 7.167 -1.738 1.678 1.00 69.19 361 CYS A CA 1
ATOM 2599 C C . CYS A 1 330 ? 7.066 -1.750 0.160 1.00 62.63 361 CYS A C 1
ATOM 2600 O O . CYS A 1 330 ? 6.838 -2.798 -0.453 1.00 71.38 361 CYS A O 1
ATOM 2603 N N . ASP A 1 331 ? 7.263 -0.571 -0.412 1.00 57.44 362 ASP A N 1
ATOM 2604 C CA . ASP A 1 331 ? 7.299 -0.487 -1.885 1.00 61.82 362 ASP A CA 1
ATOM 2605 C C . ASP A 1 331 ? 8.539 -1.262 -2.313 1.00 61.48 362 ASP A C 1
ATOM 2606 O O . ASP A 1 331 ? 9.490 -1.332 -1.528 1.00 61.71 362 ASP A O 1
ATOM 2611 N N . ALA A 1 332 ? 8.516 -1.824 -3.513 1.00 62.26 363 ALA A N 1
ATOM 2612 C CA . ALA A 1 332 ? 9.658 -2.635 -3.982 1.00 71.51 363 ALA A CA 1
ATOM 2613 C C . ALA A 1 332 ? 10.933 -1.826 -3.887 1.00 71.84 363 ALA A C 1
ATOM 2614 O O . ALA A 1 332 ? 10.902 -0.584 -3.946 1.00 69.28 363 ALA A O 1
ATOM 2616 N N . GLY A 1 333 ? 12.015 -2.554 -3.846 1.00 59.72 364 GLY A N 1
ATOM 2617 C CA . GLY A 1 333 ? 13.326 -1.956 -3.676 1.00 61.71 364 GLY A CA 1
ATOM 2618 C C . GLY A 1 333 ? 13.659 -1.646 -2.226 1.00 67.33 364 GLY A C 1
ATOM 2619 O O . GLY A 1 333 ? 14.793 -1.856 -1.784 1.00 67.39 364 GLY A O 1
ATOM 2620 N N . TRP A 1 334 ? 12.683 -1.153 -1.473 1.00 56.28 365 TRP A N 1
ATOM 2621 C CA . TRP A 1 334 ? 12.929 -0.861 -0.074 1.00 60.15 365 TRP A CA 1
ATOM 2622 C C . TRP A 1 334 ? 12.943 -2.154 0.732 1.00 60.42 365 TRP A C 1
ATOM 2623 O O . TRP A 1 334 ? 12.334 -3.159 0.352 1.00 58.57 365 TRP A O 1
ATOM 2634 N N . LEU A 1 335 ? 13.670 -2.123 1.855 1.00 58.63 366 LEU A N 1
ATOM 2635 C CA . LEU A 1 335 ? 13.811 -3.287 2.717 1.00 56.58 366 LEU A CA 1
ATOM 2636 C C . LEU A 1 335 ? 12.907 -3.145 3.932 1.00 59.03 366 LEU A C 1
ATOM 2637 O O . LEU A 1 335 ? 12.964 -2.116 4.631 1.00 54.51 366 LEU A O 1
ATOM 2642 N N . PRO A 1 336 ? 12.049 -4.127 4.195 1.00 57.74 367 PRO A N 1
ATOM 2643 C CA . PRO A 1 336 ? 11.176 -4.045 5.367 1.00 55.03 367 PRO A CA 1
ATOM 2644 C C . PRO A 1 336 ? 11.902 -4.436 6.638 1.00 49.94 367 PRO A C 1
ATOM 2645 O O . PRO A 1 336 ? 12.773 -5.309 6.640 1.00 52.04 367 PRO A O 1
ATOM 2649 N N . ASN A 1 337 ? 11.524 -3.774 7.730 1.00 52.35 368 ASN A N 1
ATOM 2650 C CA . ASN A 1 337 ? 12.076 -4.064 9.046 1.00 50.63 368 ASN A CA 1
ATOM 2651 C C . ASN A 1 337 ? 11.280 -3.335 10.125 1.00 53.99 368 ASN A C 1
ATOM 2652 O O . ASN A 1 337 ? 11.172 -2.101 10.089 1.00 45.85 368 ASN A O 1
ATOM 2657 N N . ASN A 1 338 ? 10.736 -4.085 11.091 1.00 51.64 369 ASN A N 1
ATOM 2658 C CA . ASN A 1 338 ? 9.760 -3.561 12.066 1.00 47.63 369 ASN A CA 1
ATOM 2659 C C . ASN A 1 338 ? 8.667 -2.876 11.251 1.00 62.77 369 ASN A C 1
ATOM 2660 O O . ASN A 1 338 ? 8.195 -3.453 10.261 1.00 68.41 369 ASN A O 1
ATOM 2665 N N . GLY A 1 339 ? 8.253 -1.664 11.601 1.00 58.90 370 GLY A N 1
ATOM 2666 C CA . GLY A 1 339 ? 7.252 -0.999 10.794 1.00 53.18 370 GLY A CA 1
ATOM 2667 C C . GLY A 1 339 ? 7.868 0.061 9.918 1.00 53.13 370 GLY A C 1
ATOM 2668 O O . GLY A 1 339 ? 7.262 1.110 9.687 1.00 58.31 370 GLY A O 1
ATOM 2669 N N . PHE A 1 340 ? 9.080 -0.192 9.434 1.00 52.21 371 PHE A N 1
ATOM 2670 C CA . PHE A 1 340 ? 9.817 0.812 8.687 1.00 50.49 371 PHE A CA 1
ATOM 2671 C C . PHE A 1 340 ? 10.485 0.177 7.474 1.00 56.78 371 PHE A C 1
ATOM 2672 O O . PHE A 1 340 ? 10.609 -1.050 7.366 1.00 56.14 371 PHE A O 1
ATOM 2680 N N . CYS A 1 341 ? 10.916 1.046 6.557 1.00 54.52 372 CYS A N 1
ATOM 2681 C CA . CYS A 1 341 ? 11.424 0.648 5.254 1.00 52.73 372 CYS A CA 1
ATOM 2682 C C . CYS A 1 341 ? 12.711 1.395 4.963 1.00 50.56 372 CYS A C 1
ATOM 2683 O O . CYS A 1 341 ? 12.810 2.605 5.205 1.00 48.56 372 CYS A O 1
ATOM 2686 N N . TYR A 1 342 ? 13.689 0.677 4.427 1.00 46.41 373 TYR A N 1
ATOM 2687 C CA . TYR A 1 342 ? 15.015 1.229 4.230 1.00 48.73 373 TYR A CA 1
ATOM 2688 C C . TYR A 1 342 ? 15.419 1.096 2.773 1.00 46.96 373 TYR A C 1
ATOM 2689 O O . TYR A 1 342 ? 15.200 0.054 2.151 1.00 47.57 373 TYR A O 1
ATOM 2698 N N . LEU A 1 343 ? 16.009 2.159 2.237 1.00 42.71 374 LEU A N 1
ATOM 2699 C CA . LEU A 1 343 ? 16.567 2.140 0.892 1.00 45.64 374 LEU A CA 1
ATOM 2700 C C . LEU A 1 343 ? 17.928 2.834 0.894 1.00 49.90 374 LEU A C 1
ATOM 2701 O O . LEU A 1 343 ? 18.073 3.941 1.431 1.00 45.62 374 LEU A O 1
ATOM 2706 N N . LEU A 1 344 ? 18.937 2.149 0.342 1.00 46.72 375 LEU A N 1
ATOM 2707 C CA . LEU A 1 344 ? 20.307 2.652 0.324 1.00 47.97 375 LEU A CA 1
ATOM 2708 C C . LEU A 1 344 ? 20.572 3.298 -1.026 1.00 48.30 375 LEU A C 1
ATOM 2709 O O . LEU A 1 344 ? 20.543 2.618 -2.059 1.00 40.06 375 LEU A O 1
ATOM 2714 N N . VAL A 1 345 ? 20.829 4.602 -1.010 1.00 42.80 376 VAL A N 1
ATOM 2715 C CA . VAL A 1 345 ? 21.176 5.332 -2.220 1.00 45.03 376 VAL A CA 1
ATOM 2716 C C . VAL A 1 345 ? 22.648 5.088 -2.533 1.00 49.06 376 VAL A C 1
ATOM 2717 O O . VAL A 1 345 ? 23.522 5.443 -1.733 1.00 48.75 376 VAL A O 1
ATOM 2721 N N . ASN A 1 346 ? 22.958 4.527 -3.702 1.00 48.82 377 ASN A N 1
ATOM 2722 C CA . ASN A 1 346 ? 24.390 4.355 -4.065 1.00 45.23 377 ASN A CA 1
ATOM 2723 C C . ASN A 1 346 ? 24.981 5.659 -4.584 1.00 48.37 377 ASN A C 1
ATOM 2724 O O . ASN A 1 346 ? 26.221 5.785 -4.588 1.00 42.59 377 ASN A O 1
ATOM 2729 N N . GLU A 1 347 ? 24.130 6.588 -5.004 1.00 49.68 378 GLU A N 1
ATOM 2730 C CA . GLU A 1 347 ? 24.636 7.800 -5.648 1.00 43.81 378 GLU A CA 1
ATOM 2731 C C . GLU A 1 347 ? 25.158 8.737 -4.584 1.00 45.59 378 GLU A C 1
ATOM 2732 O O . GLU A 1 347 ? 24.394 9.514 -3.996 1.00 46.04 378 GLU A O 1
ATOM 2738 N N . SER A 1 348 ? 26.476 8.686 -4.380 1.00 47.61 379 SER A N 1
ATOM 2739 C CA . SER A 1 348 ? 27.135 9.482 -3.355 1.00 42.40 379 SER A CA 1
ATOM 2740 C C . SER A 1 348 ? 26.642 10.909 -3.410 1.00 42.00 379 SER A C 1
ATOM 2741 O O . SER A 1 348 ? 26.380 11.440 -4.492 1.00 53.82 379 SER A O 1
ATOM 2744 N N . ASN A 1 349 ? 26.528 11.534 -2.244 1.00 41.33 380 ASN A N 1
ATOM 2745 C CA . ASN A 1 349 ? 26.151 12.934 -2.225 1.00 44.08 380 ASN A CA 1
ATOM 2746 C C . ASN A 1 349 ? 26.413 13.470 -0.821 1.00 45.43 380 ASN A C 1
ATOM 2747 O O . ASN A 1 349 ? 26.675 12.707 0.109 1.00 43.54 380 ASN A O 1
ATOM 2752 N N . SER A 1 350 ? 26.399 14.796 -0.685 1.00 46.44 381 SER A N 1
ATOM 2753 C CA . SER A 1 350 ? 26.672 15.409 0.606 1.00 42.76 381 SER A CA 1
ATOM 2754 C C . SER A 1 350 ? 25.489 15.190 1.552 1.00 47.58 381 SER A C 1
ATOM 2755 O O . SER A 1 350 ? 24.508 14.538 1.210 1.00 47.24 381 SER A O 1
ATOM 2758 N N . TRP A 1 351 ? 25.557 15.765 2.761 1.00 52.49 382 TRP A N 1
ATOM 2759 C CA . TRP A 1 351 ? 24.519 15.485 3.755 1.00 49.03 382 TRP A CA 1
ATOM 2760 C C . TRP A 1 351 ? 23.224 16.213 3.431 1.00 54.91 382 TRP A C 1
ATOM 2761 O O . TRP A 1 351 ? 22.182 15.573 3.228 1.00 56.77 382 TRP A O 1
ATOM 2772 N N . ASP A 1 352 ? 23.259 17.555 3.416 1.00 53.86 383 ASP A N 1
ATOM 2773 C CA . ASP A 1 352 ? 22.051 18.318 3.100 1.00 50.12 383 ASP A CA 1
ATOM 2774 C C . ASP A 1 352 ? 21.443 17.848 1.786 1.00 49.35 383 ASP A C 1
ATOM 2775 O O . ASP A 1 352 ? 20.221 17.662 1.677 1.00 48.37 383 ASP A O 1
ATOM 2780 N N . LYS A 1 353 ? 22.287 17.607 0.789 1.00 37.85 384 LYS A N 1
ATOM 2781 C CA . LYS A 1 353 ? 21.777 17.055 -0.452 1.00 43.35 384 LYS A CA 1
ATOM 2782 C C . LYS A 1 353 ? 21.114 15.700 -0.209 1.00 42.89 384 LYS A C 1
ATOM 2783 O O . LYS A 1 353 ? 20.001 15.455 -0.690 1.00 47.56 384 LYS A O 1
ATOM 2789 N N . ALA A 1 354 ? 21.747 14.832 0.588 1.00 48.57 385 ALA A N 1
ATOM 2790 C CA . ALA A 1 354 ? 21.193 13.497 0.840 1.00 52.66 385 ALA A CA 1
ATOM 2791 C C . ALA A 1 354 ? 19.870 13.573 1.599 1.00 50.05 385 ALA A C 1
ATOM 2792 O O . ALA A 1 354 ? 18.910 12.861 1.269 1.00 43.48 385 ALA A O 1
ATOM 2794 N N . HIS A 1 355 ? 19.814 14.409 2.642 1.00 43.84 386 HIS A N 1
ATOM 2795 C CA . HIS A 1 355 ? 18.556 14.692 3.324 1.00 43.07 386 HIS A CA 1
ATOM 2796 C C . HIS A 1 355 ? 17.460 14.996 2.313 1.00 50.67 386 HIS A C 1
ATOM 2797 O O . HIS A 1 355 ? 16.408 14.338 2.293 1.00 39.43 386 HIS A O 1
ATOM 2804 N N . ALA A 1 356 ? 17.751 15.952 1.410 1.00 58.85 387 ALA A N 1
ATOM 2805 C CA . ALA A 1 356 ? 16.770 16.448 0.443 1.00 55.05 387 ALA A CA 1
ATOM 2806 C C . ALA A 1 356 ? 16.269 15.347 -0.483 1.00 50.51 387 ALA A C 1
ATOM 2807 O O . ALA A 1 356 ? 15.068 15.281 -0.773 1.00 53.13 387 ALA A O 1
ATOM 2809 N N . LYS A 1 357 ? 17.157 14.418 -0.844 1.00 39.88 388 LYS A N 1
ATOM 2810 C CA . LYS A 1 357 ? 16.713 13.262 -1.667 1.00 44.06 388 LYS A CA 1
ATOM 2811 C C . LYS A 1 357 ? 15.740 12.398 -0.854 1.00 55.47 388 LYS A C 1
ATOM 2812 O O . LYS A 1 357 ? 14.709 11.982 -1.412 1.00 59.13 388 LYS A O 1
ATOM 2818 N N . CYS A 1 358 ? 16.067 12.130 0.413 1.00 58.79 389 CYS A N 1
ATOM 2819 C CA . CYS A 1 358 ? 15.155 11.319 1.264 1.00 51.45 389 CYS A CA 1
ATOM 2820 C C . CYS A 1 358 ? 13.821 12.065 1.409 1.00 50.41 389 CYS A C 1
ATOM 2821 O O . CYS A 1 358 ? 12.779 11.397 1.292 1.00 51.70 389 CYS A O 1
ATOM 2824 N N . LYS A 1 359 ? 13.829 13.388 1.648 1.00 43.09 390 LYS A N 1
ATOM 2825 C CA . LYS A 1 359 ? 12.549 14.091 1.655 1.00 48.85 390 LYS A CA 1
ATOM 2826 C C . LYS A 1 359 ? 11.809 13.888 0.327 1.00 57.25 390 LYS A C 1
ATOM 2827 O O . LYS A 1 359 ? 10.593 13.643 0.312 1.00 56.05 390 LYS A O 1
ATOM 2833 N N . ALA A 1 360 ? 12.535 13.941 -0.797 1.00 52.77 391 ALA A N 1
ATOM 2834 C CA . ALA A 1 360 ? 11.969 13.663 -2.119 1.00 57.62 391 ALA A CA 1
ATOM 2835 C C . ALA A 1 360 ? 11.562 12.208 -2.310 1.00 60.49 391 ALA A C 1
ATOM 2836 O O . ALA A 1 360 ? 10.959 11.878 -3.335 1.00 63.61 391 ALA A O 1
ATOM 2838 N N . PHE A 1 361 ? 11.917 11.326 -1.389 1.00 59.00 392 PHE A N 1
ATOM 2839 C CA . PHE A 1 361 ? 11.422 9.964 -1.380 1.00 53.66 392 PHE A CA 1
ATOM 2840 C C . PHE A 1 361 ? 10.286 9.807 -0.382 1.00 56.43 392 PHE A C 1
ATOM 2841 O O . PHE A 1 361 ? 9.872 8.680 -0.078 1.00 56.06 392 PHE A O 1
ATOM 2849 N N . SER A 1 362 ? 9.787 10.925 0.142 1.00 52.56 393 SER A N 1
ATOM 2850 C CA . SER A 1 362 ? 8.752 10.940 1.165 1.00 59.21 393 SER A CA 1
ATOM 2851 C C . SER A 1 362 ? 9.183 10.179 2.411 1.00 59.36 393 SER A C 1
ATOM 2852 O O . SER A 1 362 ? 8.342 9.758 3.210 1.00 59.59 393 SER A O 1
ATOM 2855 N N . SER A 1 363 ? 10.498 9.992 2.566 1.00 61.64 394 SER A N 1
ATOM 2856 C CA . SER A 1 363 ? 11.113 9.460 3.777 1.00 51.37 394 SER A CA 1
ATOM 2857 C C . SER A 1 363 ? 12.014 10.508 4.409 1.00 44.26 394 SER A C 1
ATOM 2858 O O . SER A 1 363 ? 11.862 11.702 4.142 1.00 48.32 394 SER A O 1
ATOM 2861 N N . ASP A 1 364 ? 12.930 10.074 5.269 1.00 45.22 395 ASP A N 1
ATOM 2862 C CA . ASP A 1 364 ? 13.943 10.935 5.872 1.00 39.72 395 ASP A CA 1
ATOM 2863 C C . ASP A 1 364 ? 15.241 10.134 5.922 1.00 43.55 395 ASP A C 1
ATOM 2864 O O . ASP A 1 364 ? 15.289 8.965 5.505 1.00 43.21 395 ASP A O 1
ATOM 2869 N N . LEU A 1 365 ? 16.311 10.761 6.407 1.00 41.59 396 LEU A N 1
ATOM 2870 C CA . LEU A 1 365 ? 17.555 10.025 6.613 1.00 42.34 396 LEU A CA 1
ATOM 2871 C C . LEU A 1 365 ? 17.404 9.112 7.825 1.00 43.10 396 LEU A C 1
ATOM 2872 O O . LEU A 1 365 ? 16.839 9.506 8.852 1.00 46.46 396 LEU A O 1
ATOM 2877 N N . ILE A 1 366 ? 17.915 7.883 7.696 1.00 41.80 397 ILE A N 1
ATOM 2878 C CA . ILE A 1 366 ? 17.622 6.833 8.664 1.00 36.80 397 ILE A CA 1
ATOM 2879 C C . ILE A 1 366 ? 17.982 7.282 10.072 1.00 38.89 397 ILE A C 1
ATOM 2880 O O . ILE A 1 366 ? 19.015 7.923 10.300 1.00 40.57 397 ILE A O 1
ATOM 2885 N N . SER A 1 367 ? 17.093 6.985 11.019 1.00 44.02 398 SER A N 1
ATOM 2886 C CA . SER A 1 367 ? 17.371 7.089 12.446 1.00 39.64 398 SER A CA 1
ATOM 2887 C C . SER A 1 367 ? 17.469 5.677 12.994 1.00 41.06 398 SER A C 1
ATOM 2888 O O . SER A 1 367 ? 16.620 4.832 12.686 1.00 50.73 398 SER A O 1
ATOM 2891 N N . ILE A 1 368 ? 18.516 5.414 13.769 1.00 36.15 399 ILE A N 1
ATOM 2892 C CA . ILE A 1 368 ? 18.828 4.073 14.241 1.00 36.20 399 ILE A CA 1
ATOM 2893 C C . ILE A 1 368 ? 18.627 4.033 15.743 1.00 35.64 399 ILE A C 1
ATOM 2894 O O . ILE A 1 368 ? 19.157 4.882 16.469 1.00 33.01 399 ILE A O 1
ATOM 2899 N N . HIS A 1 369 ? 17.858 3.050 16.213 1.00 38.36 400 HIS A N 1
ATOM 2900 C CA . HIS A 1 369 ? 17.448 3.054 17.609 1.00 39.83 400 HIS A CA 1
ATOM 2901 C C . HIS A 1 369 ? 17.783 1.768 18.362 1.00 33.95 400 HIS A C 1
ATOM 2902 O O . HIS A 1 369 ? 17.412 1.647 19.528 1.00 35.65 400 HIS A O 1
ATOM 2909 N N . SER A 1 370 ? 18.533 0.849 17.763 1.00 29.12 401 SER A N 1
ATOM 2910 C CA . SER A 1 370 ? 18.809 -0.440 18.373 1.00 32.67 401 SER A CA 1
ATOM 2911 C C . SER A 1 370 ? 19.890 -1.172 17.578 1.00 37.63 401 SER A C 1
ATOM 2912 O O . SER A 1 370 ? 19.992 -1.026 16.354 1.00 32.91 401 SER A O 1
ATOM 2915 N N . LEU A 1 371 ? 20.661 -2.002 18.283 1.00 27.92 402 LEU A N 1
ATOM 2916 C CA . LEU A 1 371 ? 21.622 -2.850 17.601 1.00 26.44 402 LEU A CA 1
ATOM 2917 C C . LEU A 1 371 ? 20.947 -3.733 16.572 1.00 33.30 402 LEU A C 1
ATOM 2918 O O . LEU A 1 371 ? 21.545 -4.050 15.539 1.00 38.97 402 LEU A O 1
ATOM 2923 N N . ALA A 1 372 ? 19.724 -4.175 16.864 1.00 36.07 403 ALA A N 1
ATOM 2924 C CA . ALA A 1 372 ? 18.897 -4.830 15.862 1.00 32.67 403 ALA A CA 1
ATOM 2925 C C . ALA A 1 372 ? 18.883 -4.026 14.574 1.00 35.87 403 ALA A C 1
ATOM 2926 O O . ALA A 1 372 ? 19.191 -4.551 13.496 1.00 38.48 403 ALA A O 1
ATOM 2928 N N . ASP A 1 373 ? 18.534 -2.740 14.670 1.00 33.74 404 ASP A N 1
ATOM 2929 C CA . ASP A 1 373 ? 18.607 -1.857 13.512 1.00 31.46 404 ASP A CA 1
ATOM 2930 C C . ASP A 1 373 ? 19.992 -1.903 12.875 1.00 34.58 404 ASP A C 1
ATOM 2931 O O . ASP A 1 373 ? 20.133 -2.207 11.686 1.00 36.47 404 ASP A O 1
ATOM 2936 N N . VAL A 1 374 ? 21.034 -1.588 13.651 1.00 30.66 405 VAL A N 1
ATOM 2937 C CA . VAL A 1 374 ? 22.379 -1.536 13.083 1.00 30.32 405 VAL A CA 1
ATOM 2938 C C . VAL A 1 374 ? 22.661 -2.796 12.287 1.00 31.70 405 VAL A C 1
ATOM 2939 O O . VAL A 1 374 ? 23.176 -2.741 11.164 1.00 29.53 405 VAL A O 1
ATOM 2943 N N . GLU A 1 375 ? 22.271 -3.946 12.837 1.00 32.13 406 GLU A N 1
ATOM 2944 C CA . GLU A 1 375 ? 22.509 -5.209 12.155 1.00 34.46 406 GLU A CA 1
ATOM 2945 C C . GLU A 1 375 ? 21.804 -5.266 10.810 1.00 40.36 406 GLU A C 1
ATOM 2946 O O . GLU A 1 375 ? 22.347 -5.816 9.845 1.00 43.05 406 GLU A O 1
ATOM 2952 N N . VAL A 1 376 ? 20.590 -4.719 10.714 1.00 41.71 407 VAL A N 1
ATOM 2953 C CA . VAL A 1 376 ? 19.887 -4.912 9.449 1.00 44.39 407 VAL A CA 1
ATOM 2954 C C . VAL A 1 376 ? 20.498 -4.034 8.363 1.00 38.08 407 VAL A C 1
ATOM 2955 O O . VAL A 1 376 ? 20.588 -4.454 7.208 1.00 42.44 407 VAL A O 1
ATOM 2959 N N . VAL A 1 377 ? 21.000 -2.846 8.709 1.00 38.68 408 VAL A N 1
ATOM 2960 C CA . VAL A 1 377 ? 21.545 -1.992 7.658 1.00 36.70 408 VAL A CA 1
ATOM 2961 C C . VAL A 1 377 ? 22.900 -2.512 7.212 1.00 44.59 408 VAL A C 1
ATOM 2962 O O . VAL A 1 377 ? 23.306 -2.289 6.065 1.00 57.61 408 VAL A O 1
ATOM 2966 N N . VAL A 1 378 ? 23.624 -3.210 8.087 1.00 40.81 409 VAL A N 1
ATOM 2967 C CA . VAL A 1 378 ? 24.973 -3.628 7.731 1.00 43.64 409 VAL A CA 1
ATOM 2968 C C . VAL A 1 378 ? 24.962 -4.967 7.006 1.00 47.73 409 VAL A C 1
ATOM 2969 O O . VAL A 1 378 ? 25.824 -5.222 6.164 1.00 51.89 409 VAL A O 1
ATOM 2973 N N . THR A 1 379 ? 23.994 -5.826 7.290 1.00 51.07 410 THR A N 1
ATOM 2974 C CA . THR A 1 379 ? 23.999 -7.152 6.692 1.00 54.21 410 THR A CA 1
ATOM 2975 C C . THR A 1 379 ? 23.016 -7.309 5.544 1.00 59.24 410 THR A C 1
ATOM 2976 O O . THR A 1 379 ? 23.140 -8.276 4.787 1.00 60.92 410 THR A O 1
ATOM 2980 N N . LYS A 1 380 ? 22.063 -6.388 5.381 1.00 57.18 411 LYS A N 1
ATOM 2981 C CA . LYS A 1 380 ? 20.991 -6.551 4.402 1.00 55.65 411 LYS A CA 1
ATOM 2982 C C . LYS A 1 380 ? 21.093 -5.546 3.260 1.00 57.98 411 LYS A C 1
ATOM 2983 O O . LYS A 1 380 ? 21.290 -5.952 2.112 1.00 60.07 411 LYS A O 1
ATOM 2989 N N . LEU A 1 381 ? 20.980 -4.239 3.535 1.00 54.25 412 LEU A N 1
ATOM 2990 C CA . LEU A 1 381 ? 21.068 -3.217 2.482 1.00 60.92 412 LEU A CA 1
ATOM 2991 C C . LEU A 1 381 ? 22.283 -3.402 1.582 1.00 68.94 412 LEU A C 1
ATOM 2992 O O . LEU A 1 381 ? 22.177 -3.362 0.347 1.00 58.62 412 LEU A O 1
ATOM 2997 N N . HIS A 1 382 ? 23.449 -3.592 2.203 1.00 74.54 413 HIS A N 1
ATOM 2998 C CA . HIS A 1 382 ? 24.766 -3.427 1.604 1.00 76.41 413 HIS A CA 1
ATOM 2999 C C . HIS A 1 382 ? 25.724 -4.338 2.346 1.00 84.18 413 HIS A C 1
ATOM 3000 O O . HIS A 1 382 ? 25.543 -4.576 3.541 1.00 85.69 413 HIS A O 1
ATOM 3007 N N . ASN A 1 383 ? 26.750 -4.845 1.652 1.00 87.82 414 ASN A N 1
ATOM 3008 C CA . ASN A 1 383 ? 27.718 -5.706 2.336 1.00 88.43 414 ASN A CA 1
ATOM 3009 C C . ASN A 1 383 ? 29.157 -5.610 1.834 1.00 97.89 414 ASN A C 1
ATOM 3010 O O . ASN A 1 383 ? 30.054 -6.205 2.447 1.00 96.44 414 ASN A O 1
ATOM 3015 N N . GLU A 1 384 ? 29.354 -5.000 0.664 1.00 95.43 415 GLU A N 1
ATOM 3016 C CA . GLU A 1 384 ? 30.708 -5.013 0.047 1.00 99.11 415 GLU A CA 1
ATOM 3017 C C . GLU A 1 384 ? 31.539 -3.833 0.554 1.00 95.70 415 GLU A C 1
ATOM 3018 O O . GLU A 1 384 ? 32.320 -4.037 1.501 1.00 92.71 415 GLU A O 1
ATOM 3024 N N . ASP A 1 385 ? 31.392 -2.666 -0.077 1.00 94.38 416 ASP A N 1
ATOM 3025 C CA . ASP A 1 385 ? 32.210 -1.485 0.305 1.00 84.73 416 ASP A CA 1
ATOM 3026 C C . ASP A 1 385 ? 31.953 -1.144 1.775 1.00 79.87 416 ASP A C 1
ATOM 3027 O O . ASP A 1 385 ? 31.187 -0.203 2.040 1.00 79.71 416 ASP A O 1
ATOM 3032 N N . ILE A 1 386 ? 32.552 -1.903 2.692 1.00 78.01 417 ILE A N 1
ATOM 3033 C CA . ILE A 1 386 ? 32.435 -1.589 4.143 1.00 71.74 417 ILE A CA 1
ATOM 3034 C C . ILE A 1 386 ? 33.370 -0.407 4.410 1.00 69.25 417 ILE A C 1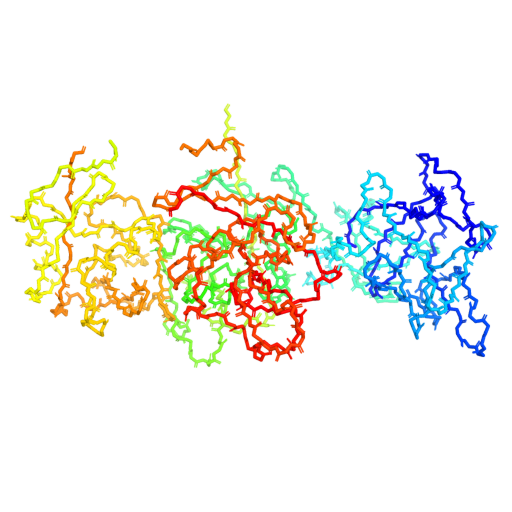
ATOM 3035 O O . ILE A 1 386 ? 33.115 0.349 5.372 1.00 64.08 417 ILE A O 1
ATOM 3040 N N . LYS A 1 387 ? 34.380 -0.227 3.551 1.00 70.57 418 LYS A N 1
ATOM 3041 C CA . LYS A 1 387 ? 35.337 0.846 3.808 1.00 72.64 418 LYS A CA 1
ATOM 3042 C C . LYS A 1 387 ? 34.798 2.246 3.520 1.00 75.30 418 LYS A C 1
ATOM 3043 O O . LYS A 1 387 ? 35.369 3.228 4.025 1.00 62.28 418 LYS A O 1
ATOM 3049 N N . GLU A 1 388 ? 33.728 2.374 2.730 1.00 68.35 419 GLU A N 1
ATOM 3050 C CA . GLU A 1 388 ? 33.118 3.676 2.510 1.00 60.27 419 GLU A CA 1
ATOM 3051 C C . GLU A 1 388 ? 32.111 3.967 3.611 1.00 56.21 419 GLU A C 1
ATOM 3052 O O . GLU A 1 388 ? 31.302 3.110 3.991 1.00 49.79 419 GLU A O 1
ATOM 3058 N N . GLU A 1 389 ? 32.176 5.187 4.119 1.00 49.61 420 GLU A N 1
ATOM 3059 C CA . GLU A 1 389 ? 31.210 5.660 5.088 1.00 40.11 420 GLU A CA 1
ATOM 3060 C C . GLU A 1 389 ? 29.836 5.809 4.437 1.00 38.12 420 GLU A C 1
ATOM 3061 O O . GLU A 1 389 ? 29.724 5.998 3.225 1.00 43.72 420 GLU A O 1
ATOM 3067 N N . VAL A 1 390 ? 28.783 5.695 5.252 1.00 37.81 421 VAL A N 1
ATOM 3068 C CA . VAL A 1 390 ? 27.401 5.876 4.811 1.00 34.64 421 VAL A CA 1
ATOM 3069 C C . VAL A 1 390 ? 26.715 6.878 5.729 1.00 31.33 421 VAL A C 1
ATOM 3070 O O . VAL A 1 390 ? 26.809 6.765 6.954 1.00 32.59 421 VAL A O 1
ATOM 3074 N N . TRP A 1 391 ? 26.019 7.847 5.136 1.00 33.20 422 TRP A N 1
ATOM 3075 C CA . TRP A 1 391 ? 25.373 8.904 5.901 1.00 37.01 422 TRP A CA 1
ATOM 3076 C C . TRP A 1 391 ? 24.204 8.366 6.719 1.00 40.48 422 TRP A C 1
ATOM 3077 O O . TRP A 1 391 ? 23.471 7.463 6.295 1.00 35.29 422 TRP A O 1
ATOM 3088 N N . ILE A 1 392 ? 24.003 8.992 7.878 1.00 37.93 423 ILE A N 1
ATOM 3089 C CA . ILE A 1 392 ? 22.982 8.655 8.858 1.00 30.57 423 ILE A CA 1
ATOM 3090 C C . ILE A 1 392 ? 22.317 9.971 9.250 1.00 34.14 423 ILE A C 1
ATOM 3091 O O . ILE A 1 392 ? 22.894 11.049 9.100 1.00 39.42 423 ILE A O 1
ATOM 3096 N N . GLY A 1 393 ? 21.090 9.890 9.741 1.00 35.75 424 GLY A N 1
ATOM 3097 C CA . GLY A 1 393 ? 20.335 11.105 9.989 1.00 31.99 424 GLY A CA 1
ATOM 3098 C C . GLY A 1 393 ? 20.960 12.117 10.928 1.00 37.73 424 GLY A C 1
ATOM 3099 O O . GLY A 1 393 ? 20.582 13.293 10.912 1.00 36.14 424 GLY A O 1
ATOM 3100 N N . LEU A 1 394 ? 21.926 11.688 11.739 1.00 38.44 425 LEU A N 1
ATOM 3101 C CA . LEU A 1 394 ? 22.337 12.254 13.018 1.00 30.88 425 LEU A CA 1
ATOM 3102 C C . LEU A 1 394 ? 23.226 13.461 12.778 1.00 36.58 425 LEU A C 1
ATOM 3103 O O . LEU A 1 394 ? 24.190 13.375 12.011 1.00 41.23 425 LEU A O 1
ATOM 3108 N N . LYS A 1 395 ? 22.906 14.586 13.423 1.00 34.26 426 LYS A N 1
ATOM 3109 C CA . LYS A 1 395 ? 23.599 15.824 13.089 1.00 32.10 426 LYS A CA 1
ATOM 3110 C C . LYS A 1 395 ? 23.477 16.793 14.244 1.00 33.01 426 LYS A C 1
ATOM 3111 O O . LYS A 1 395 ? 22.480 16.783 14.963 1.00 32.20 426 LYS A O 1
ATOM 3117 N N . ASN A 1 396 ? 24.514 17.618 14.420 1.00 38.26 427 ASN A N 1
ATOM 3118 C CA . ASN A 1 396 ? 24.530 18.685 15.413 1.00 37.96 427 ASN A CA 1
ATOM 3119 C C . ASN A 1 396 ? 24.634 20.032 14.720 1.00 41.39 427 ASN A C 1
ATOM 3120 O O . ASN A 1 396 ? 25.315 20.159 13.701 1.00 51.49 427 ASN A O 1
ATOM 3125 N N . ILE A 1 397 ? 23.981 21.049 15.283 1.00 38.91 428 ILE A N 1
ATOM 3126 C CA . ILE A 1 397 ? 24.208 22.417 14.819 1.00 48.98 428 ILE A CA 1
ATOM 3127 C C . ILE A 1 397 ? 24.488 23.372 15.980 1.00 54.61 428 ILE A C 1
ATOM 3128 O O . ILE A 1 397 ? 24.509 24.596 15.797 1.00 50.98 428 ILE A O 1
ATOM 3133 N N . ASN A 1 398 ? 24.732 22.837 17.173 1.00 54.31 429 ASN A N 1
ATOM 3134 C CA . ASN A 1 398 ? 24.846 23.670 18.358 1.00 50.01 429 ASN A CA 1
ATOM 3135 C C . ASN A 1 398 ? 26.248 23.635 18.952 1.00 45.50 429 ASN A C 1
ATOM 3136 O O . ASN A 1 398 ? 27.082 22.791 18.602 1.00 38.61 429 ASN A O 1
ATOM 3141 N N . ILE A 1 399 ? 26.489 24.602 19.837 1.00 42.84 430 ILE A N 1
ATOM 3142 C CA . ILE A 1 399 ? 27.656 24.653 20.715 1.00 45.13 430 ILE A CA 1
ATOM 3143 C C . ILE A 1 399 ? 27.137 24.981 22.108 1.00 43.32 430 ILE A C 1
ATOM 3144 O O . ILE A 1 399 ? 26.659 26.099 22.330 1.00 44.52 430 ILE A O 1
ATOM 3149 N N . PRO A 1 400 ? 27.220 24.065 23.071 1.00 39.95 431 PRO A N 1
ATOM 3150 C CA . PRO A 1 400 ? 27.874 22.754 23.004 1.00 39.97 431 PRO A CA 1
ATOM 3151 C C . PRO A 1 400 ? 27.108 21.777 22.118 1.00 38.02 431 PRO A C 1
ATOM 3152 O O . PRO A 1 400 ? 25.967 22.021 21.754 1.00 39.32 431 PRO A O 1
ATOM 3156 N N . THR A 1 401 ? 27.757 20.669 21.766 1.00 37.54 432 THR A N 1
ATOM 3157 C CA . THR A 1 401 ? 27.241 19.720 20.788 1.00 32.11 432 THR A CA 1
ATOM 3158 C C . THR A 1 401 ? 25.947 19.055 21.260 1.00 37.77 432 THR A C 1
ATOM 3159 O O . THR A 1 401 ? 25.752 18.754 22.445 1.00 36.51 432 THR A O 1
ATOM 3163 N N . LEU A 1 402 ? 25.068 18.782 20.301 1.00 31.26 433 LEU A N 1
ATOM 3164 C CA . LEU A 1 402 ? 23.845 18.052 20.605 1.00 33.26 433 LEU A CA 1
ATOM 3165 C C . LEU A 1 402 ? 23.423 17.355 19.307 1.00 33.63 433 LEU A C 1
ATOM 3166 O O . LEU A 1 402 ? 22.745 17.944 18.473 1.00 36.87 433 LEU A O 1
ATOM 3171 N N . PHE A 1 403 ? 23.861 16.120 19.144 1.00 33.91 434 PHE A N 1
ATOM 3172 C CA . PHE A 1 403 ? 23.426 15.384 17.973 1.00 36.26 434 PHE A CA 1
ATOM 3173 C C . PHE A 1 403 ? 21.947 15.062 18.090 1.00 39.06 434 PHE A C 1
ATOM 3174 O O . PHE A 1 403 ? 21.451 14.744 19.175 1.00 43.60 434 PHE A O 1
ATOM 3182 N N . GLN A 1 404 ? 21.242 15.161 16.967 1.00 32.57 435 GLN A N 1
ATOM 3183 C CA . GLN A 1 404 ? 19.815 14.912 16.924 1.00 30.34 435 GLN A CA 1
ATOM 3184 C C . GLN A 1 404 ? 19.479 14.198 15.631 1.00 32.33 435 GLN A C 1
ATOM 3185 O O . GLN A 1 404 ? 20.247 14.210 14.665 1.00 39.75 435 GLN A O 1
ATOM 3191 N N . TRP A 1 405 ? 18.325 13.560 15.611 1.00 31.26 436 TRP A N 1
ATOM 3192 C CA . TRP A 1 405 ? 17.931 12.889 14.390 1.00 35.68 436 TRP A CA 1
ATOM 3193 C C . TRP A 1 405 ? 17.163 13.857 13.509 1.00 40.68 436 TRP A C 1
ATOM 3194 O O . TRP A 1 405 ? 16.489 14.767 14.000 1.00 42.00 436 TRP A O 1
ATOM 3205 N N . SER A 1 406 ? 17.296 13.679 12.190 1.00 45.01 437 SER A N 1
ATOM 3206 C CA . SER A 1 406 ? 16.600 14.586 11.289 1.00 40.50 437 SER A CA 1
ATOM 3207 C C . SER A 1 406 ? 15.096 14.412 11.394 1.00 42.81 437 SER A C 1
ATOM 3208 O O . SER A 1 406 ? 14.355 15.349 11.067 1.00 50.14 437 SER A O 1
ATOM 3211 N N . ASP A 1 407 ? 14.631 13.252 11.867 1.00 34.68 438 ASP A N 1
ATOM 3212 C CA . ASP A 1 407 ? 13.205 13.014 12.013 1.00 37.54 438 ASP A CA 1
ATOM 3213 C C . ASP A 1 407 ? 12.719 13.204 13.446 1.00 32.66 438 ASP A C 1
ATOM 3214 O O . ASP A 1 407 ? 11.671 12.677 13.807 1.00 42.70 438 ASP A O 1
ATOM 3219 N N . GLY A 1 408 ? 13.447 13.948 14.264 1.00 34.98 439 GLY A N 1
ATOM 3220 C CA . GLY A 1 408 ? 12.954 14.358 15.563 1.00 33.95 439 GLY A CA 1
ATOM 3221 C C . GLY A 1 408 ? 12.678 13.254 16.569 1.00 42.15 439 GLY A C 1
ATOM 3222 O O . GLY A 1 408 ? 12.266 13.537 17.707 1.00 33.12 439 GLY A O 1
ATOM 3223 N N . THR A 1 409 ? 12.884 11.998 16.159 1.00 36.45 440 THR A N 1
ATOM 3224 C CA . THR A 1 409 ? 12.785 10.887 17.089 1.00 36.46 440 THR A CA 1
ATOM 3225 C C . THR A 1 409 ? 13.916 10.954 18.112 1.00 40.42 440 THR A C 1
ATOM 3226 O O . THR A 1 409 ? 15.000 11.482 17.839 1.00 36.30 440 THR A O 1
ATOM 3230 N N . GLU A 1 410 ? 13.643 10.435 19.311 1.00 40.56 441 GLU A N 1
ATOM 3231 C CA . GLU A 1 410 ? 14.568 10.616 20.415 1.00 36.98 441 GLU A CA 1
ATOM 3232 C C . GLU A 1 410 ? 15.841 9.803 20.212 1.00 40.71 441 GLU A C 1
ATOM 3233 O O . GLU A 1 410 ? 15.839 8.720 19.616 1.00 40.44 441 GLU A O 1
ATOM 3239 N N . VAL A 1 411 ? 16.944 10.363 20.701 1.00 36.45 442 VAL A N 1
ATOM 3240 C CA . VAL A 1 411 ? 18.258 9.743 20.583 1.00 36.99 442 VAL A CA 1
ATOM 3241 C C . VAL A 1 411 ? 18.362 8.711 21.700 1.00 31.06 442 VAL A C 1
ATOM 3242 O O . VAL A 1 411 ? 18.546 9.074 22.855 1.00 27.90 442 VAL A O 1
ATOM 3246 N N . THR A 1 412 ? 18.223 7.435 21.334 1.00 28.60 443 THR A N 1
ATOM 3247 C CA . THR A 1 412 ? 18.272 6.344 22.341 1.00 29.12 443 THR A CA 1
ATOM 3248 C C . THR A 1 412 ? 19.638 5.659 22.278 1.00 32.79 443 THR A C 1
ATOM 3249 O O . THR A 1 412 ? 20.267 5.505 23.342 1.00 38.24 443 THR A O 1
ATOM 3253 N N . LEU A 1 413 ? 20.074 5.271 21.077 1.00 27.94 444 LEU A N 1
ATOM 3254 C CA . LEU A 1 413 ? 21.356 4.531 20.936 1.00 28.64 444 LEU A CA 1
ATOM 3255 C C . LEU A 1 413 ? 22.384 5.409 20.220 1.00 33.36 444 LEU A C 1
ATOM 3256 O O . LEU A 1 413 ? 22.042 5.957 19.154 1.00 40.81 444 LEU A O 1
ATOM 3261 N N . THR A 1 414 ? 23.579 5.562 20.798 1.00 32.71 445 THR A N 1
ATOM 3262 C CA . THR A 1 414 ? 24.657 6.301 20.112 1.00 29.37 445 THR A CA 1
ATOM 3263 C C . THR A 1 414 ? 25.871 5.378 19.969 1.00 31.45 445 THR A C 1
ATOM 3264 O O . THR A 1 414 ? 26.687 5.267 20.888 1.00 38.98 445 THR A O 1
ATOM 3268 N N . TYR A 1 415 ? 26.016 4.759 18.801 1.00 31.38 446 TYR A N 1
ATOM 3269 C CA . TYR A 1 415 ? 26.901 3.609 18.595 1.00 29.00 446 TYR A CA 1
ATOM 3270 C C . TYR A 1 415 ? 28.263 4.056 18.062 1.00 26.64 446 TYR A C 1
ATOM 3271 O O . TYR A 1 415 ? 28.687 3.674 16.965 1.00 30.34 446 TYR A O 1
ATOM 3280 N N . TRP A 1 416 ? 28.973 4.828 18.878 1.00 25.82 447 TRP A N 1
ATOM 3281 C CA . TRP A 1 416 ? 30.236 5.441 18.464 1.00 24.44 447 TRP A CA 1
ATOM 3282 C C . TRP A 1 416 ? 31.367 4.430 18.289 1.00 25.46 447 TRP A C 1
ATOM 3283 O O . TRP A 1 416 ? 31.547 3.529 19.107 1.00 27.44 447 TRP A O 1
ATOM 3294 N N . ASP A 1 417 ? 32.154 4.613 17.229 1.00 31.17 448 ASP A N 1
ATOM 3295 C CA . ASP A 1 417 ? 33.405 3.895 16.991 1.00 29.65 448 ASP A CA 1
ATOM 3296 C C . ASP A 1 417 ? 34.502 4.404 17.930 1.00 29.61 448 ASP A C 1
ATOM 3297 O O . ASP A 1 417 ? 34.335 5.392 18.655 1.00 26.25 448 ASP A O 1
ATOM 3302 N N . GLU A 1 418 ? 35.651 3.730 17.889 1.00 28.60 449 GLU A N 1
ATOM 3303 C CA . GLU A 1 418 ? 36.757 4.086 18.774 1.00 31.75 449 GLU A CA 1
ATOM 3304 C C . GLU A 1 418 ? 37.216 5.516 18.515 1.00 30.43 449 GLU A C 1
ATOM 3305 O O . GLU A 1 418 ? 37.343 5.950 17.363 1.00 35.07 449 GLU A O 1
ATOM 3311 N N . ASN A 1 419 ? 37.455 6.251 19.590 1.00 29.88 450 ASN A N 1
ATOM 3312 C CA . ASN A 1 419 ? 37.773 7.679 19.569 1.00 36.77 450 ASN A CA 1
ATOM 3313 C C . ASN A 1 419 ? 36.662 8.523 18.963 1.00 38.78 450 ASN A C 1
ATOM 3314 O O . ASN A 1 419 ? 36.865 9.717 18.702 1.00 43.03 450 ASN A O 1
ATOM 3319 N N . GLU A 1 420 ? 35.509 7.959 18.741 1.00 32.07 451 GLU A N 1
ATOM 3320 C CA . GLU A 1 420 ? 34.389 8.810 18.425 1.00 31.85 451 GLU A CA 1
ATOM 3321 C C . GLU A 1 420 ? 33.526 9.030 19.660 1.00 32.87 451 GLU A C 1
ATOM 3322 O O . GLU A 1 420 ? 33.615 8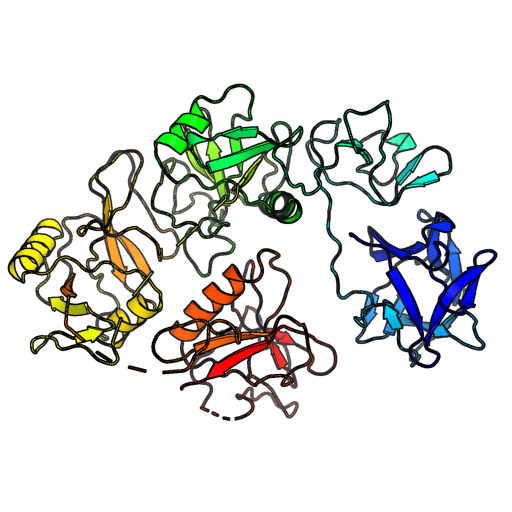.280 20.637 1.00 34.83 451 GLU A O 1
ATOM 3328 N N . PRO A 1 421 ? 32.682 10.065 19.673 1.00 38.99 452 PRO A N 1
ATOM 3329 C CA . PRO A 1 421 ? 32.468 11.101 18.651 1.00 35.63 452 PRO A CA 1
ATOM 3330 C C . PRO A 1 421 ? 33.485 12.226 18.735 1.00 35.44 452 PRO A C 1
ATOM 3331 O O . PRO A 1 421 ? 33.605 12.962 19.720 1.00 31.76 452 PRO A O 1
ATOM 3335 N N . ASN A 1 422 ? 34.232 12.349 17.649 1.00 36.51 453 ASN A N 1
ATOM 3336 C CA . ASN A 1 422 ? 35.277 13.356 17.467 1.00 41.00 453 ASN A CA 1
ATOM 3337 C C . ASN A 1 422 ? 34.622 14.650 16.998 1.00 39.10 453 ASN A C 1
ATOM 3338 O O . ASN A 1 422 ? 34.393 14.844 15.802 1.00 36.42 453 ASN A O 1
ATOM 3343 N N . VAL A 1 423 ? 34.289 15.550 17.922 1.00 37.12 454 VAL A N 1
ATOM 3344 C CA . VAL A 1 423 ? 33.722 16.808 17.434 1.00 43.12 454 VAL A CA 1
ATOM 3345 C C . VAL A 1 423 ? 34.881 17.776 17.236 1.00 49.62 454 VAL A C 1
ATOM 3346 O O . VAL A 1 423 ? 35.795 17.855 18.081 1.00 45.45 454 VAL A O 1
ATOM 3350 N N . PRO A 1 424 ? 34.925 18.461 16.099 1.00 46.80 455 PRO A N 1
ATOM 3351 C CA . PRO A 1 424 ? 35.811 19.616 15.961 1.00 40.41 455 PRO A CA 1
ATOM 3352 C C . PRO A 1 424 ? 35.388 20.731 16.899 1.00 45.45 455 PRO A C 1
ATOM 3353 O O . PRO A 1 424 ? 34.235 20.813 17.326 1.00 48.32 455 PRO A O 1
ATOM 3357 N N . TYR A 1 425 ? 36.354 21.587 17.245 1.00 52.47 456 TYR A N 1
ATOM 3358 C CA . TYR A 1 425 ? 36.095 22.702 18.152 1.00 51.50 456 TYR A CA 1
ATOM 3359 C C . TYR A 1 425 ? 35.576 23.929 17.405 1.00 61.20 456 TYR A C 1
ATOM 3360 O O . TYR A 1 425 ? 36.105 24.299 16.348 1.00 53.14 456 TYR A O 1
ATOM 3369 N N . ASN A 1 426 ? 34.531 24.553 17.975 1.00 63.56 457 ASN A N 1
ATOM 3370 C CA . ASN A 1 426 ? 33.916 25.777 17.434 1.00 60.92 457 ASN A CA 1
ATOM 3371 C C . ASN A 1 426 ? 33.623 25.658 15.940 1.00 52.09 457 ASN A C 1
ATOM 3372 O O . ASN A 1 426 ? 33.878 26.582 15.173 1.00 66.86 457 ASN A O 1
ATOM 3377 N N . LYS A 1 427 ? 33.069 24.516 15.512 1.00 49.94 458 LYS A N 1
ATOM 3378 C CA . LYS A 1 427 ? 32.976 24.256 14.069 1.00 49.20 458 LYS A CA 1
ATOM 3379 C C . LYS A 1 427 ? 31.742 23.394 13.763 1.00 47.04 458 LYS A C 1
ATOM 3380 O O . LYS A 1 427 ? 31.838 22.188 13.543 1.00 54.86 458 LYS A O 1
ATOM 3386 N N . THR A 1 428 ? 30.511 24.062 13.713 1.00 42.72 459 THR A N 1
ATOM 3387 C CA . THR A 1 428 ? 29.248 23.418 13.353 1.00 40.07 459 THR A CA 1
ATOM 3388 C C . THR A 1 428 ? 28.930 23.666 11.881 1.00 49.76 459 THR A C 1
ATOM 3389 O O . THR A 1 428 ? 29.353 24.678 11.323 1.00 53.47 459 THR A O 1
ATOM 3393 N N . PRO A 1 429 ? 28.150 22.814 11.187 1.00 53.05 460 PRO A N 1
ATOM 3394 C CA . PRO A 1 429 ? 27.394 21.640 11.642 1.00 50.58 460 PRO A CA 1
ATOM 3395 C C . PRO A 1 429 ? 28.249 20.374 11.667 1.00 49.05 460 PRO A C 1
ATOM 3396 O O . PRO A 1 429 ? 29.259 20.258 10.970 1.00 43.46 460 PRO A O 1
ATOM 3400 N N . ASN A 1 430 ? 27.834 19.371 12.432 1.00 50.07 461 ASN A N 1
ATOM 3401 C CA . ASN A 1 430 ? 28.594 18.136 12.579 1.00 46.10 461 ASN A CA 1
ATOM 3402 C C . ASN A 1 430 ? 27.693 16.966 12.233 1.00 41.69 461 ASN A C 1
ATOM 3403 O O . ASN A 1 430 ? 26.632 16.801 12.844 1.00 44.06 461 ASN A O 1
ATOM 3408 N N . CYS A 1 431 ? 28.096 16.182 11.236 1.00 39.79 462 CYS A N 1
ATOM 3409 C CA . CYS A 1 431 ? 27.289 15.098 10.694 1.00 39.47 462 CYS A CA 1
ATOM 3410 C C . CYS A 1 431 ? 27.920 13.762 11.067 1.00 41.45 462 CYS A C 1
ATOM 3411 O O . CYS A 1 431 ? 29.060 13.705 11.530 1.00 48.59 462 CYS A O 1
ATOM 3414 N N . VAL A 1 432 ? 27.166 12.679 10.893 1.00 38.65 463 VAL A N 1
ATOM 3415 C CA . VAL A 1 432 ? 27.556 11.377 11.428 1.00 31.21 463 VAL A CA 1
ATOM 3416 C C . VAL A 1 432 ? 27.326 10.303 10.380 1.00 36.14 463 VAL A C 1
ATOM 3417 O O . VAL A 1 432 ? 26.240 10.223 9.796 1.00 37.59 463 VAL A O 1
ATOM 3421 N N . SER A 1 433 ? 28.329 9.453 10.170 1.00 33.07 464 SER A N 1
ATOM 3422 C CA . SER A 1 433 ? 28.250 8.362 9.212 1.00 30.50 464 SER A CA 1
ATOM 3423 C C . SER A 1 433 ? 28.629 7.057 9.892 1.00 34.69 464 SER A C 1
ATOM 3424 O O . SER A 1 433 ? 29.139 7.040 11.017 1.00 37.30 464 SER A O 1
ATOM 3427 N N . TYR A 1 434 ? 28.413 5.953 9.184 1.00 33.23 465 TYR A N 1
ATOM 3428 C CA . TYR A 1 434 ? 28.750 4.636 9.692 1.00 32.97 465 TYR A CA 1
ATOM 3429 C C . TYR A 1 434 ? 29.657 3.898 8.710 1.00 36.99 465 TYR A C 1
ATOM 3430 O O . TYR A 1 434 ? 29.514 4.034 7.490 1.00 35.47 465 TYR A O 1
ATOM 3439 N N . LEU A 1 435 ? 30.608 3.137 9.251 1.00 33.91 466 LEU A N 1
ATOM 3440 C CA . LEU A 1 435 ? 31.528 2.344 8.443 1.00 40.52 466 LEU A CA 1
ATOM 3441 C C . LEU A 1 435 ? 32.060 1.206 9.296 1.00 44.65 466 LEU A C 1
ATOM 3442 O O . LEU A 1 435 ? 31.927 1.212 10.520 1.00 44.55 466 LEU A O 1
ATOM 3447 N N . GLY A 1 436 ? 32.697 0.242 8.637 1.00 48.49 467 GLY A N 1
ATOM 3448 C CA . GLY A 1 436 ? 33.353 -0.844 9.331 1.00 48.66 467 GLY A CA 1
ATOM 3449 C C . GLY A 1 436 ? 32.450 -2.046 9.538 1.00 47.16 467 GLY A C 1
ATOM 3450 O O . GLY A 1 436 ? 31.249 -2.034 9.251 1.00 44.16 467 GLY A O 1
ATOM 3451 N N . GLU A 1 437 ? 33.059 -3.106 10.078 1.00 45.36 468 GLU A N 1
ATOM 3452 C CA . GLU A 1 437 ? 32.398 -4.402 10.149 1.00 47.26 468 GLU A CA 1
ATOM 3453 C C . GLU A 1 437 ? 31.127 -4.358 10.980 1.00 45.23 468 GLU A C 1
ATOM 3454 O O . GLU A 1 437 ? 30.226 -5.178 10.766 1.00 45.75 468 GLU A O 1
ATOM 3460 N N . LEU A 1 438 ? 31.019 -3.405 11.898 1.00 44.81 469 LEU A N 1
ATOM 3461 C CA . LEU A 1 438 ? 29.951 -3.407 12.880 1.00 39.88 469 LEU A CA 1
ATOM 3462 C C . LEU A 1 438 ? 28.927 -2.300 12.672 1.00 39.72 469 LEU A C 1
ATOM 3463 O O . LEU A 1 438 ? 27.953 -2.234 13.427 1.00 43.43 469 LEU A O 1
ATOM 3468 N N . GLY A 1 439 ? 29.095 -1.446 11.669 1.00 35.23 470 GLY A N 1
ATOM 3469 C CA . GLY A 1 439 ? 28.130 -0.387 11.489 1.00 36.65 470 GLY A CA 1
ATOM 3470 C C . GLY A 1 439 ? 28.328 0.779 12.421 1.00 35.95 470 GLY A C 1
ATOM 3471 O O . GLY A 1 439 ? 27.396 1.571 12.628 1.00 30.28 470 GLY A O 1
ATOM 3472 N N . GLN A 1 440 ? 29.530 0.912 12.969 1.00 35.67 471 GLN A N 1
ATOM 3473 C CA . GLN A 1 440 ? 29.852 1.899 13.980 1.00 35.31 471 GLN A CA 1
ATOM 3474 C C . GLN A 1 440 ? 29.889 3.300 13.380 1.00 34.10 471 GLN A C 1
ATOM 3475 O O . GLN A 1 440 ? 30.047 3.483 12.176 1.00 39.08 471 GLN A O 1
ATOM 3481 N N . TRP A 1 441 ? 29.790 4.294 14.254 1.00 30.17 472 TRP A N 1
ATOM 3482 C CA . TRP A 1 441 ? 29.527 5.671 13.875 1.00 29.12 472 TRP A CA 1
ATOM 3483 C C . TRP A 1 441 ? 30.727 6.577 14.134 1.00 35.14 472 TRP A C 1
ATOM 3484 O O . TRP A 1 441 ? 31.362 6.500 15.190 1.00 36.17 472 TRP A O 1
ATOM 3495 N N . LYS A 1 442 ? 30.995 7.494 13.203 1.00 36.78 473 LYS A N 1
ATOM 3496 C CA . LYS A 1 442 ? 31.972 8.552 13.428 1.00 32.47 473 LYS A CA 1
ATOM 3497 C C . LYS A 1 442 ? 31.349 9.876 13.038 1.00 35.99 473 LYS A C 1
ATOM 3498 O O . LYS A 1 442 ? 30.342 9.918 12.322 1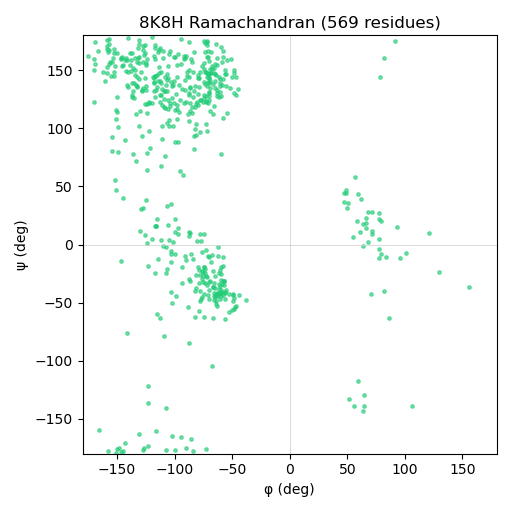.00 34.79 473 LYS A O 1
ATOM 3504 N N . VAL A 1 443 ? 31.950 10.959 13.543 1.00 32.43 474 VAL A N 1
ATOM 3505 C CA . VAL A 1 443 ? 31.588 12.308 13.115 1.00 36.44 474 VAL A CA 1
ATOM 3506 C C . VAL A 1 443 ? 32.263 12.614 11.780 1.00 36.30 474 VAL A C 1
ATOM 3507 O O . VAL A 1 443 ? 33.396 12.184 11.531 1.00 35.33 474 VAL A O 1
ATOM 3511 N N . GLN A 1 444 ? 31.569 13.341 10.901 1.00 35.66 475 GLN A N 1
ATOM 3512 C CA . GLN A 1 444 ? 32.091 13.632 9.571 1.00 33.20 475 GLN A CA 1
ATOM 3513 C C . GLN A 1 444 ? 31.741 15.045 9.152 1.00 36.57 475 GLN A C 1
ATOM 3514 O O . GLN A 1 444 ? 30.790 15.648 9.651 1.00 38.68 475 GLN A O 1
ATOM 3520 N N . SER A 1 445 ? 32.522 15.548 8.194 1.00 43.99 476 SER A N 1
ATOM 3521 C CA . SER A 1 445 ? 32.266 16.834 7.552 1.00 46.55 476 SER A CA 1
ATOM 3522 C C . SER A 1 445 ? 31.059 16.728 6.618 1.00 44.62 476 SER A C 1
ATOM 3523 O O . SER A 1 445 ? 31.062 15.931 5.670 1.00 40.07 476 SER A O 1
ATOM 3526 N N . CYS A 1 446 ? 30.045 17.564 6.859 1.00 46.85 477 CYS A N 1
ATOM 3527 C CA . CYS A 1 446 ? 28.764 17.414 6.173 1.00 44.51 477 CYS A CA 1
ATOM 3528 C C . CYS A 1 446 ? 28.854 17.470 4.649 1.00 47.71 477 CYS A C 1
ATOM 3529 O O . CYS A 1 446 ? 27.864 17.144 3.987 1.00 46.47 477 CYS A O 1
ATOM 3532 N N . GLU A 1 447 ? 29.995 17.851 4.068 1.00 48.96 478 GLU A N 1
ATOM 3533 C CA . GLU A 1 447 ? 30.081 17.952 2.617 1.00 50.20 478 GLU A CA 1
ATOM 3534 C C . GLU A 1 447 ? 30.548 16.677 1.947 1.00 45.10 478 GLU A C 1
ATOM 3535 O O . GLU A 1 447 ? 30.495 16.587 0.715 1.00 45.89 478 GLU A O 1
ATOM 3541 N N . GLU A 1 448 ? 31.015 15.705 2.708 1.00 41.63 479 GLU A N 1
ATOM 3542 C CA . GLU A 1 448 ? 31.550 14.506 2.092 1.00 45.93 479 GLU A CA 1
ATOM 3543 C C . GLU A 1 448 ? 30.472 13.769 1.311 1.00 43.00 479 GLU A C 1
ATOM 3544 O O . GLU A 1 448 ? 29.394 13.480 1.828 1.00 42.57 479 GLU A O 1
ATOM 3550 N N . LYS A 1 449 ? 30.765 13.465 0.056 1.00 45.67 480 LYS A N 1
ATOM 3551 C CA . LYS A 1 449 ? 29.789 12.782 -0.781 1.00 47.02 480 LYS A CA 1
ATOM 3552 C C . LYS A 1 449 ? 29.883 11.297 -0.458 1.00 44.48 480 LYS A C 1
ATOM 3553 O O . LYS A 1 449 ? 30.787 10.590 -0.915 1.00 41.55 480 LYS A O 1
ATOM 3559 N N . LEU A 1 450 ? 28.956 10.835 0.371 1.00 42.55 481 LEU A N 1
ATOM 3560 C CA . LEU A 1 450 ? 28.869 9.444 0.772 1.00 44.78 481 LEU A CA 1
ATOM 3561 C C . LEU A 1 450 ? 27.551 8.863 0.283 1.00 45.69 481 LEU A C 1
ATOM 3562 O O . LEU A 1 450 ? 26.596 9.589 -0.001 1.00 43.19 481 LEU A O 1
ATOM 3567 N N . LYS A 1 451 ? 27.498 7.539 0.199 1.00 44.33 482 LYS A N 1
ATOM 3568 C CA . LYS A 1 451 ? 26.204 6.898 0.119 1.00 41.70 482 LYS A CA 1
ATOM 3569 C C . LYS A 1 451 ? 25.385 7.249 1.369 1.00 41.42 482 LYS A C 1
ATOM 3570 O O . LYS A 1 451 ? 25.884 7.827 2.332 1.00 43.41 482 LYS A O 1
ATOM 3576 N N . TYR A 1 452 ? 24.104 6.916 1.350 1.00 43.45 483 TYR A N 1
ATOM 3577 C CA . TYR A 1 452 ? 23.261 7.212 2.500 1.00 40.65 483 TYR A CA 1
ATOM 3578 C C . TYR A 1 452 ? 22.069 6.266 2.478 1.00 46.34 483 TYR A C 1
ATOM 3579 O O . TYR A 1 452 ? 21.914 5.443 1.566 1.00 45.54 483 TYR A O 1
ATOM 3588 N N . VAL A 1 453 ? 21.220 6.368 3.507 1.00 42.58 484 VAL A N 1
ATOM 3589 C CA . VAL A 1 453 ? 20.040 5.456 3.613 1.00 44.93 484 VAL A CA 1
ATOM 3590 C C . VAL A 1 453 ? 18.789 6.281 3.932 1.00 44.04 484 VAL A C 1
ATOM 3591 O O . VAL A 1 453 ? 18.872 7.157 4.816 1.00 41.13 484 VAL A O 1
ATOM 3595 N N . CYS A 1 454 ? 17.675 6.004 3.247 1.00 41.66 485 CYS A N 1
ATOM 3596 C CA . CYS A 1 454 ? 16.398 6.706 3.543 1.00 45.57 485 CYS A CA 1
ATOM 3597 C C . CYS A 1 454 ? 15.507 5.793 4.394 1.00 41.82 485 CYS A C 1
ATOM 3598 O O . CYS A 1 454 ? 15.489 4.576 4.124 1.00 41.40 485 CYS A O 1
ATOM 3601 N N . LYS A 1 455 ? 14.799 6.359 5.378 1.00 42.85 486 LYS A N 1
ATOM 3602 C CA . LYS A 1 455 ? 13.948 5.541 6.286 1.00 47.30 486 LYS A CA 1
ATOM 3603 C C . LYS A 1 455 ? 12.486 5.983 6.176 1.00 49.26 486 LYS A C 1
ATOM 3604 O O . LYS A 1 455 ? 12.211 7.165 6.460 1.00 41.52 486 LYS A O 1
ATOM 3610 N N . ARG A 1 456 ? 11.587 5.061 5.821 1.00 51.72 487 ARG A N 1
ATOM 3611 C CA . ARG A 1 456 ? 10.174 5.383 5.645 1.00 58.23 487 ARG A CA 1
ATOM 3612 C C . ARG A 1 456 ? 9.294 4.339 6.334 1.00 56.96 487 ARG A C 1
ATOM 3613 O O . ARG A 1 456 ? 9.622 3.147 6.370 1.00 52.37 487 ARG A O 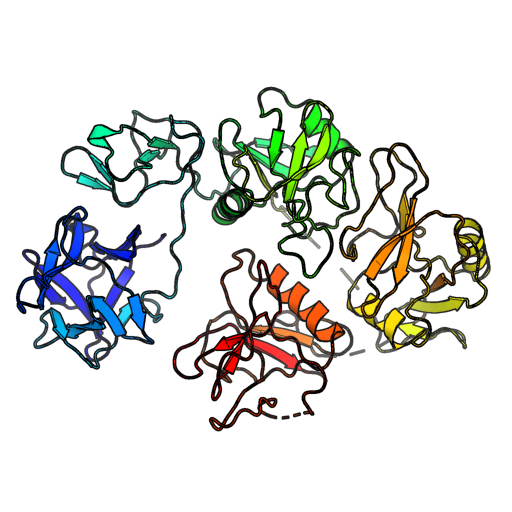1
ATOM 3621 N N . LYS A 1 457 ? 8.161 4.806 6.864 1.00 54.73 488 LYS A N 1
ATOM 3622 C CA . LYS A 1 457 ? 7.196 3.936 7.528 1.00 51.49 488 LYS A CA 1
ATOM 3623 C C . LYS A 1 457 ? 6.549 2.975 6.533 1.00 47.43 488 LYS A C 1
ATOM 3624 O O . LYS A 1 457 ? 6.185 3.363 5.421 1.00 50.36 488 LYS A O 1
ATOM 3630 N N . GLY A 1 458 ? 6.396 1.714 6.944 1.00 49.22 489 GLY A N 1
ATOM 3631 C CA . GLY A 1 458 ? 5.691 0.716 6.148 1.00 58.61 489 GLY A CA 1
ATOM 3632 C C . GLY A 1 458 ? 4.325 0.317 6.685 1.00 59.58 489 GLY A C 1
ATOM 3633 O O . GLY A 1 458 ? 3.574 1.174 7.160 1.00 53.54 489 GLY A O 1
ATOM 3634 N N . GLU A 1 459 ? 3.969 -0.966 6.606 1.00 68.77 490 GLU A N 1
ATOM 3635 C CA . GLU A 1 459 ? 2.758 -1.420 7.285 1.00 66.97 490 GLU A CA 1
ATOM 3636 C C . GLU A 1 459 ? 2.999 -1.318 8.794 1.00 72.63 490 GLU A C 1
ATOM 3637 O O . GLU A 1 459 ? 2.158 -0.828 9.549 1.00 81.09 490 GLU A O 1
ATOM 3643 N N . MET A 1 469 ? 6.565 -16.765 20.978 1.00 78.15 500 MET A N 1
ATOM 3644 C CA . MET A 1 469 ? 6.103 -15.775 21.950 1.00 81.95 500 MET A CA 1
ATOM 3645 C C . MET A 1 469 ? 7.110 -15.644 23.100 1.00 81.34 500 MET A C 1
ATOM 3646 O O . MET A 1 469 ? 7.580 -16.636 23.672 1.00 72.48 500 MET A O 1
ATOM 3651 N N . CYS A 1 470 ? 7.448 -14.397 23.431 1.00 81.18 501 CYS A N 1
ATOM 3652 C CA . CYS A 1 470 ? 8.473 -14.086 24.423 1.00 75.95 501 CYS A CA 1
ATOM 3653 C C . CYS A 1 470 ? 7.850 -13.254 25.537 1.00 77.30 501 CYS A C 1
ATOM 3654 O O . CYS A 1 470 ? 7.947 -12.016 25.532 1.00 78.85 501 CYS A O 1
ATOM 3657 N N . PRO A 1 471 ? 7.206 -13.896 26.509 1.00 78.16 502 PRO A N 1
ATOM 3658 C CA . PRO A 1 471 ? 6.572 -13.144 27.599 1.00 76.46 502 PRO A CA 1
ATOM 3659 C C . PRO A 1 471 ? 7.607 -12.343 28.368 1.00 76.64 502 PRO A C 1
ATOM 3660 O O . PRO A 1 471 ? 8.645 -12.882 28.775 1.00 75.08 502 PRO A O 1
ATOM 3664 N N . PRO A 1 472 ? 7.354 -11.057 28.614 1.00 80.47 503 PRO A N 1
ATOM 3665 C CA . PRO A 1 472 ? 8.311 -10.268 29.395 1.00 78.37 503 PRO A CA 1
ATOM 3666 C C . PRO A 1 472 ? 8.339 -10.644 30.869 1.00 72.96 503 PRO A C 1
ATOM 3667 O O . PRO A 1 472 ? 9.241 -10.188 31.583 1.00 71.97 503 PRO A O 1
ATOM 3671 N N . ASP A 1 473 ? 7.397 -11.473 31.335 1.00 74.81 504 ASP A N 1
ATOM 3672 C CA . ASP A 1 473 ? 7.426 -11.955 32.710 1.00 77.94 504 ASP A CA 1
ATOM 3673 C C . ASP A 1 473 ? 8.370 -13.140 32.851 1.00 71.17 504 ASP A C 1
ATOM 3674 O O . ASP A 1 473 ? 9.110 -13.236 33.837 1.00 69.15 504 ASP A O 1
ATOM 3679 N N . GLU A 1 474 ? 8.362 -14.043 31.867 1.00 70.33 505 GLU A N 1
ATOM 3680 C CA . GLU A 1 474 ? 9.274 -15.178 31.891 1.00 72.47 505 GLU A CA 1
ATOM 3681 C C . GLU A 1 474 ? 10.728 -14.731 31.905 1.00 68.78 505 GLU A C 1
ATOM 3682 O O . GLU A 1 474 ? 11.605 -15.513 32.289 1.00 64.00 505 GLU A O 1
ATOM 3688 N N . GLY A 1 475 ? 10.992 -13.487 31.504 1.00 73.04 506 GLY A N 1
ATOM 3689 C CA . GLY A 1 475 ? 12.297 -12.879 31.637 1.00 69.29 506 GLY A CA 1
ATOM 3690 C C . GLY A 1 475 ? 12.873 -12.442 30.313 1.00 69.16 506 GLY A C 1
ATOM 3691 O O . GLY A 1 475 ? 14.047 -12.053 30.247 1.00 70.32 506 GLY A O 1
ATOM 3692 N N . TRP A 1 476 ? 12.052 -12.474 29.260 1.00 66.20 507 TRP A N 1
ATOM 3693 C CA . TRP A 1 476 ? 12.554 -12.362 27.897 1.00 69.68 507 TRP A CA 1
ATOM 3694 C C . TRP A 1 476 ? 12.676 -10.922 27.423 1.00 70.95 507 TRP A C 1
ATOM 3695 O O . TRP A 1 476 ? 11.932 -10.031 27.845 1.00 68.49 507 TRP A O 1
ATOM 3706 N N . LYS A 1 477 ? 13.644 -10.723 26.525 1.00 69.13 508 LYS A N 1
ATOM 3707 C CA . LYS A 1 477 ? 14.039 -9.435 25.981 1.00 62.15 508 LYS A CA 1
ATOM 3708 C C . LYS A 1 477 ? 14.202 -9.615 24.479 1.00 70.24 508 LYS A C 1
ATOM 3709 O O . LYS A 1 477 ? 14.737 -10.636 24.030 1.00 67.29 508 LYS A O 1
ATOM 3715 N N . ARG A 1 478 ? 13.733 -8.631 23.703 1.00 75.94 509 ARG A N 1
ATOM 3716 C CA . ARG A 1 478 ? 13.646 -8.775 22.255 1.00 68.39 509 ARG A CA 1
ATOM 3717 C C . ARG A 1 478 ? 14.882 -8.224 21.540 1.00 62.68 509 ARG A C 1
ATOM 3718 O O . ARG A 1 478 ? 15.392 -7.142 21.862 1.00 64.90 509 ARG A O 1
ATOM 3726 N N . HIS A 1 479 ? 15.386 -9.015 20.592 1.00 52.84 510 HIS A N 1
ATOM 3727 C CA . HIS A 1 479 ? 16.498 -8.562 19.718 1.00 55.91 510 HIS A CA 1
ATOM 3728 C C . HIS A 1 479 ? 16.188 -9.164 18.348 1.00 68.90 510 HIS A C 1
ATOM 3729 O O . HIS A 1 479 ? 16.614 -10.293 18.039 1.00 64.66 510 HIS A O 1
ATOM 3736 N N . GLY A 1 480 ? 15.435 -8.419 17.536 1.00 59.79 511 GLY A N 1
ATOM 3737 C CA . GLY A 1 480 ? 15.025 -8.950 16.222 1.00 64.19 511 GLY A CA 1
ATOM 3738 C C . GLY A 1 480 ? 14.122 -10.158 16.394 1.00 66.49 511 GLY A C 1
ATOM 3739 O O . GLY A 1 480 ? 13.148 -10.064 17.168 1.00 62.91 511 GLY A O 1
ATOM 3740 N N . GLU A 1 481 ? 14.441 -11.258 15.708 1.00 75.87 512 GLU A N 1
ATOM 3741 C CA . GLU A 1 481 ? 13.614 -12.490 15.802 1.00 77.60 512 GLU A CA 1
ATOM 3742 C C . GLU A 1 481 ? 13.944 -13.222 17.105 1.00 80.17 512 GLU A C 1
ATOM 3743 O O . GLU A 1 481 ? 12.997 -13.579 17.834 1.00 83.15 512 GLU A O 1
ATOM 3749 N N . THR A 1 482 ? 15.233 -13.417 17.398 1.00 77.97 513 THR A N 1
ATOM 3750 C CA . THR A 1 482 ? 15.585 -14.198 18.575 1.00 72.49 513 THR A CA 1
ATOM 3751 C C . THR A 1 482 ? 15.253 -13.452 19.862 1.00 70.52 513 THR A C 1
ATOM 3752 O O . THR A 1 482 ? 15.381 -12.228 19.937 1.00 71.64 513 THR A O 1
ATOM 3756 N N . CYS A 1 483 ? 14.872 -14.200 20.901 1.00 67.59 514 CYS A N 1
ATOM 3757 C CA . CYS A 1 483 ? 14.684 -13.642 22.237 1.00 64.47 514 CYS A CA 1
ATOM 3758 C C . CYS A 1 483 ? 15.745 -14.159 23.202 1.00 60.88 514 CYS A C 1
ATOM 3759 O O . CYS A 1 483 ? 16.200 -15.298 23.088 1.00 57.44 514 CYS A O 1
ATOM 3762 N N . TYR A 1 484 ? 16.107 -13.328 24.181 1.00 58.48 515 TYR A N 1
ATOM 3763 C CA . TYR A 1 484 ? 17.137 -13.663 25.158 1.00 51.66 515 TYR A CA 1
ATOM 3764 C C . TYR A 1 484 ? 16.591 -13.496 26.574 1.00 55.53 515 TYR A C 1
ATOM 3765 O O . TYR A 1 484 ? 15.548 -12.874 26.796 1.00 55.16 515 TYR A O 1
ATOM 3774 N N . LYS A 1 485 ? 17.315 -14.058 27.543 1.00 51.05 516 LYS A N 1
ATOM 3775 C CA . LYS A 1 485 ? 16.885 -14.037 28.934 1.00 46.88 516 LYS A CA 1
ATOM 3776 C C . LYS A 1 485 ? 18.097 -14.311 29.805 1.00 44.51 516 LYS A C 1
ATOM 3777 O O . LYS A 1 485 ? 18.940 -15.136 29.447 1.00 45.20 516 LYS A O 1
ATOM 3783 N N . ILE A 1 486 ? 18.194 -13.607 30.930 1.00 44.87 517 ILE A N 1
ATOM 3784 C CA . ILE A 1 486 ? 19.291 -13.793 31.876 1.00 49.12 517 ILE A CA 1
ATOM 3785 C C . ILE A 1 486 ? 18.742 -14.468 33.128 1.00 46.29 517 ILE A C 1
ATOM 3786 O O . ILE A 1 486 ? 17.877 -13.913 33.818 1.00 40.90 517 ILE A O 1
ATOM 3791 N N . TYR A 1 487 ? 19.248 -15.665 33.415 1.00 47.60 518 TYR A N 1
ATOM 3792 C CA . TYR A 1 487 ? 18.915 -16.373 34.644 1.00 44.74 518 TYR A CA 1
ATOM 3793 C C . TYR A 1 487 ? 19.788 -15.821 35.766 1.00 46.99 518 TYR A C 1
ATOM 3794 O O . TYR A 1 487 ? 21.023 -15.888 35.696 1.00 49.87 518 TYR A O 1
ATOM 3803 N N . GLU A 1 488 ? 19.142 -15.299 36.808 1.00 44.08 519 GLU A N 1
ATOM 3804 C CA . GLU A 1 488 ? 19.776 -14.440 37.806 1.00 55.60 519 GLU A CA 1
ATOM 3805 C C . GLU A 1 488 ? 20.721 -15.156 38.781 1.00 58.18 519 GLU A C 1
ATOM 3806 O O . GLU A 1 488 ? 21.405 -14.473 39.552 1.00 63.67 519 GLU A O 1
ATOM 3812 N N . ASP A 1 489 ? 20.844 -16.480 38.746 1.00 54.97 520 ASP A N 1
ATOM 3813 C CA . ASP A 1 489 ? 21.644 -17.202 39.731 1.00 51.92 520 ASP A CA 1
ATOM 3814 C C . ASP A 1 489 ? 22.909 -17.753 39.086 1.00 43.25 520 ASP A C 1
ATOM 3815 O O . ASP A 1 489 ? 22.846 -18.361 38.016 1.00 48.48 520 ASP A O 1
ATOM 3820 N N . GLU A 1 490 ? 24.054 -17.530 39.739 1.00 46.25 521 GLU A N 1
ATOM 3821 C CA . GLU A 1 490 ? 25.344 -18.026 39.260 1.00 38.94 521 GLU A CA 1
ATOM 3822 C C . GLU A 1 490 ? 25.426 -19.529 39.464 1.00 44.02 521 GLU A C 1
ATOM 3823 O O . GLU A 1 490 ? 25.310 -20.008 40.598 1.00 48.90 521 GLU A O 1
ATOM 3829 N N . VAL A 1 491 ? 25.679 -20.273 38.392 1.00 42.72 522 VAL A N 1
ATOM 3830 C CA . VAL A 1 491 ? 25.406 -21.704 38.419 1.00 43.27 522 VAL A CA 1
ATOM 3831 C C . VAL A 1 491 ? 26.460 -22.390 37.546 1.00 46.07 522 VAL A C 1
ATOM 3832 O O . VAL A 1 491 ? 27.102 -21.712 36.735 1.00 44.14 522 VAL A O 1
ATOM 3836 N N . PRO A 1 492 ? 26.722 -23.692 37.690 1.00 46.49 523 PRO A N 1
ATOM 3837 C CA . PRO A 1 492 ? 27.720 -24.344 36.829 1.00 41.49 523 PRO A CA 1
ATOM 3838 C C . PRO A 1 492 ? 27.322 -24.350 35.367 1.00 45.55 523 PRO A C 1
ATOM 3839 O O . PRO A 1 492 ? 26.204 -23.999 34.984 1.00 45.90 523 PRO A O 1
ATOM 3843 N N . PHE A 1 493 ? 28.283 -24.790 34.552 1.00 46.75 524 PHE A N 1
ATOM 3844 C CA . PHE A 1 493 ? 28.137 -24.792 33.103 1.00 41.02 524 PHE A CA 1
ATOM 3845 C C . PHE A 1 493 ? 27.038 -25.746 32.663 1.00 41.67 524 PHE A C 1
ATOM 3846 O O . PHE A 1 493 ? 26.902 -26.853 33.190 1.00 43.22 524 PHE A O 1
ATOM 3854 N N . GLY A 1 494 ? 26.272 -25.313 31.660 1.00 49.04 525 GLY A N 1
ATOM 3855 C CA . GLY A 1 494 ? 25.242 -26.125 31.044 1.00 51.08 525 GLY A CA 1
ATOM 3856 C C . GLY A 1 494 ? 23.915 -26.122 31.760 1.00 48.21 525 GLY A C 1
ATOM 3857 O O . GLY A 1 494 ? 22.925 -26.595 31.191 1.00 43.20 525 GLY A O 1
ATOM 3858 N N . THR A 1 495 ? 23.856 -25.571 32.974 1.00 43.64 526 THR A N 1
ATOM 3859 C CA . THR A 1 495 ? 22.716 -25.811 33.845 1.00 45.77 526 THR A CA 1
ATOM 3860 C C . THR A 1 495 ? 21.412 -25.386 33.193 1.00 49.36 526 THR A C 1
ATOM 3861 O O . THR A 1 495 ? 20.398 -26.090 33.285 1.00 61.49 526 THR A O 1
ATOM 3865 N N . ASN A 1 496 ? 21.412 -24.232 32.546 1.00 46.00 527 ASN A N 1
ATOM 3866 C CA . ASN A 1 496 ? 20.214 -23.736 31.894 1.00 42.90 527 ASN A CA 1
ATOM 3867 C C . ASN A 1 496 ? 20.249 -23.928 30.391 1.00 45.89 527 ASN A C 1
ATOM 3868 O O . ASN A 1 496 ? 19.241 -24.316 29.797 1.00 45.49 527 ASN A O 1
ATOM 3873 N N . CYS A 1 497 ? 21.387 -23.696 29.760 1.00 47.75 528 CYS A N 1
ATOM 3874 C CA . CYS A 1 497 ? 21.465 -23.793 28.310 1.00 45.43 528 CYS A CA 1
ATOM 3875 C C . CYS A 1 497 ? 22.932 -23.749 27.930 1.00 43.52 528 CYS A C 1
ATOM 3876 O O . CYS A 1 497 ? 23.805 -23.523 28.770 1.00 45.51 528 CYS A O 1
ATOM 3879 N N . ASN A 1 498 ? 23.188 -23.947 26.642 1.00 43.60 529 ASN A N 1
ATOM 3880 C CA . ASN A 1 498 ? 24.524 -23.893 26.070 1.00 48.74 529 ASN A CA 1
ATOM 3881 C C . ASN A 1 498 ? 24.420 -22.929 24.885 1.00 46.73 529 ASN A C 1
ATOM 3882 O O . ASN A 1 498 ? 24.068 -23.334 23.775 1.00 44.57 529 ASN A O 1
ATOM 3887 N N . LEU A 1 499 ? 24.726 -21.647 25.143 1.00 48.90 530 LEU A N 1
ATOM 3888 C CA . LEU A 1 499 ? 24.453 -20.545 24.217 1.00 40.04 530 LEU A CA 1
ATOM 3889 C C . LEU A 1 499 ? 25.502 -20.448 23.114 1.00 36.98 530 LEU A C 1
ATOM 3890 O O . LEU A 1 499 ? 26.690 -20.271 23.384 1.00 34.50 530 LEU A O 1
ATOM 3895 N N . THR A 1 500 ? 25.059 -20.517 21.868 1.00 43.91 531 THR A N 1
ATOM 3896 C CA . THR A 1 500 ? 25.955 -20.418 20.722 1.00 49.19 531 THR A CA 1
ATOM 3897 C C . THR A 1 500 ? 25.981 -18.975 20.215 1.00 48.76 531 THR A C 1
ATOM 3898 O O . THR A 1 500 ? 24.932 -18.400 19.890 1.00 48.33 531 THR A O 1
ATOM 3902 N N . ILE A 1 501 ? 27.176 -18.395 20.150 1.00 42.91 532 ILE A N 1
ATOM 3903 C CA . ILE A 1 501 ? 27.366 -17.024 19.690 1.00 41.50 532 ILE A CA 1
ATOM 3904 C C . ILE A 1 501 ? 27.790 -17.075 18.221 1.00 43.58 532 ILE A C 1
ATOM 3905 O O . ILE A 1 501 ? 28.924 -17.444 17.885 1.00 36.73 532 ILE A O 1
ATOM 3910 N N . THR A 1 502 ? 26.874 -16.686 17.340 1.00 42.84 533 THR A N 1
ATOM 3911 C CA . THR A 1 502 ? 26.999 -17.020 15.932 1.00 46.95 533 THR A CA 1
ATOM 3912 C C . THR A 1 502 ? 27.680 -15.947 15.094 1.00 45.71 533 THR A C 1
ATOM 3913 O O . THR A 1 502 ? 28.160 -16.266 14.001 1.00 53.69 533 THR A O 1
ATOM 3917 N N . SER A 1 503 ? 27.745 -14.699 15.561 1.00 46.03 534 SER A N 1
ATOM 3918 C CA . SER A 1 503 ? 28.283 -13.620 14.738 1.00 40.49 534 SER A CA 1
ATOM 3919 C C . SER A 1 503 ? 28.755 -12.476 15.621 1.00 39.78 534 SER A C 1
ATOM 3920 O O . SER A 1 503 ? 28.402 -12.379 16.800 1.00 35.01 534 SER A O 1
ATOM 3923 N N . ARG A 1 504 ? 29.535 -11.580 15.005 1.00 41.26 535 ARG A N 1
ATOM 3924 C CA . ARG A 1 504 ? 29.981 -10.372 15.687 1.00 36.57 535 ARG A CA 1
ATOM 3925 C C . ARG A 1 504 ? 28.808 -9.520 16.148 1.00 40.58 535 ARG A C 1
ATOM 3926 O O . ARG A 1 504 ? 28.898 -8.837 17.178 1.00 42.50 535 ARG A O 1
ATOM 3934 N N . PHE A 1 505 ? 27.696 -9.556 15.419 1.00 40.08 536 PHE A N 1
ATOM 3935 C CA . PHE A 1 505 ? 26.542 -8.765 15.823 1.00 37.96 536 PHE A CA 1
ATOM 3936 C C . PHE A 1 505 ? 25.893 -9.335 17.074 1.00 35.10 536 PHE A C 1
ATOM 3937 O O . PHE A 1 505 ? 25.512 -8.578 17.972 1.00 35.91 536 PHE A O 1
ATOM 3945 N N . GLU A 1 506 ? 25.732 -10.658 17.150 1.00 29.82 537 GLU A N 1
ATOM 3946 C CA . GLU A 1 506 ? 25.151 -11.231 18.359 1.00 34.74 537 GLU A CA 1
ATOM 3947 C C . GLU A 1 506 ? 26.002 -10.894 19.580 1.00 39.26 537 GLU A C 1
ATOM 3948 O O . GLU A 1 506 ? 25.467 -10.554 20.648 1.00 35.19 537 GLU A O 1
ATOM 3954 N N . GLN A 1 507 ? 27.334 -10.984 19.430 1.00 35.49 538 GLN A N 1
ATOM 3955 C CA . GLN A 1 507 ? 28.261 -10.577 20.482 1.00 31.34 538 GLN A CA 1
ATOM 3956 C C . GLN A 1 507 ? 28.012 -9.137 20.893 1.00 36.22 538 GLN A C 1
ATOM 3957 O O . GLN A 1 507 ? 27.928 -8.824 22.085 1.00 37.32 538 GLN A O 1
ATOM 3963 N N . GLU A 1 508 ? 27.883 -8.244 19.907 1.00 35.89 539 GLU A N 1
ATOM 3964 C CA . GLU A 1 508 ? 27.652 -6.838 20.203 1.00 30.39 539 GLU A CA 1
ATOM 3965 C C . GLU A 1 508 ? 26.374 -6.646 21.003 1.00 33.15 539 GLU A C 1
ATOM 3966 O O . GLU A 1 508 ? 26.338 -5.833 21.936 1.00 38.94 539 GLU A O 1
ATOM 3972 N N . TYR A 1 509 ? 25.321 -7.400 20.677 1.00 26.98 540 TYR A N 1
ATOM 3973 C CA . TYR A 1 509 ? 24.100 -7.306 21.466 1.00 29.60 540 TYR A CA 1
ATOM 3974 C C . TYR A 1 509 ? 24.235 -8.016 22.816 1.00 33.66 540 TYR A C 1
ATOM 3975 O O . TYR A 1 509 ? 23.637 -7.590 23.808 1.00 28.31 540 TYR A O 1
ATOM 3984 N N . LEU A 1 510 ? 25.017 -9.088 22.887 1.00 35.03 541 LEU A N 1
ATOM 3985 C CA . LEU A 1 510 ? 25.237 -9.707 24.183 1.00 33.91 541 LEU A CA 1
ATOM 3986 C C . LEU A 1 510 ? 25.996 -8.777 25.123 1.00 34.78 541 LEU A C 1
ATOM 3987 O O . LEU A 1 510 ? 25.713 -8.752 26.329 1.00 36.05 541 LEU A O 1
ATOM 3992 N N . ASN A 1 511 ? 26.959 -8.005 24.602 1.00 30.13 542 ASN A N 1
ATOM 3993 C CA . ASN A 1 511 ? 27.669 -7.051 25.455 1.00 31.81 542 ASN A CA 1
ATOM 3994 C C . ASN A 1 511 ? 26.706 -6.021 26.044 1.00 36.05 542 ASN A C 1
ATOM 3995 O O . ASN A 1 511 ? 26.818 -5.644 27.218 1.00 29.47 542 ASN A O 1
ATOM 4000 N N . ASP A 1 512 ? 25.772 -5.528 25.229 1.00 33.12 543 ASP A N 1
ATOM 4001 C CA . ASP A 1 512 ? 24.843 -4.520 25.722 1.00 35.46 543 ASP A CA 1
ATOM 4002 C C . ASP A 1 512 ? 23.982 -5.084 26.843 1.00 37.18 543 ASP A C 1
ATOM 4003 O O . ASP A 1 512 ? 23.736 -4.413 27.858 1.00 31.26 543 ASP A O 1
ATOM 4008 N N . LEU A 1 513 ? 23.523 -6.324 26.663 1.00 32.28 544 LEU A N 1
ATOM 4009 C CA . LEU A 1 513 ? 22.806 -7.063 27.689 1.00 28.91 544 LEU A CA 1
ATOM 4010 C C . LEU A 1 513 ? 23.619 -7.161 28.972 1.00 33.88 544 LEU A C 1
ATOM 4011 O O . LEU A 1 513 ? 23.211 -6.620 30.007 1.00 32.44 544 LEU A O 1
ATOM 4016 N N . MET A 1 514 ? 24.786 -7.836 28.933 1.00 23.98 545 MET A N 1
ATOM 4017 C CA . MET A 1 514 ? 25.527 -7.975 30.188 1.00 30.90 545 MET A CA 1
ATOM 4018 C C . MET A 1 514 ? 25.876 -6.626 30.794 1.00 30.22 545 MET A C 1
ATOM 4019 O O . MET A 1 514 ? 25.740 -6.444 32.008 1.00 32.24 545 MET A O 1
ATOM 4024 N N . LYS A 1 515 ? 26.286 -5.659 29.973 1.00 31.43 546 LYS A N 1
ATOM 4025 C CA . LYS A 1 515 ? 26.578 -4.332 30.510 1.00 36.21 546 LYS A CA 1
ATOM 4026 C C . LYS A 1 515 ? 25.358 -3.721 31.194 1.00 35.70 546 LYS A C 1
ATOM 4027 O O . LYS A 1 515 ? 25.496 -3.009 32.194 1.00 31.88 546 LYS A O 1
ATOM 4033 N N . LYS A 1 516 ? 24.156 -3.994 30.690 1.00 32.16 547 LYS A N 1
ATOM 4034 C CA . LYS A 1 516 ? 22.983 -3.398 31.309 1.00 30.92 547 LYS A CA 1
ATOM 4035 C C . LYS A 1 516 ? 22.546 -4.167 32.554 1.00 39.08 547 LYS A C 1
ATOM 4036 O O . LYS A 1 516 ? 21.958 -3.574 33.468 1.00 36.92 547 LYS A O 1
ATOM 4042 N N . TYR A 1 517 ? 22.856 -5.470 32.630 1.00 41.71 548 TYR A N 1
ATOM 4043 C CA . TYR A 1 517 ? 22.367 -6.309 33.725 1.00 32.40 548 TYR A CA 1
ATOM 4044 C C . TYR A 1 517 ? 23.205 -6.177 34.987 1.00 31.61 548 TYR A C 1
ATOM 4045 O O . TYR A 1 517 ? 22.662 -6.239 36.091 1.00 40.74 548 TYR A O 1
ATOM 4054 N N . ASP A 1 518 ? 24.522 -6.038 34.856 1.00 30.18 549 ASP A N 1
ATOM 4055 C CA . ASP A 1 518 ? 25.454 -6.167 35.977 1.00 27.21 549 ASP A CA 1
ATOM 4056 C C . ASP A 1 518 ? 26.298 -4.900 36.092 1.00 29.30 549 ASP A C 1
ATOM 4057 O O . ASP A 1 518 ? 27.464 -4.873 35.698 1.00 38.07 549 ASP A O 1
ATOM 4062 N N . LYS A 1 519 ? 25.719 -3.851 36.671 1.00 29.24 550 LYS A N 1
ATOM 4063 C CA . LYS A 1 519 ? 26.450 -2.605 36.902 1.00 31.16 550 LYS A CA 1
ATOM 4064 C C . LYS A 1 519 ? 27.639 -2.794 37.837 1.00 27.07 550 LYS A C 1
ATOM 4065 O O . LYS A 1 519 ? 28.395 -1.858 38.092 1.00 31.73 550 LYS A O 1
ATOM 4071 N N . SER A 1 520 ? 27.827 -3.996 38.346 1.00 32.39 551 SER A N 1
ATOM 4072 C CA . SER A 1 520 ? 28.900 -4.254 39.291 1.00 32.13 551 SER A CA 1
ATOM 4073 C C . SER A 1 520 ? 30.196 -4.673 38.613 1.00 32.29 551 SER A C 1
ATOM 4074 O O . SER A 1 520 ? 31.235 -4.709 39.278 1.00 33.32 551 SER A O 1
ATOM 4077 N N . LEU A 1 521 ? 30.160 -5.013 37.324 1.00 29.01 552 LEU A N 1
ATOM 4078 C CA . LEU A 1 521 ? 31.317 -5.394 36.522 1.00 31.36 552 LEU A CA 1
ATOM 4079 C C . LEU A 1 521 ? 31.954 -6.723 36.922 1.00 37.19 552 LEU A C 1
ATOM 4080 O O . LEU A 1 521 ? 32.945 -7.128 36.285 1.00 36.94 552 LEU A O 1
ATOM 4085 N N . ARG A 1 522 ? 31.402 -7.447 37.906 1.00 40.85 553 ARG A N 1
ATOM 4086 C CA . ARG A 1 522 ? 32.076 -8.614 38.454 1.00 31.25 553 ARG A CA 1
ATOM 4087 C C . ARG A 1 522 ? 31.466 -9.958 38.077 1.00 35.88 553 ARG A C 1
ATOM 4088 O O . ARG A 1 522 ? 32.193 -10.957 38.079 1.00 40.93 553 ARG A O 1
ATOM 4096 N N . LYS A 1 523 ? 30.178 -10.037 37.745 1.00 36.63 554 LYS A N 1
ATOM 4097 C CA . LYS A 1 523 ? 29.674 -11.357 37.384 1.00 33.85 554 LYS A CA 1
ATOM 4098 C C . LYS A 1 523 ? 30.239 -11.819 36.042 1.00 32.98 554 LYS A C 1
ATOM 4099 O O . LYS A 1 523 ? 30.673 -11.029 35.198 1.00 33.12 554 LYS A O 1
ATOM 4105 N N . TYR A 1 524 ? 30.221 -13.126 35.851 1.00 32.76 555 TYR A N 1
ATOM 4106 C CA . TYR A 1 524 ? 30.474 -13.702 34.546 1.00 29.60 555 TYR A CA 1
ATOM 4107 C C . TYR A 1 524 ? 29.188 -14.288 33.992 1.00 35.33 555 TYR A C 1
ATOM 4108 O O . TYR A 1 524 ? 28.220 -14.528 34.721 1.00 38.89 555 TYR A O 1
ATOM 4117 N N . PHE A 1 525 ? 29.186 -14.481 32.679 1.00 29.40 556 PHE A N 1
ATOM 4118 C CA . PHE A 1 525 ? 28.068 -15.054 31.960 1.00 25.62 556 PHE A CA 1
ATOM 4119 C C . PHE A 1 525 ? 28.612 -16.151 31.061 1.00 32.34 556 PHE A C 1
ATOM 4120 O O . PHE A 1 525 ? 29.697 -16.010 30.483 1.00 33.55 556 PHE A O 1
ATOM 4128 N N . TRP A 1 526 ? 27.859 -17.235 30.940 1.00 32.60 557 TRP A N 1
ATOM 4129 C CA . TRP A 1 526 ? 28.322 -18.398 30.208 1.00 35.66 557 TRP A CA 1
ATOM 4130 C C . TRP A 1 526 ? 28.200 -18.195 28.706 1.00 34.26 557 TRP A C 1
ATOM 4131 O O . TRP A 1 526 ? 27.307 -17.493 28.234 1.00 34.95 557 TRP A O 1
ATOM 4142 N N . THR A 1 527 ? 29.114 -18.818 27.963 1.00 33.13 558 THR A N 1
ATOM 4143 C CA . THR A 1 527 ? 28.888 -19.225 26.583 1.00 35.57 558 THR A CA 1
ATOM 4144 C C . THR A 1 527 ? 28.680 -20.735 26.532 1.00 40.57 558 THR A C 1
ATOM 4145 O O . THR A 1 527 ? 29.010 -21.459 27.470 1.00 42.94 558 THR A O 1
ATOM 4149 N N . GLY A 1 528 ? 28.147 -21.212 25.414 1.00 39.47 559 GLY A N 1
ATOM 4150 C CA . GLY A 1 528 ? 28.083 -22.643 25.209 1.00 34.67 559 GLY A CA 1
ATOM 4151 C C . GLY A 1 528 ? 29.394 -23.286 24.820 1.00 40.67 559 GLY A C 1
ATOM 4152 O O . GLY A 1 528 ? 29.471 -24.513 24.766 1.00 49.05 559 GLY A O 1
ATOM 4153 N N . LEU A 1 529 ? 30.433 -22.489 24.570 1.00 44.62 560 LEU A N 1
ATOM 4154 C CA . LEU A 1 529 ? 31.702 -23.002 24.055 1.00 41.95 560 LEU A CA 1
ATOM 4155 C C . LEU A 1 529 ? 32.449 -23.828 25.103 1.00 45.41 560 LEU A C 1
ATOM 4156 O O . LEU A 1 529 ? 32.659 -23.368 26.231 1.00 52.14 560 LEU A O 1
ATOM 4161 N N . ARG A 1 530 ? 32.889 -25.031 24.723 1.00 44.65 561 ARG A N 1
ATOM 4162 C CA . ARG A 1 530 ? 33.510 -25.945 25.674 1.00 46.03 561 ARG A CA 1
ATOM 4163 C C . ARG A 1 530 ? 34.499 -26.863 24.962 1.00 47.65 561 ARG A C 1
ATOM 4164 O O . ARG A 1 530 ? 34.401 -27.102 23.756 1.00 48.72 561 ARG A O 1
ATOM 4172 N N . ASP A 1 531 ? 35.489 -27.324 25.715 1.00 50.64 562 ASP A N 1
ATOM 4173 C CA . ASP A 1 531 ? 36.461 -28.326 25.274 1.00 55.89 562 ASP A CA 1
ATOM 4174 C C . ASP A 1 531 ? 36.124 -29.562 26.112 1.00 61.94 562 ASP A C 1
ATOM 4175 O O . ASP A 1 531 ? 36.461 -29.623 27.300 1.00 63.68 562 ASP A O 1
ATOM 4180 N N . VAL A 1 532 ? 35.426 -30.532 25.511 1.00 63.32 563 VAL A N 1
ATOM 4181 C CA . VAL A 1 532 ? 34.868 -31.634 26.297 1.00 61.47 563 VAL A CA 1
ATOM 4182 C C . VAL A 1 532 ? 35.944 -32.655 26.641 1.00 67.62 563 VAL A C 1
ATOM 4183 O O . VAL A 1 532 ? 35.960 -33.212 27.747 1.00 60.72 563 VAL A O 1
ATOM 4187 N N . ASP A 1 533 ? 36.835 -32.936 25.698 1.00 65.70 564 ASP A N 1
ATOM 4188 C CA . ASP A 1 533 ? 38.061 -33.653 26.002 1.00 66.32 564 ASP A CA 1
ATOM 4189 C C . ASP A 1 533 ? 39.173 -32.622 26.190 1.00 68.15 564 ASP A C 1
ATOM 4190 O O . ASP A 1 533 ? 39.029 -31.455 25.830 1.00 73.22 564 ASP A O 1
ATOM 4195 N N . SER A 1 534 ? 40.277 -33.034 26.792 1.00 63.71 565 SER A N 1
ATOM 4196 C CA . SER A 1 534 ? 41.360 -32.078 27.023 1.00 53.42 565 SER A CA 1
ATOM 4197 C C . SER A 1 534 ? 42.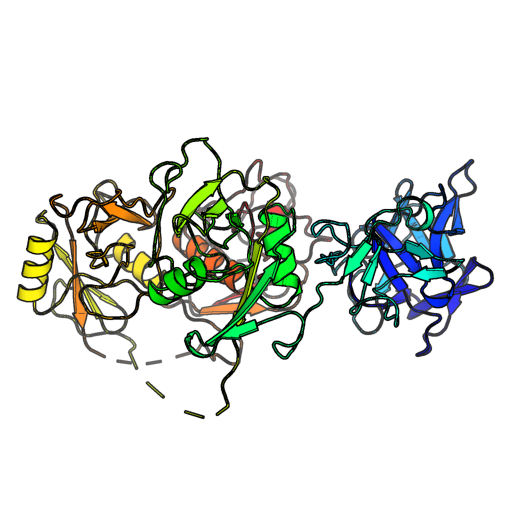357 -32.120 25.866 1.00 60.52 565 SER A C 1
ATOM 4198 O O . SER A 1 534 ? 43.546 -32.412 26.023 1.00 68.66 565 SER A O 1
ATOM 4201 N N . CYS A 1 535 ? 41.844 -31.823 24.674 1.00 45.81 566 CYS A N 1
ATOM 4202 C CA . CYS A 1 535 ? 42.658 -31.904 23.473 1.00 57.56 566 CYS A CA 1
ATOM 4203 C C . CYS A 1 535 ? 42.849 -30.583 22.751 1.00 55.22 566 CYS A C 1
ATOM 4204 O O . CYS A 1 535 ? 43.847 -30.439 22.040 1.00 53.14 566 CYS A O 1
ATOM 4207 N N . GLY A 1 536 ? 41.943 -29.623 22.916 1.00 55.06 567 GLY A N 1
ATOM 4208 C CA . GLY A 1 536 ? 42.132 -28.313 22.340 1.00 50.98 567 GLY A CA 1
ATOM 4209 C C . GLY A 1 536 ? 40.965 -27.762 21.541 1.00 56.62 567 GLY A C 1
ATOM 4210 O O . GLY A 1 536 ? 40.872 -26.542 21.362 1.00 49.62 567 GLY A O 1
ATOM 4211 N N . GLU A 1 537 ? 40.083 -28.623 21.022 1.00 61.53 568 GLU A N 1
ATOM 4212 C CA . GLU A 1 537 ? 38.958 -28.131 20.230 1.00 59.53 568 GLU A CA 1
ATOM 4213 C C . GLU A 1 537 ? 37.907 -27.505 21.131 1.00 55.92 568 GLU A C 1
ATOM 4214 O O . GLU A 1 537 ? 37.435 -28.128 22.087 1.00 51.59 568 GLU A O 1
ATOM 4220 N N . TYR A 1 538 ? 37.546 -26.270 20.821 1.00 50.30 569 TYR A N 1
ATOM 4221 C CA . TYR A 1 538 ? 36.421 -25.618 21.462 1.00 48.34 569 TYR A CA 1
ATOM 4222 C C . TYR A 1 538 ? 35.274 -25.621 20.464 1.00 44.40 569 TYR A C 1
ATOM 4223 O O . TYR A 1 538 ? 35.413 -25.106 19.353 1.00 49.53 569 TYR A O 1
ATOM 4232 N N . ASN A 1 539 ? 34.169 -26.258 20.833 1.00 42.86 570 ASN A N 1
ATOM 4233 C CA . ASN A 1 539 ? 32.991 -26.302 19.982 1.00 45.49 570 ASN A CA 1
ATOM 4234 C C . ASN A 1 539 ? 31.771 -26.095 20.856 1.00 39.10 570 ASN A C 1
ATOM 4235 O O . ASN A 1 539 ? 31.818 -26.285 22.069 1.00 40.71 570 ASN A O 1
ATOM 4240 N N . TRP A 1 540 ? 30.678 -25.681 20.237 1.00 45.15 571 TRP A N 1
ATOM 4241 C CA . TRP A 1 540 ? 29.482 -25.354 21.006 1.00 46.77 571 TRP A CA 1
ATOM 4242 C C . TRP A 1 540 ? 28.797 -26.627 21.478 1.00 41.76 571 TRP A C 1
ATOM 4243 O O . TRP A 1 540 ? 28.442 -27.494 20.674 1.00 43.45 571 TRP A O 1
ATOM 4254 N N . ALA A 1 541 ? 28.630 -26.739 22.789 1.00 44.11 572 ALA A N 1
ATOM 4255 C CA . ALA A 1 541 ? 27.858 -27.809 23.394 1.00 49.67 572 ALA A CA 1
ATOM 4256 C C . ALA A 1 541 ? 26.439 -27.784 22.843 1.00 59.37 572 ALA A C 1
ATOM 4257 O O . ALA A 1 541 ? 25.672 -26.867 23.151 1.00 61.49 572 ALA A O 1
ATOM 4259 N N . THR A 1 542 ? 26.087 -28.767 22.017 1.00 67.17 573 THR A N 1
ATOM 4260 C CA . THR A 1 542 ? 24.740 -28.838 21.451 1.00 66.84 573 THR A CA 1
ATOM 4261 C C . THR A 1 542 ? 24.019 -30.159 21.751 1.00 64.59 573 THR A C 1
ATOM 4262 O O . THR A 1 542 ? 24.552 -31.250 21.524 1.00 60.50 573 THR A O 1
ATOM 4266 N N . ARG A 1 548 ? 26.166 -26.135 15.208 1.00 78.45 579 ARG A N 1
ATOM 4267 C CA . ARG A 1 548 ? 26.767 -24.937 14.619 1.00 80.29 579 ARG A CA 1
ATOM 4268 C C . ARG A 1 548 ? 28.302 -24.995 14.701 1.00 77.71 579 ARG A C 1
ATOM 4269 O O . ARG A 1 548 ? 28.861 -25.509 15.677 1.00 70.99 579 ARG A O 1
ATOM 4277 N N . ALA A 1 549 ? 28.983 -24.478 13.676 1.00 75.41 580 ALA A N 1
ATOM 4278 C CA . ALA A 1 549 ? 30.439 -24.517 13.606 1.00 69.53 580 ALA A CA 1
ATOM 4279 C C . ALA A 1 549 ? 31.038 -23.212 14.122 1.00 69.46 580 ALA A C 1
ATOM 4280 O O . ALA A 1 549 ? 30.490 -22.125 13.890 1.00 66.90 580 ALA A O 1
ATOM 4282 N N . VAL A 1 550 ? 32.109 -23.315 14.912 1.00 59.86 581 VAL A N 1
ATOM 4283 C CA . VAL A 1 550 ? 32.673 -22.084 15.545 1.00 63.12 581 VAL A CA 1
ATOM 4284 C C . VAL A 1 550 ? 33.308 -21.363 14.352 1.00 68.51 581 VAL A C 1
ATOM 4285 O O . VAL A 1 550 ? 34.443 -21.719 13.982 1.00 65.16 581 VAL A O 1
ATOM 4289 N N . THR A 1 551 ? 32.594 -20.391 13.779 1.00 60.66 582 THR A N 1
ATOM 4290 C CA . THR A 1 551 ? 33.184 -19.484 12.761 1.00 62.94 582 THR A CA 1
ATOM 4291 C C . THR A 1 551 ? 33.579 -18.172 13.444 1.00 57.63 582 THR A C 1
ATOM 4292 O O . THR A 1 551 ? 34.690 -17.679 13.171 1.00 52.48 582 THR A O 1
ATOM 4296 N N . PHE A 1 552 ? 32.702 -17.639 14.299 1.00 52.66 583 PHE A N 1
ATOM 4297 C CA . PHE A 1 552 ? 32.989 -16.387 14.983 1.00 44.39 583 PHE A CA 1
ATOM 4298 C C . PHE A 1 552 ? 33.690 -16.647 16.306 1.00 47.15 583 PHE A C 1
ATOM 4299 O O . PHE A 1 552 ? 33.157 -17.347 17.170 1.00 49.84 583 PHE A O 1
ATOM 4307 N N . SER A 1 553 ? 34.877 -16.071 16.461 1.00 53.61 584 SER A N 1
ATOM 4308 C CA . SER A 1 553 ? 35.672 -16.122 17.679 1.00 44.36 584 SER A CA 1
ATOM 4309 C C . SER A 1 553 ? 35.609 -14.771 18.384 1.00 41.29 584 SER A C 1
ATOM 4310 O O . SER A 1 553 ? 35.389 -13.739 17.747 1.00 41.20 584 SER A O 1
ATOM 4313 N N . ASN A 1 554 ? 35.799 -14.778 19.702 1.00 39.54 585 ASN A N 1
ATOM 4314 C CA . ASN A 1 554 ? 35.905 -13.530 20.468 1.00 38.93 585 ASN A CA 1
ATOM 4315 C C . ASN A 1 554 ? 36.788 -13.741 21.698 1.00 37.04 585 ASN A C 1
ATOM 4316 O O . ASN A 1 554 ? 36.450 -13.329 22.811 1.00 38.43 585 ASN A O 1
ATOM 4321 N N . TRP A 1 555 ? 37.942 -14.380 21.518 1.00 31.43 586 TRP A N 1
ATOM 4322 C CA . TRP A 1 555 ? 38.785 -14.683 22.667 1.00 34.15 586 TRP A CA 1
ATOM 4323 C C . TRP A 1 555 ? 39.404 -13.418 23.239 1.00 31.85 586 TRP A C 1
ATOM 4324 O O . TRP A 1 555 ? 39.788 -12.507 22.509 1.00 28.28 586 TRP A O 1
ATOM 4335 N N . ASN A 1 556 ? 39.520 -13.371 24.557 1.00 37.39 587 ASN A N 1
ATOM 4336 C CA . ASN A 1 556 ? 40.262 -12.289 25.180 1.00 36.87 587 ASN A CA 1
ATOM 4337 C C . ASN A 1 556 ? 41.756 -12.477 24.923 1.00 30.53 587 ASN A C 1
ATOM 4338 O O . ASN A 1 556 ? 42.192 -13.467 24.339 1.00 34.38 587 ASN A O 1
ATOM 4343 N N . PHE A 1 557 ? 42.535 -11.489 25.360 1.00 33.72 588 PHE A N 1
ATOM 4344 C CA . PHE A 1 557 ? 43.989 -11.537 25.307 1.00 33.35 588 PHE A CA 1
ATOM 4345 C C . PHE A 1 557 ? 44.476 -12.823 25.948 1.00 34.92 588 PHE A C 1
ATOM 4346 O O . PHE A 1 557 ? 43.973 -13.236 26.995 1.00 38.51 588 PHE A O 1
ATOM 4354 N N . LEU A 1 558 ? 45.420 -13.482 25.283 1.00 32.77 589 LEU A N 1
ATOM 4355 C CA . LEU A 1 558 ? 46.074 -14.677 25.818 1.00 34.63 589 LEU A CA 1
ATOM 4356 C C . LEU A 1 558 ? 45.073 -15.787 26.114 1.00 35.54 589 LEU A C 1
ATOM 4357 O O . LEU A 1 558 ? 45.148 -16.452 27.147 1.00 40.47 589 LEU A O 1
ATOM 4362 N N . GLU A 1 559 ? 44.137 -15.997 25.199 1.00 34.58 590 GLU A N 1
ATOM 4363 C CA . GLU A 1 559 ? 43.105 -17.007 25.344 1.00 33.11 590 GLU A CA 1
ATOM 4364 C C . GLU A 1 559 ? 42.881 -17.667 23.997 1.00 37.47 590 GLU A C 1
ATOM 4365 O O . GLU A 1 559 ? 43.014 -17.010 22.960 1.00 44.14 590 GLU A O 1
ATOM 4371 N N . PRO A 1 560 ? 42.514 -18.958 23.976 1.00 41.32 591 PRO A N 1
ATOM 4372 C CA . PRO A 1 560 ? 42.165 -19.813 25.119 1.00 37.24 591 PRO A CA 1
ATOM 4373 C C . PRO A 1 560 ? 43.406 -20.154 25.919 1.00 38.03 591 PRO A C 1
ATOM 4374 O O . PRO A 1 560 ? 44.474 -20.432 25.383 1.00 38.80 591 PRO A O 1
ATOM 4378 N N . ALA A 1 561 ? 43.279 -20.081 27.238 1.00 39.16 592 ALA A N 1
ATOM 4379 C CA . ALA A 1 561 ? 44.443 -20.203 28.100 1.00 38.40 592 ALA A CA 1
ATOM 4380 C C . ALA A 1 561 ? 44.958 -21.634 28.168 1.00 44.64 592 ALA A C 1
ATOM 4381 O O . ALA A 1 561 ? 46.159 -21.851 28.381 1.00 45.61 592 ALA A O 1
ATOM 4383 N N . SER A 1 562 ? 44.085 -22.610 27.960 1.00 41.22 593 SER A N 1
ATOM 4384 C CA . SER A 1 562 ? 44.366 -23.977 28.367 1.00 44.03 593 SER A CA 1
ATOM 4385 C C . SER A 1 562 ? 43.237 -24.879 27.892 1.00 45.34 593 SER A C 1
ATOM 4386 O O . SER A 1 562 ? 42.163 -24.369 27.551 1.00 48.05 593 SER A O 1
ATOM 4389 N N . PRO A 1 563 ? 43.428 -26.195 27.827 1.00 44.79 594 PRO A N 1
ATOM 4390 C CA . PRO A 1 563 ? 42.370 -27.080 27.330 1.00 50.62 594 PRO A CA 1
ATOM 4391 C C . PRO A 1 563 ? 41.403 -27.540 28.419 1.00 49.65 594 PRO A C 1
ATOM 4392 O O . PRO A 1 563 ? 41.575 -27.267 29.608 1.00 50.91 594 PRO A O 1
ATOM 4396 N N . GLY A 1 564 ? 40.363 -28.245 27.976 1.00 45.62 595 GLY A N 1
ATOM 4397 C CA . GLY A 1 564 ? 39.405 -28.837 28.887 1.00 48.91 595 GLY A CA 1
ATOM 4398 C C . GLY A 1 564 ? 38.485 -27.864 29.584 1.00 49.61 595 GLY A C 1
ATOM 4399 O O . GLY A 1 564 ? 37.779 -28.253 30.523 1.00 42.65 595 GLY A O 1
ATOM 4400 N N . GLY A 1 565 ? 38.445 -26.608 29.149 1.00 51.37 596 GLY A N 1
ATOM 4401 C CA . GLY A 1 565 ? 37.729 -25.586 29.870 1.00 47.50 596 GLY A CA 1
ATOM 4402 C C . GLY A 1 565 ? 36.307 -25.371 29.379 1.00 48.68 596 GLY A C 1
ATOM 4403 O O . GLY A 1 565 ? 35.822 -25.992 28.434 1.00 51.79 596 GLY A O 1
ATOM 4404 N N . CYS A 1 566 ? 35.630 -24.471 30.086 1.00 44.79 597 CYS A N 1
ATOM 4405 C CA . CYS A 1 566 ? 34.334 -23.924 29.707 1.00 49.56 597 CYS A CA 1
ATOM 4406 C C . CYS A 1 566 ? 34.469 -22.402 29.675 1.00 46.63 597 CYS A C 1
ATOM 4407 O O . CYS A 1 566 ? 35.031 -21.809 30.603 1.00 40.81 597 CYS A O 1
ATOM 4410 N N . VAL A 1 567 ? 33.970 -21.771 28.612 1.00 41.13 598 VAL A N 1
ATOM 4411 C CA . VAL A 1 567 ? 34.315 -20.388 28.297 1.00 37.30 598 VAL A CA 1
ATOM 4412 C C . VAL A 1 567 ? 33.226 -19.441 28.778 1.00 36.85 598 VAL A C 1
ATOM 4413 O O . VAL A 1 567 ? 32.043 -19.620 28.458 1.00 36.70 598 VAL A O 1
ATOM 4417 N N . ALA A 1 568 ? 33.629 -18.401 29.504 1.00 33.63 599 ALA A N 1
ATOM 4418 C CA . ALA A 1 568 ? 32.701 -17.390 29.987 1.00 35.04 599 ALA A CA 1
ATOM 4419 C C . ALA A 1 568 ? 33.173 -16.002 29.556 1.00 30.37 599 ALA A C 1
ATOM 4420 O O . ALA A 1 568 ? 34.267 -15.826 29.012 1.00 30.39 599 ALA A O 1
ATOM 4422 N N . MET A 1 569 ? 32.315 -15.014 29.782 1.00 28.31 600 MET A N 1
ATOM 4423 C CA . MET A 1 569 ? 32.613 -13.616 29.521 1.00 31.33 600 MET A CA 1
ATOM 4424 C C . MET A 1 569 ? 32.228 -12.805 30.740 1.00 32.66 600 MET A C 1
ATOM 4425 O O . MET A 1 569 ? 31.505 -13.293 31.611 1.00 31.25 600 MET A O 1
ATOM 4430 N N . SER A 1 570 ? 32.651 -11.538 30.754 1.00 34.63 601 SER A N 1
ATOM 4431 C CA . SER A 1 570 ? 32.254 -10.590 31.800 1.00 32.36 601 SER A CA 1
ATOM 4432 C C . SER A 1 570 ? 32.069 -9.205 31.188 1.00 28.65 601 SER A C 1
ATOM 4433 O O . SER A 1 570 ? 32.070 -9.031 29.966 1.00 29.44 601 SER A O 1
ATOM 4436 N N . THR A 1 571 ? 31.890 -8.224 32.043 1.00 24.95 602 THR A N 1
ATOM 4437 C CA . THR A 1 571 ? 31.940 -6.834 31.654 1.00 26.97 602 THR A CA 1
ATOM 4438 C C . THR A 1 571 ? 33.242 -6.222 32.184 1.00 31.41 602 THR A C 1
ATOM 4439 O O . THR A 1 571 ? 34.092 -6.904 32.761 1.00 26.98 602 THR A O 1
ATOM 4443 N N . GLY A 1 572 ? 33.405 -4.917 31.970 1.00 35.89 603 GLY A N 1
ATOM 4444 C CA . GLY A 1 572 ? 34.609 -4.224 32.403 1.00 26.24 603 GLY A CA 1
ATOM 4445 C C . GLY A 1 572 ? 35.548 -3.868 31.270 1.00 23.04 603 GLY A C 1
ATOM 4446 O O . GLY A 1 572 ? 35.104 -3.449 30.206 1.00 28.90 603 GLY A O 1
ATOM 4447 N N . LYS A 1 573 ? 36.850 -4.035 31.479 1.00 24.57 604 LYS A N 1
ATOM 4448 C CA . LYS A 1 573 ? 37.819 -3.605 30.483 1.00 24.06 604 LYS A CA 1
ATOM 4449 C C . LYS A 1 573 ? 37.697 -4.405 29.187 1.00 30.74 604 LYS A C 1
ATOM 4450 O O . LYS A 1 573 ? 38.027 -3.895 28.106 1.00 31.02 604 LYS A O 1
ATOM 4456 N N . SER A 1 574 ? 37.209 -5.638 29.268 1.00 27.63 605 SER A N 1
ATOM 4457 C CA . SER A 1 574 ? 37.255 -6.596 28.174 1.00 24.16 605 SER A CA 1
ATOM 4458 C C . SER A 1 574 ? 35.869 -7.126 27.858 1.00 32.71 605 SER A C 1
ATOM 4459 O O . SER A 1 574 ? 35.703 -8.324 27.573 1.00 29.88 605 SER A O 1
ATOM 4462 N N . VAL A 1 575 ? 34.856 -6.251 27.918 1.00 27.84 606 VAL A N 1
ATOM 4463 C CA . VAL A 1 575 ? 33.460 -6.676 27.871 1.00 28.23 606 VAL A CA 1
ATOM 4464 C C . VAL A 1 575 ? 33.249 -7.672 26.745 1.00 26.33 606 VAL A C 1
ATOM 4465 O O . VAL A 1 575 ? 33.668 -7.442 25.610 1.00 31.79 606 VAL A O 1
ATOM 4469 N N . GLY A 1 576 ? 32.649 -8.811 27.066 1.00 30.45 607 GLY A N 1
ATOM 4470 C CA . GLY A 1 576 ? 32.291 -9.783 26.065 1.00 31.58 607 GLY A CA 1
ATOM 4471 C C . GLY A 1 576 ? 33.411 -10.660 25.562 1.00 32.73 607 GLY A C 1
ATOM 4472 O O . GLY A 1 576 ? 33.136 -11.616 24.820 1.00 29.55 607 GLY A O 1
ATOM 4473 N N . LYS A 1 577 ? 34.658 -10.383 25.927 1.00 29.61 608 LYS A N 1
ATOM 4474 C CA . LYS A 1 577 ? 35.739 -11.223 25.436 1.00 36.32 608 LYS A CA 1
ATOM 4475 C C . LYS A 1 577 ? 35.740 -12.564 26.169 1.00 35.74 608 LYS A C 1
ATOM 4476 O O . LYS A 1 577 ? 35.530 -12.622 27.386 1.00 36.41 608 LYS A O 1
ATOM 4482 N N . TRP A 1 578 ? 35.989 -13.641 25.416 1.00 29.24 609 TRP A N 1
ATOM 4483 C CA . TRP A 1 578 ? 35.884 -15.006 25.920 1.00 33.25 609 TRP A CA 1
ATOM 4484 C C . TRP A 1 578 ? 37.108 -15.397 26.751 1.00 38.41 609 TRP A C 1
ATOM 4485 O O . TRP A 1 578 ? 38.248 -15.104 26.372 1.00 35.41 609 TRP A O 1
ATOM 4496 N N . GLU A 1 579 ? 36.867 -16.044 27.897 1.00 32.86 610 GLU A N 1
ATOM 4497 C CA . GLU A 1 579 ? 37.937 -16.562 28.744 1.00 36.72 610 GLU A CA 1
ATOM 4498 C C . GLU A 1 579 ? 37.558 -17.950 29.232 1.00 41.48 610 GLU A C 1
ATOM 4499 O O . GLU A 1 579 ? 36.408 -18.188 29.619 1.00 38.40 610 GLU A O 1
ATOM 4505 N N . VAL A 1 580 ? 38.537 -18.852 29.235 1.00 40.35 611 VAL A N 1
ATOM 4506 C CA . VAL A 1 580 ? 38.305 -20.251 29.575 1.00 41.26 611 VAL A CA 1
ATOM 4507 C C . VAL A 1 580 ? 38.335 -20.448 31.095 1.00 39.02 611 VAL A C 1
ATOM 4508 O O . VAL A 1 580 ? 39.271 -20.022 31.786 1.00 33.19 611 VAL A O 1
ATOM 4512 N N . LYS A 1 581 ? 37.279 -21.054 31.621 1.00 35.73 612 LYS 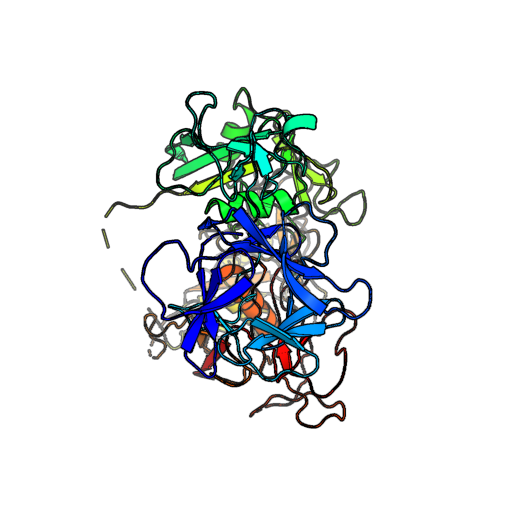A N 1
ATOM 4513 C CA . LYS A 1 581 ? 37.134 -21.298 33.044 1.00 36.59 612 LYS A CA 1
ATOM 4514 C C . LYS A 1 581 ? 37.198 -22.796 33.326 1.00 45.09 612 LYS A C 1
ATOM 4515 O O . LYS A 1 581 ? 37.152 -23.633 32.417 1.00 44.43 612 LYS A O 1
ATOM 4521 N N . ASP A 1 582 ? 37.309 -23.138 34.608 1.00 43.78 613 ASP A N 1
ATOM 4522 C CA . ASP A 1 582 ? 37.331 -24.542 34.988 1.00 48.14 613 ASP A CA 1
ATOM 4523 C C . ASP A 1 582 ? 35.888 -25.015 35.109 1.00 46.25 613 ASP A C 1
ATOM 4524 O O . ASP A 1 582 ? 35.125 -24.468 35.915 1.00 48.49 613 ASP A O 1
ATOM 4529 N N . CYS A 1 583 ? 35.504 -26.003 34.284 1.00 37.60 614 CYS A N 1
ATOM 4530 C CA . CYS A 1 583 ? 34.128 -26.494 34.300 1.00 44.40 614 CYS A CA 1
ATOM 4531 C C . CYS A 1 583 ? 33.728 -27.057 35.661 1.00 46.96 614 CYS A C 1
ATOM 4532 O O . CYS A 1 583 ? 32.535 -27.112 35.967 1.00 43.08 614 CYS A O 1
ATOM 4535 N N . ARG A 1 584 ? 34.688 -27.460 36.496 1.00 45.99 615 ARG A N 1
ATOM 4536 C CA . ARG A 1 584 ? 34.322 -28.064 37.768 1.00 44.20 615 ARG A CA 1
ATOM 4537 C C . ARG A 1 584 ? 33.878 -27.017 38.786 1.00 56.46 615 ARG A C 1
ATOM 4538 O O . ARG A 1 584 ? 32.851 -27.189 39.455 1.00 56.46 615 ARG A O 1
ATOM 4546 N N . SER A 1 585 ? 34.634 -25.923 38.927 1.00 55.11 616 SER A N 1
ATOM 4547 C CA . SER A 1 585 ? 34.420 -25.022 40.049 1.00 51.27 616 SER A CA 1
ATOM 4548 C C . SER A 1 585 ? 33.755 -23.700 39.687 1.00 51.27 616 SER A C 1
ATOM 4549 O O . SER A 1 585 ? 33.176 -23.063 40.580 1.00 48.71 616 SER A O 1
ATOM 4552 N N . PHE A 1 586 ? 33.812 -23.277 38.424 1.00 38.48 617 PHE A N 1
ATOM 4553 C CA . PHE A 1 586 ? 33.426 -21.917 38.075 1.00 38.13 617 PHE A CA 1
ATOM 4554 C C . PHE A 1 586 ? 31.916 -21.781 37.922 1.00 37.07 617 PHE A C 1
ATOM 4555 O O . PHE A 1 586 ? 31.263 -22.623 37.302 1.00 43.04 617 PHE A O 1
ATOM 4563 N N . LYS A 1 587 ? 31.365 -20.706 38.482 1.00 35.09 618 LYS A N 1
ATOM 4564 C CA . LYS A 1 587 ? 29.941 -20.408 38.381 1.00 43.10 618 LYS A CA 1
ATOM 4565 C C . LYS A 1 587 ? 29.739 -19.094 37.625 1.00 37.38 618 LYS A C 1
ATOM 4566 O O . LYS A 1 587 ? 30.556 -18.175 37.731 1.00 32.01 618 LYS A O 1
ATOM 4572 N N . ALA A 1 588 ? 28.661 -19.020 36.841 1.00 35.28 619 ALA A N 1
ATOM 4573 C CA . ALA A 1 588 ? 28.364 -17.846 36.030 1.00 32.82 619 ALA A CA 1
ATOM 4574 C C . ALA A 1 588 ? 26.885 -17.819 35.670 1.00 38.29 619 ALA A C 1
ATOM 4575 O O . ALA A 1 588 ? 26.232 -18.863 35.572 1.00 41.54 619 ALA A O 1
ATOM 4577 N N . LEU A 1 589 ? 26.369 -16.612 35.458 1.00 35.76 620 LEU A N 1
ATOM 4578 C CA . LEU A 1 589 ? 24.978 -16.447 35.059 1.00 37.01 620 LEU A CA 1
ATOM 4579 C C . LEU A 1 589 ? 24.710 -17.092 33.699 1.00 38.61 620 LEU A C 1
ATOM 4580 O O . LEU A 1 589 ? 25.606 -17.264 32.868 1.00 33.98 620 LEU A O 1
ATOM 4585 N N . SER A 1 590 ? 23.457 -17.462 33.477 1.00 45.05 621 SER A N 1
ATOM 4586 C CA . SER A 1 590 ? 23.057 -18.105 32.236 1.00 43.40 621 SER A CA 1
ATOM 4587 C C . SER A 1 590 ? 22.317 -17.102 31.359 1.00 44.61 621 SER A C 1
ATOM 4588 O O . SER A 1 590 ? 21.299 -16.536 31.781 1.00 45.06 621 SER A O 1
ATOM 4591 N N . ILE A 1 591 ? 22.839 -16.876 30.151 1.00 39.29 622 ILE A N 1
ATOM 4592 C CA . ILE A 1 591 ? 22.127 -16.166 29.094 1.00 39.08 622 ILE A CA 1
ATOM 4593 C C . ILE A 1 591 ? 21.696 -17.198 28.068 1.00 38.17 622 ILE A C 1
ATOM 4594 O O . ILE A 1 591 ? 22.530 -17.938 27.533 1.00 38.27 622 ILE A O 1
ATOM 4599 N N . CYS A 1 592 ? 20.398 -17.244 27.787 1.00 39.77 623 CYS A N 1
ATOM 4600 C CA . CYS A 1 592 ? 19.813 -18.276 26.944 1.00 37.48 623 CYS A CA 1
ATOM 4601 C C . CYS A 1 592 ? 18.853 -17.631 25.953 1.00 46.08 623 CYS A C 1
ATOM 4602 O O . CYS A 1 592 ? 18.388 -16.499 26.150 1.00 40.29 623 CYS A O 1
ATOM 4605 N N . LYS A 1 593 ? 18.562 -18.361 24.873 1.00 49.38 624 LYS A N 1
ATOM 4606 C CA . LYS A 1 593 ? 17.813 -17.781 23.764 1.00 55.56 624 LYS A CA 1
ATOM 4607 C C . LYS A 1 593 ? 16.907 -18.820 23.112 1.00 55.50 624 LYS A C 1
ATOM 4608 O O . LYS A 1 593 ? 17.193 -20.020 23.143 1.00 50.21 624 LYS A O 1
ATOM 4614 N N . LYS A 1 594 ? 15.818 -18.341 22.506 1.00 57.62 625 LYS A N 1
ATOM 4615 C CA . LYS A 1 594 ? 14.943 -19.190 21.704 1.00 67.09 625 LYS A CA 1
ATOM 4616 C C . LYS A 1 594 ? 14.340 -18.365 20.571 1.00 78.58 625 LYS A C 1
ATOM 4617 O O . LYS A 1 594 ? 14.683 -17.194 20.376 1.00 73.60 625 LYS A O 1
ATOM 4623 N N . MET A 1 595 ? 13.428 -19.005 19.825 1.00 87.74 626 MET A N 1
ATOM 4624 C CA . MET A 1 595 ? 12.730 -18.579 18.598 1.00 74.58 626 MET A CA 1
ATOM 4625 C C . MET A 1 595 ? 13.622 -18.706 17.368 1.00 84.22 626 MET A C 1
ATOM 4626 O O . MET A 1 595 ? 13.150 -18.417 16.255 1.00 91.21 626 MET A O 1
ATOM 4631 N N . SER A 1 596 ? 14.877 -19.091 17.579 1.00 81.24 627 SER A N 1
ATOM 4632 C CA . SER A 1 596 ? 15.837 -19.183 16.453 1.00 91.16 627 SER A CA 1
ATOM 4633 C C . SER A 1 596 ? 15.896 -17.837 15.724 1.00 91.81 627 SER A C 1
ATOM 4634 O O . SER A 1 596 ? 17.000 -17.260 15.685 1.00 86.01 627 SER A O 1
#

Nearest PDB structures (foldseek):
  8k8h-assembly1_A  TM=1.002E+00  e=0.000E+00  Homo sapiens
  8hbc-assembly1_A  TM=9.922E-01  e=0.000E+00  Homo sapiens
  5xts-assembly1_A  TM=8.916E-01  e=9.078E-41  Homo sapiens
  5xtw-assembly6_F  TM=8.942E-01  e=2.413E-38  Homo sapiens
  5xtw-assembly3_C  TM=8.919E-01  e=6.825E-38  Homo sapiens

B-factor: mean 46.88, std 15.05, range [17.3, 116.81]